Protein AF-A0A8D8WXC4-F1 (afdb_monomer)

Nearest PDB structures (foldseek):
  6ven-assembly1_M  TM=4.504E-01  e=3.928E-09  Saccharomyces cerevisiae
  8d7y-assembly1_A  TM=6.033E-01  e=1.385E-06  Homo sapiens
  9hcj-assembly1_O0  TM=4.391E-01  e=1.829E-07  Dictyostelium discoideum
  4ci3-assembly1_A  TM=5.194E-01  e=2.533E-05  Homo sapiens
  4tz4-assembly1_A  TM=3.553E-01  e=1.588E-05  Homo sapiens

Sequence (485 aa):
MSDKDKTWKLKLNKSENIVINSNEHSEYFREISSHHVDVNLGFKASHLESSSCMNLTDMVRYSWPQVKSTENLIAVHQSGKYIAYGIFISNTIWSVRIHDVESDSRHRVDDLYYPVADLAFVSSYEELMLAVIDVKGNVFIYNLYFLNGQFHYERYLEVTASETSAPGPYKLVWYAGDKESSIPRALAVTRGKKIEIWNLESIYSSHKKIAKTSALPISILREHIIEMNQHNDLVTRVCFSVDGAAVATASLDGSIMFFQILDLDEPNVPKPLHSWEPHGGAPVTHMLLLDNYEDDVFWRFLVSFSNDNSVLKIWSCESWLCLQTFSFHAPSPGDVIHMIPYVDRYSKYIYLSDCHNKVFYVLELFSDPERPIAYVFKFAAFLVISPILSIHVNSCDVVLRRNPGDTGLMLSGGDDNDIHTDFDDLRGRDLNILHDNRIRLYILSPKSLQNCELLFPSLPIVPDSSRMILVDDEEEEEEEVQKST

Solvent-accessible surface area (backbone atoms only — not comparable to full-atom values): 27041 Å² total; per-residue (Å²): 134,74,91,80,56,61,46,78,40,76,66,51,45,75,63,44,80,45,77,50,50,74,90,82,44,38,57,48,78,44,79,48,60,42,31,31,36,40,39,36,35,70,49,74,77,66,93,66,63,52,18,88,41,57,46,78,44,86,75,43,82,49,78,52,78,90,64,91,82,76,55,47,67,57,24,60,33,66,72,57,44,38,37,37,32,68,46,78,79,49,103,81,43,27,32,38,37,39,34,36,63,86,79,72,43,78,47,79,48,68,90,49,87,48,54,69,40,20,39,32,37,32,69,34,80,86,52,55,36,39,40,37,30,26,67,76,54,32,39,39,30,31,43,49,49,70,60,97,88,40,84,46,73,46,58,58,35,33,35,38,48,57,95,82,55,65,65,65,63,52,44,64,41,56,39,56,46,47,97,88,44,88,47,70,32,32,40,37,39,38,40,25,39,34,37,35,38,29,29,50,62,59,47,45,67,78,36,56,91,42,31,61,79,43,74,38,57,50,82,80,45,54,77,28,38,40,63,45,68,87,54,90,30,45,51,52,34,70,44,63,34,91,80,51,46,33,38,42,37,30,14,50,57,5,38,38,37,32,28,62,51,79,58,60,68,52,92,65,66,70,65,62,79,44,72,49,45,91,59,77,59,41,36,22,55,38,66,46,73,51,38,30,81,87,56,96,70,62,58,50,28,38,35,44,18,20,71,50,40,32,34,38,37,33,30,20,61,82,79,67,45,77,58,32,38,40,39,56,42,51,58,44,95,87,53,71,63,43,43,51,75,49,66,42,70,62,38,45,36,42,37,34,26,29,34,65,59,20,36,40,34,42,33,35,44,46,72,48,94,88,47,82,50,52,48,62,44,34,39,35,40,31,31,44,78,59,37,49,75,42,76,44,74,64,47,81,46,80,42,78,55,78,62,99,78,74,86,76,77,86,79,73,86,77,76,96,74,84,86,83,71,78,83,74,86,63,87,81,66,96,67,85,81,48,42,22,37,38,38,34,32,43,38,30,32,58,54,31,37,26,45,31,44,36,46,46,78,52,68,94,74,69,89,60,73,86,34,56,44,80,41,57,58,77,63,52,62,60,55,52,55,63,74,76,109

Secondary structure (DSSP, 8-state):
--TTSEEEEE--EEEEEEEE-TTT-SEEEEE--EEEEEEEE-S-SSSPPPPTTEEEEEEEE-------S-S--EEE-TTSSEEEEEEEEETTEEEEEEEETTTTEEEEEEEESS-EEEEEE-S-SS--EEEEEETT--EEEEEEEEETTEEEEEEEEEEEPPTTSPP--EEEEEE---SSSSSPPEEEEEETTEEEEEEHHHHHHHHHHHHTTSPEEGGG-GGGEEEE---SS-EEEEEE-TTSSEEEEEETTS-EEEEE-S-SS--SPPPEEEEE-TTTTS-EEEEEE---TTSS--S-EEEEEETTTTEEEEEETTT--EEEEEEEE-SSTT----EEEEE-TTS-EEEEEETTTTEEEEEEEEE-SSSS-EEEEEEEEEE-SS---EEEEEEEEEEEPPPTT-----------------TTTTTT------EEEEEEEEEEETTEEEEEEEEEE--SPPP-GGGEEEEETHHHHHHHHHH--

Organism: NCBI:txid428564

Structure (mmCIF, N/CA/C/O backbone):
data_AF-A0A8D8WXC4-F1
#
_entry.id   AF-A0A8D8WXC4-F1
#
loop_
_atom_site.group_PDB
_atom_site.id
_atom_site.type_symbol
_atom_site.label_atom_id
_atom_site.label_alt_id
_atom_site.label_comp_id
_atom_site.label_asym_id
_atom_site.label_entity_id
_atom_site.label_seq_id
_atom_site.pdbx_PDB_ins_code
_atom_site.Cartn_x
_atom_site.Cartn_y
_atom_site.Cartn_z
_atom_site.occupancy
_atom_site.B_iso_or_equiv
_atom_site.auth_seq_id
_atom_site.auth_comp_id
_atom_site.auth_asym_id
_atom_site.auth_atom_id
_atom_site.pdbx_PDB_model_num
ATOM 1 N N . MET A 1 1 ? -20.962 6.019 -38.925 1.00 41.34 1 MET A N 1
ATOM 2 C CA . MET A 1 1 ? -20.009 5.108 -38.268 1.00 41.34 1 MET A CA 1
ATOM 3 C C . MET A 1 1 ? -19.562 5.827 -37.020 1.00 41.34 1 MET A C 1
ATOM 5 O O . MET A 1 1 ? -19.075 6.942 -37.140 1.00 41.34 1 MET A O 1
ATOM 9 N N . SER A 1 2 ? -19.958 5.323 -35.854 1.00 39.50 2 SER A N 1
ATOM 10 C CA . SER A 1 2 ? -19.637 5.943 -34.567 1.00 39.50 2 SER A CA 1
ATOM 11 C C . SER A 1 2 ? -18.169 5.700 -34.233 1.00 39.50 2 SER A C 1
ATOM 13 O O . SER A 1 2 ? -17.700 4.601 -34.491 1.00 39.50 2 SER A O 1
ATOM 15 N N . ASP A 1 3 ? -17.489 6.665 -33.611 1.00 46.94 3 ASP A N 1
ATOM 16 C CA . ASP A 1 3 ? -16.142 6.536 -33.014 1.00 46.94 3 ASP A CA 1
ATOM 17 C C . ASP A 1 3 ? -16.083 5.528 -31.835 1.00 46.94 3 ASP A C 1
ATOM 19 O O . ASP A 1 3 ? -15.384 5.752 -30.855 1.00 46.94 3 ASP A O 1
ATOM 23 N N . LYS A 1 4 ? -16.865 4.441 -31.870 1.00 53.69 4 LYS A N 1
ATOM 24 C CA . LYS A 1 4 ? -16.959 3.449 -30.788 1.00 53.69 4 LYS A CA 1
ATOM 25 C C . LYS A 1 4 ? -15.999 2.264 -30.932 1.00 53.69 4 LYS A C 1
ATOM 27 O O . LYS A 1 4 ? -15.864 1.537 -29.961 1.00 53.69 4 LYS A O 1
ATOM 32 N N . ASP A 1 5 ? -15.325 2.132 -32.075 1.00 60.38 5 ASP A N 1
ATOM 33 C CA . ASP A 1 5 ? -14.489 0.965 -32.413 1.00 60.38 5 ASP A CA 1
ATOM 34 C C . ASP A 1 5 ? -12.998 1.348 -32.538 1.00 60.38 5 ASP A C 1
ATOM 36 O O . ASP A 1 5 ? -12.261 0.817 -33.369 1.00 60.38 5 ASP A O 1
ATOM 40 N N . LYS A 1 6 ? -12.576 2.377 -31.790 1.00 71.00 6 LYS A N 1
ATOM 41 C CA . LYS A 1 6 ? -11.195 2.869 -31.784 1.00 71.00 6 LYS A CA 1
ATOM 42 C C . LYS A 1 6 ? -10.610 2.785 -30.392 1.00 71.00 6 LYS A C 1
ATOM 44 O O . LYS A 1 6 ? -11.144 3.383 -29.456 1.00 71.00 6 LYS A O 1
ATOM 49 N N . THR A 1 7 ? -9.455 2.147 -30.284 1.00 79.31 7 THR A N 1
ATOM 50 C CA . THR A 1 7 ? -8.729 1.993 -29.027 1.00 79.31 7 THR A CA 1
ATOM 51 C C . THR A 1 7 ? -7.391 2.723 -29.081 1.00 79.31 7 THR A C 1
ATOM 53 O O . THR A 1 7 ? -6.646 2.693 -30.065 1.00 79.31 7 THR A O 1
ATOM 56 N N . TRP A 1 8 ? -7.074 3.449 -28.008 1.00 81.94 8 TRP A N 1
ATOM 57 C CA . TRP A 1 8 ? -5.762 4.069 -27.855 1.00 81.94 8 TRP A CA 1
ATOM 58 C C . TRP A 1 8 ? -4.730 3.002 -27.498 1.00 81.94 8 TRP A C 1
ATOM 60 O O . TRP A 1 8 ? -4.882 2.284 -26.510 1.00 81.94 8 TRP A O 1
ATOM 70 N N . LYS A 1 9 ? -3.648 2.941 -28.273 1.00 80.06 9 LYS A N 1
ATOM 71 C CA . LYS A 1 9 ? -2.508 2.058 -28.038 1.00 80.06 9 LYS A CA 1
ATOM 72 C C . LYS A 1 9 ? -1.240 2.861 -27.813 1.00 80.06 9 LYS A C 1
ATOM 74 O O . LYS A 1 9 ? -1.014 3.927 -28.389 1.00 80.06 9 LYS A O 1
ATOM 79 N N . LEU A 1 10 ? -0.387 2.305 -26.967 1.00 80.81 10 LEU A N 1
ATOM 80 C CA . LEU A 1 10 ? 0.957 2.805 -26.768 1.00 80.81 10 LEU A CA 1
ATOM 81 C C . LEU A 1 10 ? 1.877 2.140 -27.801 1.00 80.81 10 LEU A C 1
ATOM 83 O O . LEU A 1 10 ? 1.876 0.928 -27.952 1.00 80.81 10 LEU A O 1
ATOM 87 N N . LYS A 1 11 ? 2.649 2.930 -28.535 1.00 84.44 11 LYS A N 1
ATOM 88 C CA . LYS A 1 11 ? 3.622 2.498 -29.533 1.00 84.44 11 LYS A CA 1
ATOM 89 C C . LYS A 1 11 ? 4.992 2.423 -28.872 1.00 84.44 11 LYS A C 1
ATOM 91 O O . LYS A 1 11 ? 5.767 3.380 -28.918 1.00 84.44 11 LYS A O 1
ATOM 96 N N . LEU A 1 12 ? 5.278 1.287 -28.247 1.00 81.44 12 LEU A N 1
ATOM 97 C CA . LEU A 1 12 ? 6.596 0.978 -27.698 1.00 81.44 12 LEU A CA 1
ATOM 98 C C . LEU A 1 12 ? 7.294 -0.112 -28.517 1.00 81.44 12 LEU A C 1
ATOM 100 O O . LEU A 1 12 ? 6.679 -0.861 -29.277 1.00 81.44 12 LEU A O 1
ATOM 104 N N . ASN A 1 13 ? 8.605 -0.231 -28.327 1.00 85.31 13 ASN A N 1
ATOM 105 C CA . ASN A 1 13 ? 9.350 -1.407 -28.754 1.00 85.31 13 ASN A CA 1
ATOM 106 C C . ASN A 1 13 ? 8.757 -2.670 -28.101 1.00 85.31 13 ASN A C 1
ATOM 108 O O . ASN A 1 13 ? 8.153 -2.619 -27.028 1.00 85.31 13 ASN A O 1
ATOM 112 N N . LYS A 1 14 ? 8.929 -3.835 -28.734 1.00 86.38 14 LYS A N 1
ATOM 113 C CA . LYS A 1 14 ? 8.333 -5.082 -28.218 1.00 86.38 14 LYS A CA 1
ATOM 114 C C . LYS A 1 14 ? 8.855 -5.442 -26.826 1.00 86.38 14 LYS A C 1
ATOM 116 O O . LYS A 1 14 ? 8.060 -5.723 -25.929 1.00 86.38 14 LYS A O 1
ATOM 121 N N . SER A 1 15 ? 10.175 -5.424 -26.661 1.00 94.25 15 SER A N 1
ATOM 122 C CA . SER A 1 15 ? 10.842 -5.842 -25.431 1.00 94.25 15 SER A CA 1
ATOM 123 C C . SER A 1 15 ? 12.201 -5.169 -25.252 1.00 94.25 15 SER A C 1
ATOM 125 O O . SER A 1 15 ? 12.918 -4.967 -26.234 1.00 94.25 15 SER A O 1
ATOM 127 N N . GLU A 1 16 ? 12.606 -4.944 -24.007 1.00 94.50 16 GLU A N 1
ATOM 128 C CA . GLU A 1 16 ? 13.963 -4.542 -23.634 1.00 94.50 16 GLU A CA 1
ATOM 129 C C . GLU A 1 16 ? 14.468 -5.318 -22.418 1.00 94.50 16 GLU A C 1
ATOM 131 O O . GLU A 1 16 ? 13.701 -5.732 -21.553 1.00 94.50 16 GLU A O 1
ATOM 136 N N . ASN A 1 17 ? 15.788 -5.486 -22.350 1.00 95.25 17 ASN A N 1
ATOM 137 C CA . ASN A 1 17 ? 16.460 -6.132 -21.233 1.00 95.25 17 ASN A CA 1
ATOM 138 C C . ASN A 1 17 ? 17.354 -5.123 -20.497 1.00 95.25 17 ASN A C 1
ATOM 140 O O . ASN A 1 17 ? 18.157 -4.405 -21.114 1.00 95.25 17 ASN A O 1
ATOM 144 N N . ILE A 1 18 ? 17.198 -5.063 -19.180 1.00 94.44 18 ILE A N 1
ATOM 145 C CA . ILE A 1 18 ? 17.985 -4.268 -18.245 1.00 94.44 18 ILE A CA 1
ATOM 146 C C . ILE A 1 18 ? 18.821 -5.229 -17.411 1.00 94.44 18 ILE A C 1
ATOM 148 O O . ILE A 1 18 ? 18.271 -6.110 -16.764 1.00 94.44 18 ILE A O 1
ATOM 152 N N . VAL A 1 19 ? 20.141 -5.045 -17.402 1.00 92.56 19 VAL A N 1
ATOM 153 C CA . VAL A 1 19 ? 21.053 -5.811 -16.545 1.00 92.56 19 VAL A CA 1
ATOM 154 C C . VAL A 1 19 ? 21.692 -4.855 -15.549 1.00 92.56 19 VAL A C 1
ATOM 156 O O . VAL A 1 19 ? 22.348 -3.896 -15.956 1.00 92.56 19 VAL A O 1
ATOM 159 N N . ILE A 1 20 ? 21.496 -5.108 -14.257 1.00 89.94 20 ILE A N 1
ATOM 160 C CA . ILE A 1 20 ? 22.073 -4.315 -13.167 1.00 89.94 20 ILE A CA 1
ATOM 161 C C . ILE A 1 20 ? 23.262 -5.091 -12.606 1.00 89.94 20 ILE A C 1
ATOM 163 O O . ILE A 1 20 ? 23.088 -6.183 -12.071 1.00 89.94 20 ILE A O 1
ATOM 167 N N . ASN A 1 21 ? 24.466 -4.533 -12.715 1.00 84.69 21 ASN A N 1
ATOM 168 C CA . ASN A 1 21 ? 25.703 -5.153 -12.239 1.00 84.69 21 ASN A CA 1
ATOM 169 C C . ASN A 1 21 ? 26.250 -4.392 -11.024 1.00 84.69 21 ASN A C 1
ATOM 171 O O . ASN A 1 21 ? 26.363 -3.173 -11.067 1.00 84.69 21 ASN A O 1
ATOM 175 N N . SER A 1 22 ? 26.660 -5.103 -9.968 1.00 73.62 22 SER A N 1
ATOM 176 C CA . SER A 1 22 ? 27.191 -4.488 -8.737 1.00 73.62 22 SER A CA 1
ATOM 177 C C . SER A 1 22 ? 28.608 -3.933 -8.857 1.00 73.62 22 SER A C 1
ATOM 179 O O . SER A 1 22 ? 29.068 -3.226 -7.968 1.00 73.62 22 SER A O 1
ATOM 181 N N . ASN A 1 23 ? 29.341 -4.320 -9.901 1.00 64.94 23 ASN A N 1
ATOM 182 C CA . ASN A 1 23 ? 30.787 -4.097 -9.976 1.00 64.94 23 ASN A CA 1
ATOM 183 C C . ASN A 1 23 ? 31.154 -2.733 -10.576 1.00 64.94 23 ASN A C 1
ATOM 185 O O . ASN A 1 23 ? 32.329 -2.378 -10.581 1.00 64.94 23 ASN A O 1
ATOM 189 N N . GLU A 1 24 ? 30.172 -2.004 -11.109 1.00 60.84 24 GLU A N 1
ATOM 190 C CA . GLU A 1 24 ? 30.393 -0.748 -11.830 1.00 60.84 24 GLU A CA 1
ATOM 191 C C . GLU A 1 24 ? 29.873 0.447 -11.027 1.00 60.84 24 GLU A C 1
ATOM 193 O O . GLU A 1 24 ? 30.628 1.387 -10.789 1.00 60.84 24 GLU A O 1
ATOM 198 N N . HIS A 1 25 ? 28.624 0.390 -10.549 1.00 74.94 25 HIS A N 1
ATOM 199 C CA . HIS A 1 25 ? 27.965 1.475 -9.819 1.00 74.94 25 HIS A CA 1
ATOM 200 C C . HIS A 1 25 ? 26.930 0.927 -8.821 1.00 74.94 25 HIS A C 1
ATOM 202 O O . HIS A 1 25 ? 26.369 -0.149 -9.030 1.00 74.94 25 HIS A O 1
ATOM 208 N N . SER A 1 26 ? 26.653 1.673 -7.746 1.00 83.69 26 SER A N 1
ATOM 209 C CA . SER A 1 26 ? 25.597 1.360 -6.767 1.00 83.69 26 SER A CA 1
ATOM 210 C C . SER A 1 26 ? 24.237 1.994 -7.103 1.00 83.69 26 SER A C 1
ATOM 212 O O . SER A 1 26 ? 23.253 1.770 -6.394 1.00 83.69 26 SER A O 1
ATOM 214 N N . GLU A 1 27 ? 24.161 2.714 -8.223 1.00 90.38 27 GLU A N 1
ATOM 215 C CA . GLU A 1 27 ? 22.945 3.280 -8.803 1.00 90.38 27 GLU A CA 1
ATOM 216 C C . GLU A 1 27 ? 22.895 3.063 -10.324 1.00 90.38 27 GLU A C 1
ATOM 218 O O . GLU A 1 27 ? 23.925 3.023 -10.999 1.00 90.38 27 GLU A O 1
ATOM 223 N N . TYR A 1 28 ? 21.686 2.933 -10.871 1.00 91.31 28 TYR A N 1
ATOM 224 C CA . TYR A 1 28 ? 21.431 2.713 -12.294 1.00 91.31 28 TYR A CA 1
ATOM 225 C C . TYR A 1 28 ? 20.242 3.550 -12.764 1.00 91.31 28 TYR A C 1
ATOM 227 O O . TYR A 1 28 ? 19.246 3.641 -12.052 1.00 91.31 28 TYR A O 1
ATOM 235 N N . PHE A 1 29 ? 20.319 4.109 -13.975 1.00 92.19 29 PHE A N 1
ATOM 236 C CA . PHE A 1 29 ? 19.266 4.933 -14.576 1.00 92.19 29 PHE A CA 1
ATOM 237 C C . PHE A 1 29 ? 19.048 4.547 -16.035 1.00 92.19 29 PHE A C 1
ATOM 239 O O . PHE A 1 29 ? 20.014 4.332 -16.771 1.00 92.19 29 PHE A O 1
ATOM 246 N N . ARG A 1 30 ? 17.789 4.488 -16.473 1.00 91.62 30 ARG A N 1
ATOM 247 C CA . ARG A 1 30 ? 17.440 4.108 -17.843 1.00 91.62 30 ARG A CA 1
ATOM 248 C C . ARG A 1 30 ? 16.134 4.735 -18.311 1.00 91.62 30 ARG A C 1
ATOM 250 O O . ARG A 1 30 ? 15.177 4.835 -17.550 1.00 91.62 30 ARG A O 1
ATOM 257 N N . GLU A 1 31 ? 16.103 5.122 -19.583 1.00 92.81 31 GLU A N 1
ATOM 258 C CA . GLU A 1 31 ? 14.856 5.390 -20.297 1.00 92.81 31 GLU A CA 1
ATOM 259 C C . GLU A 1 31 ? 14.180 4.074 -20.675 1.00 92.81 31 GLU A C 1
ATOM 261 O O . GLU A 1 31 ? 14.844 3.146 -21.145 1.00 92.81 31 GLU A O 1
ATOM 266 N N . ILE A 1 32 ? 12.863 4.029 -20.513 1.00 93.00 32 ILE A N 1
ATOM 267 C CA . ILE A 1 32 ? 12.033 2.895 -20.892 1.00 93.00 32 ILE A CA 1
ATOM 268 C C . ILE A 1 32 ? 11.290 3.221 -22.184 1.00 93.00 32 ILE A C 1
ATOM 270 O O . ILE A 1 32 ? 10.650 4.270 -22.333 1.00 93.00 32 ILE A O 1
ATOM 274 N N . SER A 1 33 ? 11.376 2.301 -23.141 1.00 89.69 33 SER A N 1
ATOM 275 C CA . SER A 1 33 ? 10.787 2.478 -24.472 1.00 89.69 33 SER A CA 1
ATOM 276 C C . SER A 1 33 ? 10.072 1.236 -24.990 1.00 89.69 33 SER A C 1
ATOM 278 O O . SER A 1 33 ? 9.727 1.197 -26.170 1.00 89.69 33 SER A O 1
ATOM 280 N N . SER A 1 34 ? 9.847 0.235 -24.132 1.00 91.62 34 SER A N 1
ATOM 281 C CA . SER A 1 34 ? 9.320 -1.078 -24.518 1.00 91.62 34 SER A CA 1
ATOM 282 C C . SER A 1 34 ? 8.082 -1.497 -23.725 1.00 91.62 34 SER A C 1
ATOM 284 O O . SER A 1 34 ? 7.937 -1.141 -22.554 1.00 91.62 34 SER A O 1
ATOM 286 N N . HIS A 1 35 ? 7.210 -2.291 -24.355 1.00 92.44 35 HIS A N 1
ATOM 287 C CA . HIS A 1 35 ? 6.040 -2.889 -23.702 1.00 92.44 35 HIS A CA 1
ATOM 288 C C . HIS A 1 35 ? 6.424 -3.917 -22.645 1.00 92.44 35 HIS A C 1
ATOM 290 O O . HIS A 1 35 ? 5.784 -3.971 -21.601 1.00 92.44 35 HIS A O 1
ATOM 296 N N . HIS A 1 36 ? 7.446 -4.729 -22.916 1.00 96.81 36 HIS A N 1
ATOM 297 C CA . HIS A 1 36 ? 7.945 -5.743 -21.991 1.00 96.81 36 HIS A CA 1
ATOM 298 C C . HIS A 1 36 ? 9.360 -5.378 -21.551 1.00 96.81 36 HIS A C 1
ATOM 300 O O . HIS A 1 36 ? 10.241 -5.185 -22.388 1.00 96.81 36 HIS A O 1
ATOM 306 N N . VAL A 1 37 ? 9.582 -5.278 -20.247 1.00 97.88 37 VAL A N 1
ATOM 307 C CA . VAL A 1 37 ? 10.880 -4.917 -19.675 1.00 97.88 37 VAL A CA 1
ATOM 308 C C . VAL A 1 37 ? 11.348 -6.036 -18.756 1.00 97.88 37 VAL A C 1
ATOM 310 O O . VAL A 1 37 ? 10.733 -6.292 -17.724 1.00 97.88 37 VAL A O 1
ATOM 313 N N . ASP A 1 38 ? 12.449 -6.690 -19.112 1.00 97.56 38 ASP A N 1
ATOM 314 C CA . ASP A 1 38 ? 13.090 -7.704 -18.274 1.00 97.56 38 ASP A CA 1
ATOM 315 C C . ASP A 1 38 ? 14.240 -7.085 -17.479 1.00 97.56 38 ASP A C 1
ATOM 317 O O . ASP A 1 38 ? 15.260 -6.697 -18.051 1.00 97.56 38 ASP A O 1
ATOM 321 N N . VAL A 1 39 ? 14.109 -7.026 -16.156 1.00 96.56 39 VAL A N 1
ATOM 322 C CA . VAL A 1 39 ? 15.129 -6.503 -15.239 1.00 96.56 39 VAL A CA 1
ATOM 323 C C . VAL A 1 39 ? 15.879 -7.668 -14.605 1.00 96.56 39 VAL A C 1
ATOM 325 O O . VAL A 1 39 ? 15.306 -8.452 -13.861 1.00 96.56 39 VAL A O 1
ATOM 328 N N . ASN A 1 40 ? 17.169 -7.787 -14.894 1.00 94.19 40 ASN A N 1
ATOM 329 C CA . ASN A 1 40 ? 18.022 -8.894 -14.479 1.00 94.19 40 ASN A CA 1
ATOM 330 C C . ASN A 1 40 ? 19.113 -8.389 -13.540 1.00 94.19 40 ASN A C 1
ATOM 332 O O . ASN A 1 40 ? 19.868 -7.471 -13.875 1.00 94.19 40 ASN A O 1
ATOM 336 N N . LEU A 1 41 ? 19.232 -9.019 -12.376 1.00 91.19 41 LEU A N 1
ATOM 337 C CA . LEU A 1 41 ? 20.332 -8.755 -11.457 1.00 91.19 41 LEU A CA 1
ATOM 338 C C . LEU A 1 41 ? 21.549 -9.601 -11.841 1.00 91.19 41 LEU A C 1
ATOM 340 O O . LEU A 1 41 ? 21.504 -10.824 -11.822 1.00 91.19 41 LEU A O 1
ATOM 344 N N . GLY A 1 42 ? 22.664 -8.958 -12.171 1.00 87.50 42 GLY A N 1
ATOM 345 C CA . GLY A 1 42 ? 23.921 -9.623 -12.528 1.00 87.50 42 GLY A CA 1
ATOM 346 C C . GLY A 1 42 ? 24.787 -10.028 -11.329 1.00 87.50 42 GLY A C 1
ATOM 347 O O . GLY A 1 42 ? 25.941 -10.414 -11.510 1.00 87.50 42 GLY A O 1
ATOM 348 N N . PHE A 1 43 ? 24.282 -9.905 -10.099 1.00 84.56 43 PHE A N 1
ATOM 349 C CA . PHE A 1 43 ? 25.057 -10.083 -8.868 1.00 84.56 43 PHE A CA 1
ATOM 350 C C . PHE A 1 43 ? 24.214 -10.667 -7.737 1.00 84.56 43 PHE A C 1
ATOM 352 O O . PHE A 1 43 ? 23.013 -10.438 -7.674 1.00 84.56 43 PHE A O 1
ATOM 359 N N . LYS A 1 44 ? 24.853 -11.357 -6.785 1.00 81.12 44 LYS A N 1
ATOM 360 C CA . LYS A 1 44 ? 24.208 -11.763 -5.527 1.00 81.12 44 LYS A CA 1
ATOM 361 C C . LYS A 1 44 ? 24.458 -10.722 -4.441 1.00 81.12 44 LYS A C 1
ATOM 363 O O . LYS A 1 44 ? 25.550 -10.163 -4.355 1.00 81.12 44 LYS A O 1
ATOM 368 N N . ALA A 1 45 ? 23.461 -10.491 -3.591 1.00 67.12 45 ALA A N 1
ATOM 369 C CA . ALA A 1 45 ? 23.494 -9.486 -2.533 1.00 67.12 45 ALA A CA 1
ATOM 370 C C . ALA A 1 45 ? 24.446 -9.857 -1.377 1.00 67.12 45 ALA A C 1
ATOM 372 O O . ALA A 1 45 ? 24.023 -10.197 -0.272 1.00 67.12 45 ALA A O 1
ATOM 373 N N . SER A 1 46 ? 25.756 -9.778 -1.608 1.00 64.75 46 SER A N 1
ATOM 374 C CA . SER A 1 46 ? 26.785 -9.944 -0.578 1.00 64.75 46 SER A CA 1
ATOM 375 C C . SER A 1 46 ? 27.799 -8.808 -0.654 1.00 64.75 46 SER A C 1
ATOM 377 O O . SER A 1 46 ? 28.449 -8.645 -1.679 1.00 64.75 46 SER A O 1
ATOM 379 N N . HIS A 1 47 ? 27.953 -8.060 0.445 1.00 60.16 47 HIS A N 1
ATOM 380 C CA . HIS A 1 47 ? 28.933 -6.971 0.590 1.00 60.16 47 HIS A CA 1
ATOM 381 C C . HIS A 1 47 ? 28.830 -5.854 -0.467 1.00 60.16 47 HIS A C 1
ATOM 383 O O . HIS A 1 47 ? 29.839 -5.426 -1.015 1.00 60.16 47 HIS A O 1
ATOM 389 N N . LEU A 1 48 ? 27.612 -5.375 -0.731 1.00 67.25 48 LEU A N 1
ATOM 390 C CA . LEU A 1 48 ? 27.372 -4.236 -1.619 1.00 67.25 48 LEU A CA 1
ATOM 391 C C . LEU A 1 48 ? 27.540 -2.911 -0.868 1.00 67.25 48 LEU A C 1
ATOM 393 O O . LEU A 1 48 ? 27.110 -2.788 0.283 1.00 67.25 48 LEU A O 1
ATOM 397 N N . GLU A 1 49 ? 28.138 -1.926 -1.533 1.00 78.31 49 GLU A N 1
ATOM 398 C CA . GLU A 1 49 ? 28.089 -0.535 -1.089 1.00 78.31 49 GLU A CA 1
ATOM 399 C C . GLU A 1 49 ? 26.685 0.032 -1.344 1.00 78.31 49 GLU A C 1
ATOM 401 O O . GLU A 1 49 ? 26.048 -0.278 -2.352 1.00 78.31 49 GLU A O 1
ATOM 406 N N . SER A 1 50 ? 26.185 0.841 -0.405 1.00 84.75 50 SER A N 1
ATOM 407 C CA . SER A 1 50 ? 24.914 1.547 -0.595 1.00 84.75 50 SER A CA 1
ATOM 408 C C . SER A 1 50 ? 25.041 2.545 -1.740 1.00 84.75 50 SER A C 1
ATOM 410 O O . SER A 1 50 ? 26.109 3.129 -1.934 1.00 84.75 50 SER A O 1
ATOM 412 N N . SER A 1 51 ? 23.939 2.808 -2.438 1.00 87.31 51 SER A N 1
ATOM 413 C CA . SER A 1 51 ? 23.866 3.944 -3.354 1.00 87.31 51 SER A CA 1
ATOM 414 C C . SER A 1 51 ? 24.228 5.247 -2.644 1.00 87.31 51 SER A C 1
ATOM 416 O O . SER A 1 51 ? 23.775 5.502 -1.523 1.00 87.31 51 SER A O 1
ATOM 418 N N . SER A 1 52 ? 25.009 6.084 -3.327 1.00 89.00 52 SER A N 1
ATOM 419 C CA . SER A 1 52 ? 25.360 7.423 -2.845 1.00 89.00 52 SER A CA 1
ATOM 420 C C . SER A 1 52 ? 24.168 8.389 -2.880 1.00 89.00 52 SER A C 1
ATOM 422 O O . SER A 1 52 ? 24.145 9.380 -2.151 1.00 89.00 52 SER A O 1
ATOM 424 N N . CYS A 1 53 ? 23.143 8.057 -3.673 1.00 91.31 53 CYS A N 1
ATOM 425 C CA . CYS A 1 53 ? 21.891 8.796 -3.775 1.00 91.31 53 CYS A CA 1
ATOM 426 C C . CYS A 1 53 ? 21.004 8.656 -2.530 1.00 91.31 53 CYS A C 1
ATOM 428 O O . CYS A 1 53 ? 20.075 9.444 -2.377 1.00 91.31 53 CYS A O 1
ATOM 430 N N . MET A 1 54 ? 21.246 7.667 -1.658 1.00 92.50 54 MET A N 1
ATOM 431 C CA . MET A 1 54 ? 20.398 7.373 -0.498 1.00 92.50 54 MET A CA 1
ATOM 432 C C . MET A 1 54 ? 21.030 7.858 0.808 1.00 92.50 54 MET A C 1
ATOM 434 O O . MET A 1 54 ? 21.957 7.242 1.335 1.00 92.50 54 MET A O 1
ATOM 438 N N . ASN A 1 55 ? 20.479 8.928 1.378 1.00 93.88 55 ASN A N 1
ATOM 439 C CA . ASN A 1 55 ? 20.884 9.443 2.682 1.00 93.88 55 ASN A CA 1
ATOM 440 C C . ASN A 1 55 ? 19.922 8.962 3.778 1.00 93.88 55 ASN A C 1
ATOM 442 O O . ASN A 1 55 ? 18.752 9.338 3.785 1.00 93.88 55 ASN A O 1
ATOM 446 N N . LEU A 1 56 ? 20.417 8.140 4.708 1.00 92.88 56 LEU A N 1
ATOM 447 C CA . LEU A 1 56 ? 19.628 7.512 5.772 1.00 92.88 56 LEU A CA 1
ATOM 448 C C . LEU A 1 56 ? 19.936 8.122 7.144 1.00 92.88 56 LEU A C 1
ATOM 450 O O . LEU A 1 56 ? 21.089 8.174 7.570 1.00 92.88 56 LEU A O 1
ATOM 454 N N . THR A 1 57 ? 18.890 8.495 7.882 1.00 94.06 57 THR A N 1
ATOM 455 C CA . THR A 1 57 ? 18.972 8.986 9.265 1.00 94.06 57 THR A CA 1
ATOM 456 C C . THR A 1 57 ? 18.123 8.118 10.194 1.00 94.06 57 THR A C 1
ATOM 458 O O . THR A 1 57 ? 16.908 8.021 10.028 1.00 94.06 57 THR A O 1
ATOM 461 N N . ASP A 1 58 ? 18.753 7.491 11.193 1.00 92.94 58 ASP A N 1
ATOM 462 C CA . ASP A 1 58 ? 18.062 6.678 12.204 1.00 92.94 58 ASP A CA 1
ATOM 463 C C . ASP A 1 58 ? 17.073 7.519 13.025 1.00 92.94 58 ASP A C 1
ATOM 465 O O . ASP A 1 58 ? 17.469 8.480 13.681 1.00 92.94 58 ASP A O 1
ATOM 469 N N . MET A 1 59 ? 15.806 7.100 13.072 1.00 93.38 59 MET A N 1
ATOM 470 C CA . MET A 1 59 ? 14.772 7.715 13.919 1.00 93.38 59 MET A CA 1
ATOM 471 C C . MET A 1 59 ? 14.437 6.850 15.134 1.00 93.38 59 MET A C 1
ATOM 473 O O . MET A 1 59 ? 14.168 7.344 16.234 1.00 93.38 59 MET A O 1
ATOM 477 N N . VAL A 1 60 ? 14.410 5.530 14.928 1.00 90.94 60 VAL A N 1
ATOM 478 C CA . VAL A 1 60 ? 14.090 4.537 15.956 1.00 90.94 60 VAL A CA 1
ATOM 479 C C . VAL A 1 60 ? 14.967 3.316 15.747 1.00 90.94 60 VAL A C 1
ATOM 481 O O . VAL A 1 60 ? 15.060 2.792 14.641 1.00 90.94 60 VAL A O 1
ATOM 484 N N . ARG A 1 61 ? 15.561 2.817 16.831 1.00 90.56 61 ARG A N 1
ATOM 485 C CA . ARG A 1 61 ? 16.269 1.534 16.853 1.00 90.56 61 ARG A CA 1
ATOM 486 C C . ARG A 1 61 ? 15.423 0.518 17.598 1.00 90.56 61 ARG A C 1
ATOM 488 O O . ARG A 1 61 ? 15.287 0.589 18.817 1.00 90.56 61 ARG A O 1
ATOM 495 N N . TYR A 1 62 ? 14.833 -0.402 16.854 1.00 85.75 62 TYR A N 1
ATOM 496 C CA . TYR A 1 62 ? 14.009 -1.483 17.376 1.00 85.75 62 TYR A CA 1
ATOM 497 C C . TYR A 1 62 ? 14.160 -2.686 16.443 1.00 85.75 62 TYR A C 1
ATOM 499 O O . TYR A 1 62 ? 14.421 -2.526 15.256 1.00 85.75 62 TYR A O 1
ATOM 507 N N . SER A 1 63 ? 14.096 -3.900 16.985 1.00 85.44 63 SER A N 1
ATOM 508 C CA . SER A 1 63 ? 14.219 -5.116 16.177 1.00 85.44 63 SER A CA 1
ATOM 509 C C . SER A 1 63 ? 12.828 -5.595 15.798 1.00 85.44 63 SER A C 1
ATOM 511 O O . SER A 1 63 ? 12.155 -6.231 16.610 1.00 85.44 63 SER A O 1
ATOM 513 N N . TRP A 1 64 ? 12.392 -5.260 14.586 1.00 81.56 64 TRP A N 1
ATOM 514 C CA . TRP A 1 64 ? 11.132 -5.772 14.064 1.00 81.56 64 TRP A CA 1
ATOM 515 C C . TRP A 1 64 ? 11.301 -7.245 13.684 1.00 81.56 64 TRP A C 1
ATOM 517 O O . TRP A 1 64 ? 12.346 -7.625 13.142 1.00 81.56 64 TRP A O 1
ATOM 527 N N . PRO A 1 65 ? 10.307 -8.101 13.978 1.00 70.00 65 PRO A N 1
ATOM 528 C CA . PRO A 1 65 ? 10.331 -9.471 13.498 1.00 70.00 65 PRO A CA 1
ATOM 529 C C . PRO A 1 65 ? 10.454 -9.469 11.970 1.00 70.00 65 PRO A C 1
ATOM 531 O O . PRO A 1 65 ? 9.831 -8.658 11.288 1.00 70.00 65 PRO A O 1
ATOM 534 N N . GLN A 1 66 ? 11.261 -10.382 11.428 1.00 62.75 66 GLN A N 1
ATOM 535 C CA . GLN A 1 66 ? 11.280 -10.651 9.990 1.00 62.75 66 GLN A CA 1
ATOM 536 C C . GLN A 1 66 ? 10.005 -11.425 9.643 1.00 62.75 66 GLN A C 1
ATOM 538 O O . GLN A 1 66 ? 10.008 -12.650 9.534 1.00 62.75 66 GLN A O 1
ATOM 543 N N . VAL A 1 67 ? 8.884 -10.710 9.595 1.00 55.44 67 VAL A N 1
ATOM 544 C CA . VAL A 1 67 ? 7.590 -11.270 9.213 1.00 55.44 67 VAL A CA 1
ATOM 545 C C . VAL A 1 67 ? 7.638 -11.599 7.724 1.00 55.44 67 VAL A C 1
ATOM 547 O O . VAL A 1 67 ? 8.248 -10.869 6.940 1.00 55.44 67 VAL A O 1
ATOM 550 N N . LYS A 1 68 ? 6.983 -12.693 7.324 1.00 51.44 68 LYS A N 1
ATOM 551 C CA . LYS A 1 68 ? 6.664 -12.978 5.920 1.00 51.44 68 LYS A CA 1
ATOM 552 C C . LYS A 1 68 ? 5.606 -11.976 5.431 1.00 51.44 68 LYS A C 1
ATOM 554 O O . LYS A 1 68 ? 4.423 -12.273 5.390 1.00 51.44 68 LYS A O 1
ATOM 559 N N . SER A 1 69 ? 6.064 -10.746 5.227 1.00 50.66 69 SER A N 1
ATOM 560 C CA . SER A 1 69 ? 5.740 -9.832 4.134 1.00 50.66 69 SER A CA 1
ATOM 561 C C . SER A 1 69 ? 4.316 -9.796 3.573 1.00 50.66 69 SER A C 1
ATOM 563 O O . SER A 1 69 ? 4.112 -9.941 2.368 1.00 50.66 69 SER A O 1
ATOM 565 N N . THR A 1 70 ? 3.345 -9.478 4.422 1.00 53.50 70 THR A N 1
ATOM 566 C CA . THR A 1 70 ? 2.158 -8.754 3.951 1.00 53.50 70 THR A CA 1
ATOM 567 C C . THR A 1 70 ? 1.731 -7.624 4.877 1.00 53.50 70 THR A C 1
ATOM 569 O O . THR A 1 70 ? 0.979 -6.795 4.414 1.00 53.50 70 THR A O 1
ATOM 572 N N . GLU A 1 71 ? 2.167 -7.537 6.137 1.00 64.62 71 GLU A N 1
ATOM 573 C CA . GLU A 1 71 ? 1.654 -6.603 7.165 1.00 64.62 71 GLU A CA 1
ATOM 574 C C . GLU A 1 71 ? 2.207 -5.167 7.031 1.00 64.62 71 GLU A C 1
ATOM 576 O O . GLU A 1 71 ? 3.384 -4.980 6.723 1.00 64.62 71 GLU A O 1
ATOM 581 N N . ASN A 1 72 ? 1.381 -4.139 7.281 1.00 75.12 72 ASN A N 1
ATOM 582 C CA . ASN A 1 72 ? 1.852 -2.755 7.378 1.00 75.12 72 ASN A CA 1
ATOM 583 C C . ASN A 1 72 ? 2.511 -2.598 8.748 1.00 75.12 72 ASN A C 1
ATOM 585 O O . ASN A 1 72 ? 1.843 -2.461 9.770 1.00 75.12 72 ASN A O 1
ATOM 589 N N . LEU A 1 73 ? 3.839 -2.653 8.778 1.00 79.88 73 LEU A N 1
ATOM 590 C CA . LEU A 1 73 ? 4.608 -2.586 10.025 1.00 79.88 73 LEU A CA 1
ATOM 591 C C . LEU A 1 73 ? 4.669 -1.166 10.611 1.00 79.88 73 LEU A C 1
ATOM 593 O O . LEU A 1 73 ? 4.917 -0.990 11.808 1.00 79.88 73 LEU A O 1
ATOM 597 N N . ILE A 1 74 ? 4.442 -0.162 9.764 1.00 91.44 74 ILE A N 1
ATOM 598 C CA . ILE A 1 74 ? 4.290 1.244 10.131 1.00 91.44 74 ILE A CA 1
ATOM 599 C C . ILE A 1 74 ? 3.059 1.817 9.426 1.00 91.44 74 ILE A C 1
ATOM 601 O O . ILE A 1 74 ? 2.729 1.402 8.316 1.00 91.44 74 ILE A O 1
ATOM 605 N N . ALA A 1 75 ? 2.437 2.814 10.041 1.00 94.50 75 ALA A N 1
ATOM 606 C CA . ALA A 1 75 ? 1.495 3.710 9.384 1.00 94.50 75 ALA A CA 1
ATOM 607 C C . ALA A 1 75 ? 2.010 5.139 9.522 1.00 94.50 75 ALA A C 1
ATOM 609 O O . ALA A 1 75 ? 2.508 5.520 10.581 1.00 94.50 75 ALA A O 1
ATOM 610 N N . VAL A 1 76 ? 1.883 5.936 8.472 1.00 94.88 76 VAL A N 1
ATOM 611 C CA . VAL A 1 76 ? 2.265 7.349 8.488 1.00 94.88 76 VAL A CA 1
ATOM 612 C C . VAL A 1 76 ? 1.018 8.155 8.174 1.00 94.88 76 VAL A C 1
ATOM 614 O O . VAL A 1 76 ? 0.250 7.795 7.287 1.00 94.88 76 VAL A O 1
ATOM 617 N N . HIS A 1 77 ? 0.773 9.191 8.965 1.00 95.31 77 HIS A N 1
ATOM 618 C CA . HIS A 1 77 ? -0.332 10.108 8.729 1.00 95.31 77 HIS A CA 1
ATOM 619 C C . HIS A 1 77 ? -0.085 10.898 7.442 1.00 95.31 77 HIS A C 1
ATOM 621 O O . HIS A 1 77 ? 1.064 11.191 7.116 1.00 95.31 77 HIS A O 1
ATOM 627 N N . GLN A 1 78 ? -1.148 11.306 6.751 1.00 90.62 78 GLN A N 1
ATOM 628 C CA . GLN A 1 78 ? -1.069 11.992 5.457 1.00 90.62 78 GLN A CA 1
ATOM 629 C C . GLN A 1 78 ? -0.188 13.258 5.482 1.00 90.62 78 GLN A C 1
ATOM 631 O O . GLN A 1 78 ? 0.439 13.607 4.486 1.00 90.62 78 GLN A O 1
ATOM 636 N N . SER A 1 79 ? -0.094 13.934 6.632 1.00 91.25 79 SER A N 1
ATOM 637 C CA . SER A 1 79 ? 0.797 15.090 6.816 1.00 91.25 79 SER A CA 1
ATOM 638 C C . SER A 1 79 ? 2.293 14.750 6.880 1.00 91.25 79 SER A C 1
ATOM 640 O O . SER A 1 79 ? 3.110 15.661 6.958 1.00 91.25 79 SER A O 1
ATOM 642 N N . GLY A 1 80 ? 2.668 13.472 6.967 1.00 91.62 80 GLY A N 1
ATOM 643 C CA . GLY A 1 80 ? 4.049 13.029 7.178 1.00 91.62 80 GLY A CA 1
ATOM 644 C C . GLY A 1 80 ? 4.568 13.163 8.608 1.00 91.62 80 GLY A C 1
ATOM 645 O O . GLY A 1 80 ? 5.541 12.517 8.983 1.00 91.62 80 GLY A O 1
ATOM 646 N N . LYS A 1 81 ? 3.909 13.976 9.436 1.00 91.56 81 LYS A N 1
ATOM 647 C CA . LYS A 1 81 ? 4.378 14.345 10.778 1.00 91.56 81 LYS A CA 1
ATOM 648 C C . LYS A 1 81 ? 4.293 13.218 11.804 1.00 91.56 81 LYS A C 1
ATOM 650 O O . LYS A 1 81 ? 5.091 13.180 12.737 1.00 91.56 81 LYS A O 1
ATOM 655 N N . TYR A 1 82 ? 3.313 12.329 11.671 1.00 95.56 82 TYR A N 1
ATOM 656 C CA . TYR A 1 82 ? 3.024 11.314 12.680 1.00 95.56 82 TYR A CA 1
ATOM 657 C C . TYR A 1 82 ? 3.248 9.915 12.127 1.00 95.56 82 TYR A C 1
ATOM 659 O O . TYR A 1 82 ? 2.641 9.534 11.128 1.00 95.56 82 TYR A O 1
ATOM 667 N N . ILE A 1 83 ? 4.083 9.134 12.812 1.00 95.75 83 ILE A N 1
ATOM 668 C CA . ILE A 1 83 ? 4.356 7.736 12.467 1.00 95.75 83 ILE A CA 1
ATOM 669 C C . ILE A 1 83 ? 3.874 6.840 13.601 1.00 95.75 83 ILE A C 1
ATOM 671 O O . ILE A 1 83 ? 4.320 6.973 14.741 1.00 95.75 83 ILE A O 1
ATOM 675 N N . ALA A 1 84 ? 2.996 5.898 13.286 1.00 95.75 84 ALA A N 1
ATOM 676 C CA . ALA A 1 84 ? 2.538 4.859 14.189 1.00 95.75 84 ALA A CA 1
ATOM 677 C C . ALA A 1 84 ? 3.239 3.534 13.872 1.00 95.75 84 ALA A C 1
ATOM 679 O O . ALA A 1 84 ? 3.459 3.201 12.708 1.00 95.75 84 ALA A O 1
ATOM 680 N N . TYR A 1 85 ? 3.592 2.768 14.902 1.00 92.94 85 TYR A N 1
ATOM 681 C CA . TYR A 1 85 ? 4.126 1.413 14.744 1.00 92.94 85 TYR A CA 1
ATOM 682 C C . TYR A 1 85 ? 3.892 0.564 15.992 1.00 92.94 85 TYR A C 1
ATOM 684 O O . TYR A 1 85 ? 3.943 1.053 17.125 1.00 92.94 85 TYR A O 1
ATOM 692 N N . GLY A 1 86 ? 3.649 -0.729 15.777 1.00 89.00 86 GLY A N 1
ATOM 693 C CA . GLY A 1 86 ? 3.507 -1.702 16.856 1.00 89.00 86 GLY A CA 1
ATOM 694 C C . GLY A 1 86 ? 4.843 -1.976 17.547 1.00 89.00 86 GLY A C 1
ATOM 695 O O . GLY A 1 86 ? 5.877 -2.138 16.895 1.00 89.00 86 GLY A O 1
ATOM 696 N N . ILE A 1 87 ? 4.825 -2.049 18.876 1.00 85.25 87 ILE A N 1
ATOM 697 C CA . ILE A 1 87 ? 5.972 -2.445 19.694 1.00 85.25 87 ILE A CA 1
ATOM 698 C C . ILE A 1 87 ? 5.574 -3.501 20.723 1.00 85.25 87 ILE A C 1
ATOM 700 O O . ILE A 1 87 ? 4.462 -3.516 21.257 1.00 85.25 87 ILE A O 1
ATOM 704 N N . PHE A 1 88 ? 6.536 -4.356 21.048 1.00 78.88 88 PHE A N 1
ATOM 705 C CA . PHE A 1 88 ? 6.456 -5.293 22.155 1.00 78.88 88 PHE A CA 1
ATOM 706 C C . PHE A 1 88 ? 7.218 -4.721 23.346 1.00 78.88 88 PHE A C 1
ATOM 708 O O . PHE A 1 88 ? 8.438 -4.551 23.288 1.00 78.88 88 PHE A O 1
ATOM 715 N N . ILE A 1 89 ? 6.502 -4.376 24.416 1.00 74.19 89 ILE A N 1
ATOM 716 C CA . ILE A 1 89 ? 7.116 -3.792 25.618 1.00 74.19 89 ILE A CA 1
ATOM 717 C C . ILE A 1 89 ? 7.606 -4.905 26.546 1.00 74.19 89 ILE A C 1
ATOM 719 O O . ILE A 1 89 ? 8.690 -4.821 27.121 1.00 74.19 89 ILE A O 1
ATOM 723 N N . SER A 1 90 ? 6.801 -5.952 26.697 1.00 70.81 90 SER A N 1
ATOM 724 C CA . SER A 1 90 ? 7.100 -7.137 27.497 1.00 70.81 90 SER A CA 1
ATOM 725 C C . SER A 1 90 ? 6.248 -8.306 27.009 1.00 70.81 90 SER A C 1
ATOM 727 O O . SER A 1 90 ? 5.324 -8.096 26.228 1.00 70.81 90 SER A O 1
ATOM 729 N N . ASN A 1 91 ? 6.505 -9.517 27.522 1.00 66.25 91 ASN A N 1
ATOM 730 C CA . ASN A 1 91 ? 5.866 -10.769 27.087 1.00 66.25 91 ASN A CA 1
ATOM 731 C C . ASN A 1 91 ? 4.334 -10.754 26.962 1.00 66.25 91 ASN A C 1
ATOM 733 O O . ASN A 1 91 ? 3.773 -11.601 26.269 1.00 66.25 91 ASN A O 1
ATOM 737 N N . THR A 1 92 ? 3.663 -9.816 27.623 1.00 69.44 92 THR A N 1
ATOM 738 C CA . THR A 1 92 ? 2.204 -9.721 27.679 1.00 69.44 92 THR A CA 1
ATOM 739 C C . THR A 1 92 ? 1.665 -8.334 27.336 1.00 69.44 92 THR A C 1
ATOM 741 O O . THR A 1 92 ? 0.454 -8.153 27.386 1.00 69.44 92 THR A O 1
ATOM 744 N N . ILE A 1 93 ? 2.523 -7.348 27.046 1.00 76.62 93 ILE A N 1
ATOM 745 C CA . ILE A 1 93 ? 2.107 -5.953 26.839 1.00 76.62 93 ILE A CA 1
ATOM 746 C C . ILE A 1 93 ? 2.454 -5.522 25.418 1.00 76.62 93 ILE A C 1
ATOM 748 O O . ILE A 1 93 ? 3.627 -5.349 25.062 1.00 76.62 93 ILE A O 1
ATOM 752 N N . TRP A 1 94 ? 1.394 -5.308 24.646 1.00 83.81 94 TRP A N 1
ATOM 753 C CA . TRP A 1 94 ? 1.425 -4.793 23.286 1.00 83.81 94 TRP A CA 1
ATOM 754 C C . TRP A 1 94 ? 1.005 -3.332 23.297 1.00 83.81 94 TRP A C 1
ATOM 756 O O . TRP A 1 94 ? 0.124 -2.933 24.053 1.00 83.81 94 TRP A O 1
ATOM 766 N N . SER A 1 95 ? 1.678 -2.525 22.490 1.00 90.19 95 SER A N 1
ATOM 767 C CA . SER A 1 95 ? 1.446 -1.087 22.439 1.00 90.19 95 SER A CA 1
ATOM 768 C C . SER A 1 95 ? 1.683 -0.589 21.028 1.00 90.19 95 SER A C 1
ATOM 770 O O . SER A 1 95 ? 2.526 -1.126 20.301 1.00 90.19 95 SER A O 1
ATOM 772 N N . VAL A 1 96 ? 0.960 0.455 20.650 1.00 93.81 96 VAL A N 1
ATOM 773 C CA . VAL A 1 96 ? 1.281 1.237 19.461 1.00 93.81 96 VAL A CA 1
ATOM 774 C C . VAL A 1 96 ? 1.977 2.507 19.907 1.00 93.81 96 VAL A C 1
ATOM 776 O O . VAL A 1 96 ? 1.483 3.261 20.748 1.00 93.81 96 VAL A O 1
ATOM 779 N N . ARG A 1 97 ? 3.154 2.746 19.338 1.00 94.12 97 ARG A N 1
ATOM 780 C CA . ARG A 1 97 ? 3.895 3.981 19.553 1.00 94.12 97 ARG A CA 1
ATOM 781 C C . ARG A 1 97 ? 3.553 4.971 18.452 1.00 94.12 97 ARG A C 1
ATOM 783 O O . ARG A 1 97 ? 3.585 4.603 17.285 1.00 94.12 97 ARG A O 1
ATOM 790 N N . ILE A 1 98 ? 3.290 6.214 18.842 1.00 96.00 98 ILE A N 1
ATOM 791 C CA . ILE A 1 98 ? 3.088 7.353 17.944 1.00 96.00 98 ILE A CA 1
ATOM 792 C C . ILE A 1 98 ? 4.308 8.260 18.067 1.00 96.00 98 ILE A C 1
ATOM 794 O O . ILE A 1 98 ? 4.617 8.738 19.157 1.00 96.00 98 ILE A O 1
ATOM 798 N N . HIS A 1 99 ? 5.031 8.459 16.977 1.00 95.38 99 HIS A N 1
ATOM 799 C CA . HIS A 1 99 ? 6.177 9.353 16.895 1.00 95.38 99 HIS A CA 1
ATOM 800 C C . HIS A 1 99 ? 5.747 10.633 16.179 1.00 95.38 99 HIS A C 1
ATOM 802 O O . HIS A 1 99 ? 5.357 10.570 15.016 1.00 95.38 99 HIS A O 1
ATOM 808 N N . ASP A 1 100 ? 5.810 11.766 16.876 1.00 94.31 100 ASP A N 1
ATOM 809 C CA . ASP A 1 100 ? 5.764 13.093 16.263 1.00 94.31 100 ASP A CA 1
ATOM 810 C C . ASP A 1 100 ? 7.172 13.456 15.780 1.00 94.31 100 ASP A C 1
ATOM 812 O O . ASP A 1 100 ? 8.083 13.673 16.580 1.00 94.31 100 ASP A O 1
ATOM 816 N N . VAL A 1 101 ? 7.353 13.465 14.464 1.00 92.38 101 VAL A N 1
ATOM 817 C CA . VAL A 1 101 ? 8.657 13.631 13.820 1.00 92.38 101 VAL A CA 1
ATOM 818 C C . VAL A 1 101 ? 9.200 15.050 13.980 1.00 92.38 101 VAL A C 1
ATOM 820 O O . VAL A 1 101 ? 10.413 15.224 14.062 1.00 92.38 101 VAL A O 1
ATOM 823 N N . GLU A 1 102 ? 8.335 16.062 14.046 1.00 89.81 102 GLU A N 1
ATOM 824 C CA . GLU A 1 102 ? 8.771 17.461 14.152 1.00 89.81 102 GLU A CA 1
ATOM 825 C C . GLU A 1 102 ? 9.321 17.779 15.540 1.00 89.81 102 GLU A C 1
ATOM 827 O O . GLU A 1 102 ? 10.332 18.468 15.671 1.00 89.81 102 GLU A O 1
ATOM 832 N N . SER A 1 103 ? 8.656 17.279 16.582 1.00 90.62 103 SER A N 1
ATOM 833 C CA . SER A 1 103 ? 9.058 17.513 17.972 1.00 90.62 103 SER A CA 1
ATOM 834 C C . SER A 1 103 ? 9.981 16.423 18.537 1.00 90.62 103 SER A C 1
ATOM 836 O O . SER A 1 103 ? 10.442 16.547 19.672 1.00 90.62 103 SER A O 1
ATOM 838 N N . ASP A 1 104 ? 10.241 15.356 17.769 1.00 91.50 104 ASP A N 1
ATOM 839 C CA . ASP A 1 104 ? 10.919 14.114 18.188 1.00 91.50 104 ASP A CA 1
ATOM 840 C C . ASP A 1 104 ? 10.291 13.474 19.451 1.00 91.50 104 ASP A C 1
ATOM 842 O O . ASP A 1 104 ? 10.926 12.711 20.195 1.00 91.50 104 ASP A O 1
ATOM 846 N N . SER A 1 105 ? 9.012 13.758 19.725 1.00 93.06 105 SER A N 1
ATOM 847 C CA . SER A 1 105 ? 8.300 13.201 20.872 1.00 93.06 105 SER A CA 1
ATOM 848 C C . SER A 1 105 ? 7.660 11.855 20.538 1.00 93.06 105 SER A C 1
ATOM 850 O O . SER A 1 105 ? 7.234 11.566 19.419 1.00 93.06 105 SER A O 1
ATOM 852 N N . ARG A 1 106 ? 7.611 10.971 21.539 1.00 93.25 106 ARG A N 1
ATOM 853 C CA . ARG A 1 106 ? 7.127 9.595 21.384 1.00 93.25 106 ARG A CA 1
ATOM 854 C C . ARG A 1 106 ? 6.036 9.328 22.408 1.00 93.25 106 ARG A C 1
ATOM 856 O O . ARG A 1 106 ? 6.256 9.460 23.611 1.00 93.25 106 ARG A O 1
ATOM 863 N N . HIS A 1 107 ? 4.880 8.913 21.921 1.00 94.62 107 HIS A N 1
ATOM 864 C CA . HIS A 1 107 ? 3.675 8.665 22.699 1.00 94.62 107 HIS A CA 1
ATOM 865 C C . HIS A 1 107 ? 3.215 7.219 22.542 1.00 94.62 107 HIS A C 1
ATOM 867 O O . HIS A 1 107 ? 3.699 6.497 21.670 1.00 94.62 107 HIS A O 1
ATOM 873 N N . ARG A 1 108 ? 2.317 6.769 23.416 1.00 92.69 108 ARG A N 1
ATOM 874 C CA . ARG A 1 108 ? 1.886 5.371 23.486 1.00 92.69 108 ARG A CA 1
ATOM 875 C C . ARG A 1 108 ? 0.374 5.248 23.585 1.00 92.69 108 ARG A C 1
ATOM 877 O O . ARG A 1 108 ? -0.261 6.014 24.307 1.00 92.69 108 ARG A O 1
ATOM 884 N N . VAL A 1 109 ? -0.139 4.231 22.906 1.00 93.56 109 VAL A N 1
ATOM 885 C CA . VAL A 1 109 ? -1.501 3.707 23.010 1.00 93.56 109 VAL A CA 1
ATOM 886 C C . VAL A 1 109 ? -1.374 2.269 23.519 1.00 93.56 109 VAL A C 1
ATOM 888 O O . VAL A 1 109 ? -0.752 1.435 22.864 1.00 93.56 109 VAL A O 1
ATOM 891 N N . ASP A 1 110 ? -1.872 2.007 24.730 1.00 89.19 110 ASP A N 1
ATOM 892 C CA . ASP A 1 110 ? -1.509 0.822 25.533 1.00 89.19 110 ASP A CA 1
ATOM 893 C C . ASP A 1 110 ? -2.689 -0.107 25.864 1.00 89.19 110 ASP A C 1
ATOM 895 O O . ASP A 1 110 ? -2.554 -1.017 26.678 1.00 89.19 110 ASP A O 1
ATOM 899 N N . ASP A 1 111 ? -3.858 0.120 25.276 1.00 87.50 111 ASP A N 1
ATOM 900 C CA . ASP A 1 111 ? -5.091 -0.622 25.556 1.00 87.50 111 ASP A CA 1
ATOM 901 C C . ASP A 1 111 ? -5.345 -1.785 24.578 1.00 87.50 111 ASP A C 1
ATOM 903 O O . ASP A 1 111 ? -6.480 -2.230 24.425 1.00 87.50 111 ASP A O 1
ATOM 907 N N . LEU A 1 112 ? -4.280 -2.309 23.960 1.00 88.88 112 LEU A N 1
ATOM 908 C CA . LEU A 1 112 ? -4.324 -3.472 23.071 1.00 88.88 112 LEU A CA 1
ATOM 909 C C . LEU A 1 112 ? -4.201 -4.789 23.842 1.00 88.88 112 LEU A C 1
ATOM 911 O O . LEU A 1 112 ? -3.400 -4.928 24.768 1.00 88.88 112 LEU A O 1
ATOM 915 N N . TYR A 1 113 ? -4.951 -5.800 23.405 1.00 88.88 113 TYR A N 1
ATOM 916 C CA . TYR A 1 113 ? -4.949 -7.128 24.030 1.00 88.88 113 TYR A CA 1
ATOM 917 C C . TYR A 1 113 ? -3.899 -8.079 23.445 1.00 88.88 113 TYR A C 1
ATOM 919 O O . TYR A 1 113 ? -3.385 -8.957 24.140 1.00 88.88 113 TYR A O 1
ATOM 927 N N . TYR A 1 114 ? -3.582 -7.915 22.162 1.00 89.19 114 TYR A N 1
ATOM 928 C CA . TYR A 1 114 ? -2.793 -8.853 21.365 1.00 89.19 114 TYR A CA 1
ATOM 929 C C . TYR A 1 114 ? -1.820 -8.096 20.443 1.00 89.19 114 TYR A C 1
ATOM 931 O O . TYR A 1 114 ? -1.960 -6.880 20.286 1.00 89.19 114 TYR A O 1
ATOM 939 N N . PRO A 1 115 ? -0.828 -8.781 19.834 1.00 88.19 115 PRO A N 1
ATOM 940 C CA . PRO A 1 115 ? 0.063 -8.136 18.876 1.00 88.19 115 PRO A CA 1
ATOM 941 C C . PRO A 1 115 ? -0.700 -7.474 17.730 1.00 88.19 115 PRO A C 1
ATOM 943 O O . PRO A 1 115 ? -1.701 -8.011 17.257 1.00 88.19 115 PRO A O 1
ATOM 946 N N . VAL A 1 116 ? -0.179 -6.340 17.269 1.00 89.56 116 VAL A N 1
ATOM 947 C CA . VAL A 1 116 ? -0.683 -5.636 16.087 1.00 89.56 116 VAL A CA 1
ATOM 948 C C . VAL A 1 116 ? -0.409 -6.483 14.848 1.00 89.56 116 VAL A C 1
ATOM 950 O O . VAL A 1 116 ? 0.724 -6.919 14.657 1.00 89.56 116 VAL A O 1
ATOM 953 N N . ALA A 1 117 ? -1.441 -6.707 14.038 1.00 89.94 117 ALA A N 1
ATOM 954 C CA . ALA A 1 117 ? -1.354 -7.370 12.740 1.00 89.94 117 ALA A CA 1
ATOM 955 C C . ALA A 1 117 ? -1.317 -6.359 11.584 1.00 89.94 117 ALA A C 1
ATOM 957 O O . ALA A 1 117 ? -0.626 -6.575 10.596 1.00 89.94 117 ALA A O 1
ATOM 958 N N . ASP A 1 118 ? -2.047 -5.248 11.700 1.00 92.75 118 ASP A N 1
ATOM 959 C CA . ASP A 1 118 ? -2.016 -4.155 10.725 1.00 92.75 118 ASP A CA 1
ATOM 960 C C . ASP A 1 118 ? -2.423 -2.848 11.417 1.00 92.75 118 ASP A C 1
ATOM 962 O O . ASP A 1 118 ? -3.138 -2.849 12.427 1.00 92.75 118 ASP A O 1
ATOM 966 N N . LEU A 1 119 ? -1.967 -1.721 10.882 1.00 94.69 119 LEU A N 1
ATOM 967 C CA . LEU A 1 119 ? -2.364 -0.395 11.335 1.00 94.69 119 LEU A CA 1
ATOM 968 C C . LEU A 1 119 ? -2.397 0.572 10.152 1.00 94.69 119 LEU A C 1
ATOM 970 O O . LEU A 1 119 ? -1.621 0.430 9.207 1.00 94.69 119 LEU A O 1
ATOM 974 N N . ALA A 1 120 ? -3.288 1.556 10.212 1.00 95.88 120 ALA A N 1
ATOM 975 C CA . ALA A 1 120 ? -3.424 2.568 9.172 1.00 95.88 120 ALA A CA 1
ATOM 976 C C . ALA A 1 120 ? -4.015 3.860 9.746 1.00 95.88 120 ALA A C 1
ATOM 978 O O . ALA A 1 120 ? -4.978 3.817 10.519 1.00 95.88 120 ALA A O 1
ATOM 979 N N . PHE A 1 121 ? -3.455 5.004 9.355 1.00 96.44 121 PHE A N 1
ATOM 980 C CA . PHE A 1 121 ? -4.091 6.302 9.574 1.00 96.44 121 PHE A CA 1
ATOM 981 C C . PHE A 1 121 ? -5.186 6.533 8.535 1.00 96.44 121 PHE A C 1
ATOM 983 O O . PHE A 1 121 ? -5.098 6.018 7.420 1.00 96.44 121 PHE A O 1
ATOM 990 N N . VAL A 1 122 ? -6.194 7.324 8.900 1.00 94.44 122 VAL A N 1
ATOM 991 C CA . VAL A 1 122 ? -7.161 7.850 7.934 1.00 94.44 122 VAL A CA 1
ATOM 992 C C . VAL A 1 122 ? -6.445 8.703 6.879 1.00 94.44 122 VAL A C 1
ATOM 994 O O . VAL A 1 122 ? -5.514 9.446 7.195 1.00 94.44 122 VAL A O 1
ATOM 997 N N . SER A 1 123 ? -6.886 8.603 5.626 1.00 87.00 123 SER A N 1
ATOM 998 C CA . SER A 1 123 ? -6.326 9.337 4.481 1.00 87.00 123 SER A CA 1
ATOM 999 C C . SER A 1 123 ? -6.775 10.811 4.457 1.00 87.00 123 SER A C 1
ATOM 1001 O O . SER A 1 123 ? -7.377 11.265 3.490 1.00 87.00 123 SER A O 1
ATOM 1003 N N . SER A 1 124 ? -6.534 11.559 5.540 1.00 87.25 124 SER A N 1
ATOM 1004 C CA . SER A 1 124 ? -6.916 12.971 5.717 1.00 87.25 124 SER A CA 1
ATOM 1005 C C . SER A 1 124 ? -5.746 13.784 6.275 1.00 87.25 124 SER A C 1
ATOM 1007 O O . SER A 1 124 ? -4.959 13.270 7.063 1.00 87.25 124 SER A O 1
ATOM 1009 N N . TYR A 1 125 ? -5.620 15.057 5.882 1.00 86.19 125 TYR A N 1
ATOM 1010 C CA . TYR A 1 125 ? -4.628 15.978 6.463 1.00 86.19 125 TYR A CA 1
ATOM 1011 C C . TYR A 1 125 ? -5.090 16.599 7.786 1.00 86.19 125 TYR A C 1
ATOM 1013 O O . TYR A 1 125 ? -4.252 16.992 8.597 1.00 86.19 125 TYR A O 1
ATOM 1021 N N . GLU A 1 126 ? -6.405 16.720 7.989 1.00 87.12 126 GLU A N 1
ATOM 1022 C CA . GLU A 1 126 ? -6.992 17.405 9.148 1.00 87.12 126 GLU A CA 1
ATOM 1023 C C . GLU A 1 126 ? -7.181 16.455 10.336 1.00 87.12 126 GLU A C 1
ATOM 1025 O O . GLU A 1 126 ? -7.053 16.855 11.495 1.00 87.12 126 GLU A O 1
ATOM 1030 N N . GLU A 1 127 ? -7.501 15.191 10.059 1.00 91.31 127 GLU A N 1
ATOM 1031 C CA . GLU A 1 127 ? -7.939 14.242 11.074 1.00 91.31 127 GLU A CA 1
ATOM 1032 C C . GLU A 1 127 ? -6.857 13.242 11.451 1.00 91.31 127 GLU A C 1
ATOM 1034 O O . GLU A 1 127 ? -6.454 12.395 10.661 1.00 91.31 127 GLU A O 1
ATOM 1039 N N . LEU A 1 128 ? -6.482 13.245 12.726 1.00 94.62 128 LEU A N 1
ATOM 1040 C CA . LEU A 1 128 ? -5.520 12.293 13.257 1.00 94.62 128 LEU A CA 1
ATOM 1041 C C . LEU A 1 128 ? -6.237 11.074 13.862 1.00 94.62 128 LEU A C 1
ATOM 1043 O O . LEU A 1 128 ? -6.285 10.896 15.082 1.00 94.62 128 LEU A O 1
ATOM 1047 N N . MET A 1 129 ? -6.815 10.238 12.994 1.00 96.44 129 MET A N 1
ATOM 1048 C CA . MET A 1 129 ? -7.449 8.968 13.378 1.00 96.44 129 MET A CA 1
ATOM 1049 C C . MET A 1 129 ? -6.605 7.762 12.976 1.00 96.44 129 MET A C 1
ATOM 1051 O O . MET A 1 129 ? -6.138 7.670 11.842 1.00 96.44 129 MET A O 1
ATOM 1055 N N . LEU A 1 130 ? -6.447 6.811 13.897 1.00 97.62 130 LEU A N 1
ATOM 1056 C CA . LEU A 1 130 ? -5.658 5.597 13.701 1.00 97.62 130 LEU A CA 1
ATOM 1057 C C . LEU A 1 130 ? -6.527 4.356 13.906 1.00 97.62 130 LEU A C 1
ATOM 1059 O O . LEU A 1 130 ? -7.089 4.181 14.988 1.00 97.62 130 LEU A O 1
ATOM 1063 N N . ALA A 1 131 ? -6.583 3.475 12.906 1.00 97.44 131 ALA A N 1
ATOM 1064 C CA . ALA A 1 131 ? -7.101 2.120 13.070 1.00 97.44 131 ALA A CA 1
ATOM 1065 C C . ALA A 1 131 ? -5.956 1.135 13.308 1.00 97.44 131 ALA A C 1
ATOM 1067 O O . ALA A 1 131 ? -4.886 1.229 12.701 1.00 97.44 131 ALA A O 1
ATOM 1068 N N . VAL A 1 132 ? -6.215 0.168 14.179 1.00 96.38 132 VAL A N 1
ATOM 1069 C CA . VAL A 1 132 ? -5.317 -0.928 14.529 1.00 96.38 132 VAL A CA 1
ATOM 1070 C C . VAL A 1 132 ? -6.133 -2.212 14.529 1.00 96.38 132 VAL A C 1
ATOM 1072 O O . VAL A 1 132 ? -7.212 -2.252 15.119 1.00 96.38 132 VAL A O 1
ATOM 1075 N N . ILE A 1 133 ? -5.626 -3.262 13.892 1.00 94.31 133 ILE A N 1
ATOM 1076 C CA . ILE A 1 133 ? -6.181 -4.613 13.989 1.00 94.31 133 ILE A CA 1
ATOM 1077 C C . ILE A 1 133 ? -5.139 -5.529 14.611 1.00 94.31 133 ILE A C 1
ATOM 1079 O O . ILE A 1 133 ? -3.962 -5.495 14.249 1.00 94.31 133 ILE A O 1
ATOM 1083 N N . ASP A 1 134 ? -5.562 -6.330 15.580 1.00 91.88 134 ASP A N 1
ATOM 1084 C CA . ASP A 1 134 ? -4.683 -7.282 16.247 1.00 91.88 134 ASP A CA 1
ATOM 1085 C C . ASP A 1 134 ? -4.688 -8.666 15.571 1.00 91.88 134 ASP A C 1
ATOM 1087 O O . A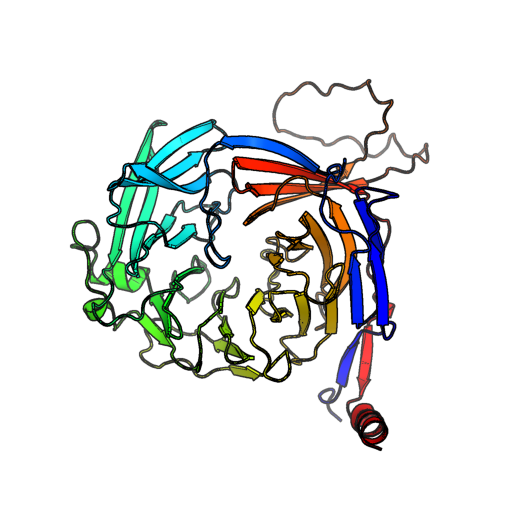SP A 1 134 ? -5.509 -8.969 14.704 1.00 91.88 134 ASP A O 1
ATOM 1091 N N . VAL A 1 135 ? -3.782 -9.555 15.984 1.00 88.88 135 VAL A N 1
ATOM 1092 C CA . VAL A 1 135 ? -3.690 -10.933 15.454 1.00 88.88 135 VAL A CA 1
ATOM 1093 C C . VAL A 1 135 ? -4.908 -11.815 15.777 1.00 88.88 135 VAL A C 1
ATOM 1095 O O . VAL A 1 135 ? -5.015 -12.932 15.264 1.00 88.88 135 VAL A O 1
ATOM 1098 N N . LYS A 1 136 ? -5.834 -11.355 16.625 1.00 91.00 136 LYS A N 1
ATOM 1099 C CA . LYS A 1 136 ? -7.138 -11.996 16.868 1.00 91.00 136 LYS A CA 1
ATOM 1100 C C . LYS A 1 136 ? -8.257 -11.380 16.029 1.00 91.00 136 LYS A C 1
ATOM 1102 O O . LYS A 1 136 ? -9.368 -11.899 16.047 1.00 91.00 136 LYS A O 1
ATOM 1107 N N . GLY A 1 137 ? -7.956 -10.346 15.251 1.00 92.19 137 GLY A N 1
ATOM 1108 C CA . GLY A 1 137 ? -8.885 -9.672 14.363 1.00 92.19 137 GLY A CA 1
ATOM 1109 C C . GLY A 1 137 ? -9.738 -8.606 15.052 1.00 92.19 137 GLY A C 1
ATOM 1110 O O . GLY A 1 137 ? -10.681 -8.124 14.417 1.00 92.19 137 GLY A O 1
ATOM 1111 N N . ASN A 1 138 ? -9.457 -8.246 16.308 1.00 94.56 138 ASN A N 1
ATOM 1112 C CA . ASN A 1 138 ? -10.158 -7.138 16.958 1.00 94.56 138 ASN A CA 1
ATOM 1113 C C . ASN A 1 138 ? -9.676 -5.822 16.355 1.00 94.56 138 ASN A C 1
ATOM 1115 O O . ASN A 1 138 ? -8.477 -5.653 16.130 1.00 94.56 138 ASN A O 1
ATOM 1119 N N . VAL A 1 139 ? -10.609 -4.910 16.098 1.00 96.19 139 VAL A N 1
ATOM 1120 C CA . VAL A 1 139 ? -10.329 -3.607 15.488 1.00 96.19 139 VAL A CA 1
ATOM 1121 C C . VAL A 1 139 ? -10.508 -2.518 16.532 1.00 96.19 139 VAL A C 1
ATOM 1123 O O . VAL A 1 139 ? -11.545 -2.441 17.189 1.00 96.19 139 VAL A O 1
ATOM 1126 N N . PHE A 1 140 ? -9.511 -1.653 16.641 1.00 96.38 140 PHE A N 1
ATOM 1127 C CA . PHE A 1 140 ? -9.493 -0.491 17.515 1.00 96.38 140 PHE A CA 1
ATOM 1128 C C . PHE A 1 140 ? -9.324 0.755 16.654 1.00 96.38 140 PHE A C 1
ATOM 1130 O O . PHE A 1 140 ? -8.433 0.803 15.808 1.00 96.38 140 PHE A O 1
ATOM 1137 N N . ILE A 1 141 ? -10.163 1.763 16.869 1.00 97.00 141 ILE A N 1
ATOM 1138 C CA . ILE A 1 141 ? -10.062 3.062 16.204 1.00 97.00 141 ILE A CA 1
ATOM 1139 C C . ILE A 1 141 ? -9.870 4.124 17.277 1.00 97.00 141 ILE A C 1
ATOM 1141 O O . ILE A 1 141 ? -10.652 4.205 18.228 1.00 97.00 141 ILE A O 1
ATOM 1145 N N . TYR A 1 142 ? -8.846 4.952 17.110 1.00 96.56 142 TYR A N 1
ATOM 1146 C CA . TYR A 1 142 ? -8.471 5.999 18.050 1.00 96.56 142 TYR A CA 1
ATOM 1147 C C . TYR A 1 142 ? -8.529 7.370 17.391 1.00 96.56 142 TYR A C 1
ATOM 1149 O O . TYR A 1 142 ? -8.020 7.542 16.285 1.00 96.56 142 TYR A O 1
ATOM 1157 N N . ASN A 1 143 ? -9.063 8.350 18.116 1.00 95.62 143 ASN A N 1
ATOM 1158 C CA . ASN A 1 143 ? -8.823 9.761 17.832 1.00 95.62 143 ASN A CA 1
ATOM 1159 C C . ASN A 1 143 ? -7.596 10.191 18.629 1.00 95.62 143 ASN A C 1
ATOM 1161 O O . ASN A 1 143 ? -7.579 10.046 19.856 1.00 95.62 143 ASN A O 1
ATOM 1165 N N . LEU A 1 144 ? -6.586 10.726 17.955 1.00 96.25 144 LEU A N 1
ATOM 1166 C CA . LEU A 1 144 ? -5.379 11.248 18.587 1.00 96.25 144 LEU A CA 1
ATOM 1167 C C . LEU A 1 144 ? -5.391 12.772 18.490 1.00 96.25 144 LEU A C 1
ATOM 1169 O O . LEU A 1 144 ? -5.806 13.333 17.479 1.00 96.25 144 LEU A O 1
ATOM 1173 N N . TYR A 1 145 ? -4.949 13.462 19.534 1.00 94.69 145 TYR A N 1
ATOM 1174 C CA . TYR A 1 145 ? -4.964 14.922 19.553 1.00 94.69 145 TYR A CA 1
ATOM 1175 C C . TYR A 1 145 ? -4.005 15.474 20.607 1.00 94.69 145 TYR A C 1
ATOM 1177 O O . TYR A 1 145 ? -3.595 14.780 21.538 1.00 94.69 145 TYR A O 1
ATOM 1185 N N . PHE A 1 146 ? -3.651 16.751 20.470 1.00 90.69 146 PHE A N 1
ATOM 1186 C CA . PHE A 1 146 ? -2.763 17.443 21.398 1.00 90.69 146 PHE A CA 1
ATOM 1187 C C . PHE A 1 146 ? -3.517 18.591 22.076 1.00 90.69 146 PHE A C 1
ATOM 1189 O O . PHE A 1 146 ? -3.974 19.509 21.399 1.00 90.69 146 PHE A O 1
ATOM 1196 N N . LEU A 1 147 ? -3.632 18.572 23.409 1.00 92.00 147 LEU A N 1
ATOM 1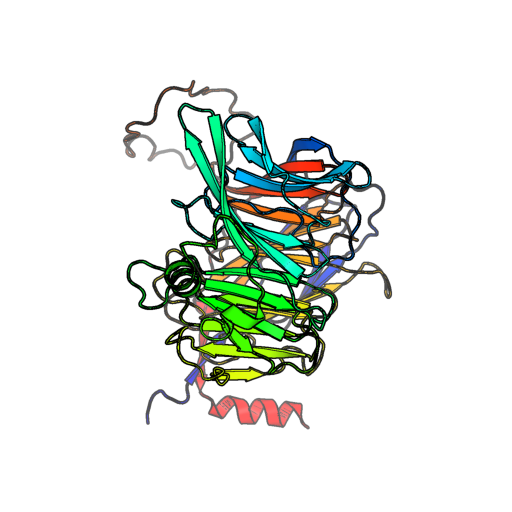197 C CA . LEU A 1 147 ? -4.101 19.731 24.184 1.00 92.00 147 LEU A CA 1
ATOM 1198 C C . LEU A 1 147 ? -2.941 20.311 24.970 1.00 92.00 147 LEU A C 1
ATOM 1200 O O . LEU A 1 147 ? -2.274 19.599 25.714 1.00 92.00 147 LEU A O 1
ATOM 1204 N N . ASN A 1 148 ? -2.723 21.620 24.840 1.00 90.88 148 ASN A N 1
ATOM 1205 C CA . ASN A 1 148 ? -1.674 22.339 25.569 1.00 90.88 148 ASN A CA 1
ATOM 1206 C C . ASN A 1 148 ? -0.284 21.677 25.428 1.00 90.88 148 ASN A C 1
ATOM 1208 O O . ASN A 1 148 ? 0.483 21.617 26.387 1.00 90.88 148 ASN A O 1
ATOM 1212 N N . GLY A 1 149 ? 0.014 21.126 24.245 1.00 85.06 149 GLY A N 1
ATOM 1213 C CA . GLY A 1 149 ? 1.269 20.423 23.951 1.00 85.06 149 GLY A CA 1
ATOM 1214 C C . GLY A 1 149 ? 1.383 19.005 24.528 1.00 85.06 149 GLY A C 1
ATOM 1215 O O . GLY A 1 149 ? 2.411 18.361 24.335 1.00 85.06 149 GLY A O 1
ATOM 1216 N N . GLN A 1 150 ? 0.361 18.490 25.217 1.00 90.19 150 GLN A N 1
ATOM 1217 C CA . GLN A 1 150 ? 0.325 17.108 25.697 1.00 90.19 150 GLN A CA 1
ATOM 1218 C C . GLN A 1 150 ? -0.468 16.223 24.742 1.00 90.19 150 GLN A C 1
ATOM 1220 O O . GLN A 1 150 ? -1.548 16.594 24.287 1.00 90.19 150 GLN A O 1
ATOM 1225 N N . PHE A 1 151 ? 0.074 15.040 24.459 1.00 93.62 151 PHE A N 1
ATOM 1226 C CA . PHE A 1 151 ? -0.598 14.031 23.653 1.00 93.62 151 PHE A CA 1
ATOM 1227 C C . PHE A 1 151 ? -1.706 13.349 24.444 1.00 93.62 151 PHE A C 1
ATOM 1229 O O . PHE A 1 151 ? -1.493 12.862 25.559 1.00 93.62 151 PHE A O 1
ATOM 1236 N N . HIS A 1 152 ? -2.864 13.248 23.813 1.00 94.50 152 HIS A N 1
ATOM 1237 C CA . HIS A 1 152 ? -4.020 12.529 24.301 1.00 94.50 152 HIS A CA 1
ATOM 1238 C C . HIS A 1 152 ? -4.559 11.625 23.193 1.00 94.50 152 HIS A C 1
ATOM 1240 O O . HIS A 1 152 ? -4.398 11.893 22.001 1.00 94.50 152 HIS A O 1
ATOM 1246 N N . TYR A 1 153 ? -5.224 10.553 23.603 1.00 94.94 153 TYR A N 1
ATOM 1247 C CA . TYR A 1 153 ? -5.989 9.710 22.703 1.00 94.94 153 TYR A CA 1
ATOM 1248 C C . TYR A 1 153 ? -7.308 9.324 23.361 1.00 94.94 153 TYR A C 1
ATOM 1250 O O . TYR A 1 153 ? -7.382 9.167 24.583 1.00 94.94 153 TYR A O 1
ATOM 1258 N N . GLU A 1 154 ? -8.342 9.158 22.547 1.00 93.38 154 GLU A N 1
ATOM 1259 C CA . GLU A 1 154 ? -9.602 8.552 22.960 1.00 93.38 154 GLU A CA 1
ATOM 1260 C C . GLU A 1 154 ? -9.961 7.401 22.023 1.00 93.38 154 GLU A C 1
ATOM 1262 O O . GLU A 1 154 ? -9.679 7.440 20.822 1.00 93.38 154 GLU A O 1
ATOM 1267 N N . ARG A 1 155 ? -10.607 6.371 22.571 1.00 92.12 155 ARG A N 1
ATOM 1268 C CA . ARG A 1 155 ? -11.144 5.278 21.766 1.00 92.12 155 ARG A CA 1
ATOM 1269 C C . ARG A 1 155 ? -12.416 5.756 21.075 1.00 92.12 155 ARG A C 1
ATOM 1271 O O . ARG A 1 155 ? -13.374 6.156 21.738 1.00 92.12 155 ARG A O 1
ATOM 1278 N N . TYR A 1 156 ? -12.400 5.741 19.750 1.00 93.94 156 TYR A N 1
ATOM 1279 C CA . TYR A 1 156 ? -13.553 6.054 18.914 1.00 93.94 156 TYR A CA 1
ATOM 1280 C C . TYR A 1 156 ? -14.474 4.839 18.786 1.00 93.94 156 TYR A C 1
ATOM 1282 O O . TYR A 1 156 ? -15.687 4.955 18.963 1.00 93.94 156 TYR A O 1
ATOM 1290 N N . LEU A 1 157 ? -13.881 3.674 18.515 1.00 95.44 157 LEU A N 1
ATOM 1291 C CA . LEU A 1 157 ? -14.589 2.415 18.330 1.00 95.44 157 LEU A CA 1
ATOM 1292 C C . LEU A 1 157 ? -13.683 1.239 18.705 1.00 95.44 157 LEU A C 1
ATOM 1294 O O . LEU A 1 157 ? -12.489 1.245 18.413 1.00 95.44 157 LEU A O 1
ATOM 1298 N N . GLU A 1 158 ? -14.269 0.215 19.313 1.00 95.88 158 GLU A N 1
ATOM 1299 C CA . GLU A 1 158 ? -13.639 -1.083 19.530 1.00 95.88 158 GLU A CA 1
ATOM 1300 C C . GLU A 1 158 ? -14.595 -2.174 19.068 1.00 95.88 158 GLU A C 1
ATOM 1302 O O . GLU A 1 158 ? -15.735 -2.236 19.536 1.00 95.88 158 GLU A O 1
ATOM 1307 N N . VAL A 1 159 ? -14.139 -3.028 18.155 1.00 95.62 159 VAL A N 1
ATOM 1308 C CA . VAL A 1 159 ? -14.935 -4.124 17.603 1.00 95.62 159 VAL A CA 1
ATOM 1309 C C . VAL A 1 159 ? -14.227 -5.446 17.833 1.00 95.62 159 VAL A C 1
ATOM 1311 O O . VAL A 1 159 ? -13.106 -5.651 17.364 1.00 95.62 159 VAL A O 1
ATOM 1314 N N . THR A 1 160 ? -14.898 -6.370 18.518 1.00 94.94 160 THR A N 1
ATOM 1315 C CA . THR A 1 160 ? -14.384 -7.727 18.715 1.00 94.94 160 THR A CA 1
ATOM 1316 C C . THR A 1 160 ? -14.730 -8.614 17.531 1.00 94.94 160 THR A C 1
ATOM 1318 O O . THR A 1 160 ? -15.864 -8.624 17.032 1.00 94.94 160 THR A O 1
ATOM 1321 N N . ALA A 1 161 ? -13.735 -9.374 17.070 1.00 91.19 161 ALA A N 1
ATOM 1322 C CA . ALA A 1 161 ? -13.944 -10.367 16.026 1.00 91.19 161 ALA A CA 1
ATOM 1323 C C . ALA A 1 161 ? -14.898 -11.471 16.505 1.00 91.19 161 ALA A C 1
ATOM 1325 O O . ALA A 1 161 ? -14.994 -11.771 17.696 1.00 91.19 161 ALA A O 1
ATOM 1326 N N . SER A 1 162 ? -15.590 -12.113 15.563 1.00 85.88 162 SER A N 1
ATOM 1327 C CA . SER A 1 162 ? -16.324 -13.339 15.872 1.00 85.88 162 SER A CA 1
ATOM 1328 C C . SER A 1 162 ? -15.344 -14.452 16.245 1.00 85.88 162 SER A C 1
ATOM 1330 O O . SER A 1 162 ? -14.305 -14.600 15.609 1.00 85.88 162 SER A O 1
ATOM 1332 N N . GLU A 1 163 ? -15.713 -15.313 17.197 1.00 77.31 163 GLU A N 1
ATOM 1333 C CA . GLU A 1 163 ? -14.957 -16.541 17.496 1.00 77.31 163 GLU A CA 1
ATOM 1334 C C . GLU A 1 163 ? -14.821 -17.469 16.276 1.00 77.31 163 GLU A C 1
ATOM 1336 O O . GLU A 1 163 ? -13.914 -18.294 16.214 1.00 77.31 163 GLU A O 1
ATOM 1341 N N . THR A 1 164 ? -15.721 -17.324 15.298 1.00 78.62 164 THR A N 1
ATOM 1342 C CA . THR A 1 164 ? -15.722 -18.087 14.041 1.00 78.62 164 THR A CA 1
ATOM 1343 C C . THR A 1 164 ? -14.978 -17.395 12.898 1.00 78.62 164 THR A C 1
ATOM 1345 O O . THR A 1 164 ? -14.904 -17.953 11.803 1.00 78.62 164 THR A O 1
ATOM 1348 N N . SER A 1 165 ? -14.437 -16.191 13.118 1.00 76.25 165 SER A N 1
ATOM 1349 C CA . SER A 1 165 ? -13.678 -15.474 12.095 1.00 76.25 165 SER A CA 1
ATOM 1350 C C . SER A 1 165 ? -12.457 -16.286 11.674 1.00 76.25 165 SER A C 1
ATOM 1352 O O . SER A 1 165 ? -11.721 -16.809 12.513 1.00 76.25 165 SER A O 1
ATOM 1354 N N . ALA A 1 166 ? -12.227 -16.366 10.362 1.00 75.44 166 ALA A N 1
ATOM 1355 C CA . ALA A 1 166 ? -11.000 -16.948 9.846 1.00 75.44 166 ALA A CA 1
ATOM 1356 C C . ALA A 1 166 ? -9.793 -16.189 10.431 1.00 75.44 166 ALA A C 1
ATOM 1358 O O . ALA A 1 166 ? -9.845 -14.955 10.522 1.00 75.44 166 ALA A O 1
ATOM 1359 N N . PRO A 1 167 ? -8.722 -16.897 10.832 1.00 77.94 167 PRO A N 1
ATOM 1360 C CA . PRO A 1 167 ? -7.474 -16.240 11.185 1.00 77.94 167 PRO A CA 1
ATOM 1361 C C . PRO A 1 167 ? -6.950 -15.451 9.976 1.00 77.94 167 PRO A C 1
ATOM 1363 O O . PRO A 1 167 ? -7.367 -15.698 8.844 1.00 77.94 167 PRO A O 1
ATOM 1366 N N . GLY A 1 168 ? -6.051 -14.499 10.236 1.00 73.69 168 GLY A N 1
ATOM 1367 C CA . GLY A 1 168 ? -5.497 -13.606 9.220 1.00 73.69 168 GLY A CA 1
ATOM 1368 C C . GLY A 1 168 ? -4.877 -14.308 7.992 1.00 73.69 168 GLY A C 1
ATOM 1369 O O . GLY A 1 168 ? -4.783 -15.536 7.936 1.00 73.69 168 GLY A O 1
ATOM 1370 N N . PRO A 1 169 ? -4.413 -13.534 7.000 1.00 86.50 169 PRO A N 1
ATOM 1371 C CA . PRO A 1 169 ? -3.993 -12.140 7.132 1.00 86.50 169 PRO A CA 1
ATOM 1372 C C . PRO A 1 169 ? -5.158 -11.156 7.275 1.00 86.50 169 PRO A C 1
ATOM 1374 O O . PRO A 1 169 ? -6.260 -11.393 6.775 1.00 86.50 169 PRO A O 1
ATOM 1377 N N . TYR A 1 170 ? -4.886 -10.059 7.984 1.00 90.44 170 TYR A N 1
ATOM 1378 C CA . TYR A 1 170 ? -5.800 -8.933 8.140 1.00 90.44 170 TYR A CA 1
ATOM 1379 C C . TYR A 1 170 ? -5.204 -7.688 7.500 1.00 90.44 170 TYR A C 1
ATOM 1381 O O . TYR A 1 170 ? -4.003 -7.452 7.636 1.00 90.44 170 TYR A O 1
ATOM 1389 N N . LYS A 1 171 ? -6.045 -6.888 6.847 1.00 92.12 171 LYS A N 1
ATOM 1390 C CA . LYS A 1 171 ? -5.674 -5.584 6.297 1.00 92.12 171 LYS A CA 1
ATOM 1391 C C . LYS A 1 171 ? -6.693 -4.518 6.611 1.00 92.12 171 LYS A C 1
ATOM 1393 O O . LYS A 1 171 ? -7.889 -4.791 6.570 1.00 92.12 171 LYS A O 1
ATOM 1398 N N . LEU A 1 172 ? -6.190 -3.321 6.892 1.00 95.06 172 LEU A N 1
ATOM 1399 C CA . LEU A 1 172 ? -6.958 -2.108 7.119 1.00 95.06 172 LEU A CA 1
ATOM 1400 C C . LEU A 1 172 ? -6.710 -1.123 5.983 1.00 95.06 172 LEU A C 1
ATOM 1402 O O . LEU A 1 172 ? -5.564 -0.774 5.693 1.00 95.06 172 LEU A O 1
ATOM 1406 N N . VAL A 1 173 ? -7.786 -0.650 5.363 1.00 95.44 173 VAL A N 1
ATOM 1407 C CA . VAL A 1 173 ? -7.716 0.363 4.305 1.00 95.44 173 VAL A CA 1
ATOM 1408 C C . VAL A 1 173 ? -8.788 1.405 4.563 1.00 95.44 173 VAL A C 1
ATOM 1410 O O . VAL A 1 173 ? -9.964 1.074 4.695 1.00 95.44 173 VAL A O 1
ATOM 1413 N N . TRP A 1 174 ? -8.375 2.663 4.664 1.00 95.06 174 TRP A N 1
ATOM 1414 C CA . TRP A 1 174 ? -9.277 3.776 4.915 1.00 95.06 174 TRP A CA 1
ATOM 1415 C C . TRP A 1 174 ? -9.788 4.388 3.621 1.00 95.06 174 TRP A C 1
ATOM 1417 O O . TRP A 1 174 ? -9.034 4.573 2.668 1.00 95.06 174 TRP A O 1
ATOM 1427 N N . TYR A 1 175 ? -11.044 4.806 3.668 1.00 93.31 175 TYR A N 1
ATOM 1428 C CA . TYR A 1 175 ? -11.564 5.901 2.872 1.00 93.31 175 TYR A CA 1
ATOM 1429 C C . TYR A 1 175 ? -11.973 7.012 3.840 1.00 93.31 175 TYR A C 1
ATOM 1431 O O . TYR A 1 175 ? -12.776 6.783 4.745 1.00 93.31 175 TYR A O 1
ATOM 1439 N N . ALA A 1 176 ? -11.383 8.200 3.699 1.00 88.88 176 ALA A N 1
ATOM 1440 C CA . ALA A 1 176 ? -11.570 9.286 4.662 1.00 88.88 176 ALA A CA 1
ATOM 1441 C C . ALA A 1 176 ? -12.996 9.870 4.663 1.00 88.88 176 ALA A C 1
ATOM 1443 O O . ALA A 1 176 ? -13.403 10.459 5.671 1.00 88.88 176 ALA A O 1
ATOM 1444 N N . GLY A 1 177 ? -13.751 9.648 3.582 1.00 83.81 177 GLY A N 1
ATOM 1445 C CA . GLY A 1 177 ? -14.928 10.442 3.254 1.00 83.81 177 GLY A CA 1
ATOM 1446 C C . GLY A 1 177 ? -14.503 11.760 2.613 1.00 83.81 177 GLY A C 1
ATOM 1447 O O . GLY A 1 177 ? -13.531 12.381 3.046 1.00 83.81 177 GLY A O 1
ATOM 1448 N N . ASP A 1 178 ? -15.232 12.190 1.593 1.00 74.25 178 ASP A N 1
ATOM 1449 C CA . ASP A 1 178 ? -15.125 13.545 1.060 1.00 74.25 178 ASP A CA 1
ATOM 1450 C C . ASP A 1 178 ? -16.375 14.337 1.467 1.00 74.25 178 ASP A C 1
ATOM 1452 O O . ASP A 1 178 ? -17.487 13.817 1.418 1.00 74.25 178 ASP A O 1
ATOM 1456 N N . LYS A 1 179 ? -16.197 15.596 1.886 1.00 63.84 179 LYS A N 1
ATOM 1457 C CA . LYS A 1 179 ? -17.302 16.485 2.284 1.00 63.84 179 LYS A CA 1
ATOM 1458 C C . LYS A 1 179 ? -18.254 16.758 1.116 1.00 63.84 179 LYS A C 1
ATOM 1460 O O . LYS A 1 179 ? -19.411 17.099 1.363 1.00 63.84 179 LYS A O 1
ATOM 1465 N N . GLU A 1 180 ? -17.771 16.637 -0.120 1.00 67.44 180 GLU A N 1
ATOM 1466 C CA . GLU A 1 180 ? -18.579 16.788 -1.335 1.00 67.44 180 GLU A CA 1
ATOM 1467 C C . GLU A 1 180 ? -19.154 15.458 -1.849 1.00 67.44 180 GLU A C 1
ATOM 1469 O O . GLU A 1 180 ? -20.127 15.465 -2.608 1.00 67.44 180 GLU A O 1
ATOM 1474 N N . SER A 1 181 ? -18.614 14.320 -1.400 1.00 70.31 181 SER A N 1
ATOM 1475 C CA . SER A 1 181 ? -19.120 12.992 -1.752 1.00 70.31 181 SER A CA 1
ATOM 1476 C C . SER A 1 181 ? -20.330 12.614 -0.901 1.00 70.31 181 SER A C 1
ATOM 1478 O O . SER A 1 181 ? -20.451 12.968 0.271 1.00 70.31 181 SER A O 1
ATOM 1480 N N . SER A 1 182 ? -21.241 11.840 -1.488 1.00 74.50 182 SER A N 1
ATOM 1481 C CA . SER A 1 182 ? -22.338 11.213 -0.748 1.00 74.50 182 SER A CA 1
ATOM 1482 C C . SER A 1 182 ? -21.892 9.992 0.058 1.00 74.50 182 SER A C 1
ATOM 1484 O O . SER A 1 182 ? -22.684 9.465 0.838 1.00 74.50 182 SER A O 1
ATOM 1486 N N . ILE A 1 183 ? -20.663 9.511 -0.150 1.00 83.69 183 ILE A N 1
ATOM 1487 C CA . ILE A 1 183 ? -20.148 8.295 0.476 1.00 83.69 183 ILE A CA 1
ATOM 1488 C C . ILE A 1 183 ? -19.486 8.679 1.807 1.00 83.69 183 ILE A C 1
ATOM 1490 O O . ILE A 1 183 ? -18.511 9.435 1.808 1.00 83.69 183 ILE A O 1
ATOM 1494 N N . PRO A 1 184 ? -19.986 8.176 2.951 1.00 89.31 184 PRO A N 1
ATOM 1495 C CA . PRO A 1 184 ? -19.424 8.514 4.251 1.00 89.31 184 PRO A CA 1
ATOM 1496 C C . PRO A 1 184 ? -18.074 7.831 4.474 1.00 89.31 184 PRO A C 1
ATOM 1498 O O . PRO A 1 184 ? -17.671 6.919 3.743 1.00 89.31 184 PRO A O 1
ATOM 1501 N N . ARG A 1 185 ? -17.379 8.241 5.540 1.00 92.75 185 ARG A N 1
ATOM 1502 C CA . ARG A 1 185 ? -16.110 7.621 5.938 1.00 92.75 185 ARG A CA 1
ATOM 1503 C C . ARG A 1 185 ? -16.245 6.111 6.105 1.00 92.75 185 ARG A C 1
ATOM 1505 O O . ARG A 1 185 ? -17.093 5.628 6.865 1.00 92.75 185 ARG A O 1
ATOM 1512 N N . ALA A 1 186 ? -15.315 5.381 5.494 1.00 94.88 186 ALA A N 1
ATOM 1513 C CA . ALA A 1 186 ? -15.315 3.930 5.519 1.00 94.88 186 ALA A CA 1
ATOM 1514 C C . ALA A 1 186 ? -13.971 3.326 5.929 1.00 94.88 186 ALA A C 1
ATOM 1516 O O . ALA A 1 186 ? -12.897 3.887 5.702 1.00 94.88 186 ALA A O 1
ATOM 1517 N N . LEU A 1 187 ? -14.044 2.133 6.513 1.00 96.88 187 LEU A N 1
ATOM 1518 C CA . LEU A 1 187 ? -12.886 1.287 6.779 1.00 96.88 187 LEU A CA 1
ATOM 1519 C C . LEU A 1 187 ? -13.124 -0.083 6.153 1.00 96.88 187 LEU A C 1
ATOM 1521 O O . LEU A 1 187 ? -14.048 -0.791 6.551 1.00 96.88 187 LEU A O 1
ATOM 1525 N N . ALA A 1 188 ? -12.286 -0.464 5.195 1.00 96.31 188 ALA A N 1
ATOM 1526 C CA . ALA A 1 188 ? -12.242 -1.832 4.708 1.00 96.31 188 ALA A CA 1
ATOM 1527 C C . ALA A 1 188 ? -11.343 -2.679 5.614 1.00 96.31 188 ALA A C 1
ATOM 1529 O O . ALA A 1 188 ? -10.199 -2.313 5.900 1.00 96.31 188 ALA A O 1
ATOM 1530 N N . VAL A 1 189 ? -11.866 -3.828 6.033 1.00 95.88 189 VAL A N 1
ATOM 1531 C CA . VAL A 1 189 ? -11.175 -4.835 6.835 1.00 95.88 189 VAL A CA 1
ATOM 1532 C C . VAL A 1 189 ? -11.165 -6.151 6.066 1.00 95.88 189 VAL A C 1
ATOM 1534 O O . VAL A 1 189 ? -12.223 -6.713 5.778 1.00 95.88 189 VAL A O 1
ATOM 1537 N N . THR A 1 190 ? -9.983 -6.675 5.739 1.00 93.88 190 THR A N 1
ATOM 1538 C CA . THR A 1 190 ? -9.869 -8.017 5.146 1.00 93.88 190 THR A CA 1
ATOM 1539 C C . THR A 1 190 ? -9.699 -9.077 6.228 1.00 93.88 190 THR A C 1
ATOM 1541 O O . THR A 1 190 ? -9.033 -8.857 7.242 1.00 93.88 190 THR A O 1
ATOM 1544 N N . ARG A 1 191 ? -10.323 -10.241 6.029 1.00 90.69 191 ARG A N 1
ATOM 1545 C CA . ARG A 1 191 ? -10.236 -11.414 6.911 1.00 90.69 191 ARG A CA 1
ATOM 1546 C C . ARG A 1 191 ? -10.126 -12.667 6.053 1.00 90.69 191 ARG A C 1
ATOM 1548 O O . ARG A 1 191 ? -11.127 -13.302 5.710 1.00 90.69 191 ARG A O 1
ATOM 1555 N N . GLY A 1 192 ? -8.903 -12.997 5.651 1.00 89.50 192 GLY A N 1
ATOM 1556 C CA . GLY A 1 192 ? -8.664 -14.054 4.673 1.00 89.50 192 GLY A CA 1
ATOM 1557 C C . GLY A 1 192 ? -9.271 -13.699 3.312 1.00 89.50 192 GLY A C 1
ATOM 1558 O O . GLY A 1 192 ? -8.820 -12.761 2.668 1.00 89.50 192 GLY A O 1
ATOM 1559 N N . LYS A 1 193 ? -10.300 -14.434 2.871 1.00 91.62 193 LYS A N 1
ATOM 1560 C CA . LYS A 1 193 ? -11.007 -14.175 1.597 1.00 91.62 193 LYS A CA 1
ATOM 1561 C C . LYS A 1 193 ? -12.165 -13.172 1.693 1.00 91.62 193 LYS A C 1
ATOM 1563 O O . LYS A 1 193 ? -12.743 -12.790 0.681 1.00 91.62 193 LYS A O 1
ATOM 1568 N N . LYS A 1 194 ? -12.545 -12.809 2.918 1.00 92.44 194 LYS A N 1
ATOM 1569 C CA . LYS A 1 194 ? -13.665 -11.917 3.206 1.00 92.44 194 LYS A CA 1
ATOM 1570 C C . LYS A 1 194 ? -13.187 -10.472 3.265 1.00 92.44 194 LYS A C 1
ATOM 1572 O O . LYS A 1 194 ? -12.133 -10.203 3.845 1.00 92.44 194 LYS A O 1
ATOM 1577 N N . ILE A 1 195 ? -13.996 -9.556 2.749 1.00 94.62 195 ILE A N 1
ATOM 1578 C CA . ILE A 1 195 ? -13.803 -8.112 2.890 1.00 94.62 195 ILE A CA 1
ATOM 1579 C C . ILE A 1 195 ? -15.040 -7.536 3.578 1.00 94.62 195 ILE A C 1
ATOM 1581 O O . ILE A 1 195 ? -16.173 -7.876 3.241 1.00 94.62 195 ILE A O 1
ATOM 1585 N N . GLU A 1 196 ? -14.818 -6.690 4.573 1.00 94.56 196 GLU A N 1
ATOM 1586 C CA . GLU A 1 196 ? -15.859 -5.990 5.317 1.00 94.56 196 GLU A CA 1
ATOM 1587 C C . GLU A 1 196 ? -15.646 -4.489 5.120 1.00 94.56 196 GLU A C 1
ATOM 1589 O O . GLU A 1 196 ? -14.609 -3.978 5.531 1.00 94.56 196 GLU A O 1
ATOM 1594 N N . ILE A 1 197 ? -16.593 -3.779 4.507 1.00 95.44 197 ILE A N 1
ATOM 1595 C CA . ILE A 1 197 ? -16.540 -2.316 4.362 1.00 95.44 197 ILE A CA 1
ATOM 1596 C C . ILE A 1 197 ? -17.470 -1.702 5.403 1.00 95.44 197 ILE A C 1
ATOM 1598 O O . ILE A 1 197 ? -18.678 -1.921 5.363 1.00 95.44 197 ILE A O 1
ATOM 1602 N N . TRP A 1 198 ? -16.898 -0.987 6.368 1.00 95.44 198 TRP A N 1
ATOM 1603 C CA . TRP A 1 198 ? -17.607 -0.476 7.540 1.00 95.44 198 TRP A CA 1
ATOM 1604 C C . TRP A 1 198 ? -17.984 0.987 7.333 1.00 95.44 198 TRP A C 1
ATOM 1606 O O . TRP A 1 198 ? -17.086 1.814 7.181 1.00 95.44 198 TRP A O 1
ATOM 1616 N N . ASN A 1 199 ? -19.273 1.321 7.410 1.00 94.38 199 ASN A N 1
ATOM 1617 C CA . ASN A 1 199 ? -19.735 2.707 7.482 1.00 94.38 199 ASN A CA 1
ATOM 1618 C C . ASN A 1 199 ? -19.517 3.245 8.903 1.00 94.38 199 ASN A C 1
ATOM 1620 O O . ASN A 1 199 ? -20.314 2.996 9.813 1.00 94.38 199 ASN A O 1
ATOM 1624 N N . LEU A 1 200 ? -18.414 3.959 9.126 1.00 93.19 200 LEU A N 1
ATOM 1625 C CA . LEU A 1 200 ? -18.015 4.339 10.482 1.00 93.19 200 LEU A CA 1
ATOM 1626 C C . LEU A 1 200 ? -18.936 5.391 11.101 1.00 93.19 200 LEU A C 1
ATOM 1628 O O . LEU A 1 200 ? -19.186 5.349 12.307 1.00 93.19 200 LEU A O 1
ATOM 1632 N N . GLU A 1 201 ? -19.473 6.298 10.289 1.00 91.00 201 GLU A N 1
ATOM 1633 C CA . GLU A 1 201 ? -20.404 7.329 10.749 1.00 91.00 201 GLU A CA 1
ATOM 1634 C C . GLU A 1 201 ? -21.733 6.724 11.199 1.00 91.00 201 GLU A C 1
ATOM 1636 O O . GLU A 1 201 ? -22.241 7.078 12.270 1.00 91.00 201 GLU A O 1
ATOM 1641 N N . SER A 1 202 ? -22.260 5.770 10.427 1.00 92.00 202 SER A N 1
ATOM 1642 C CA . SER A 1 202 ? -23.499 5.056 10.747 1.00 92.00 202 SER A CA 1
ATOM 1643 C C . SER A 1 202 ? -23.318 4.179 11.995 1.00 92.00 202 SER A C 1
ATOM 1645 O O . SER A 1 202 ? -24.064 4.326 12.969 1.00 92.00 202 SER A O 1
ATOM 1647 N N . ILE A 1 203 ? -22.226 3.398 12.071 1.00 93.56 203 ILE A N 1
ATOM 1648 C CA . ILE A 1 203 ? -21.869 2.600 13.263 1.00 93.56 203 ILE A CA 1
ATOM 1649 C C . ILE A 1 203 ? -21.804 3.472 14.516 1.00 93.56 203 ILE A C 1
ATOM 1651 O O . ILE A 1 203 ? -22.425 3.152 15.540 1.00 93.56 203 ILE A O 1
ATOM 1655 N N . TYR A 1 204 ? -21.041 4.565 14.453 1.00 90.56 204 TYR A N 1
ATOM 1656 C CA . TYR A 1 204 ? -20.837 5.435 15.601 1.00 90.56 204 TYR A CA 1
ATOM 1657 C C . TYR A 1 204 ? -22.128 6.147 16.000 1.00 90.56 204 TYR A C 1
ATOM 1659 O O . TYR A 1 204 ? -22.416 6.249 17.191 1.00 90.56 204 TYR A O 1
ATOM 1667 N N . SER A 1 205 ? -22.942 6.591 15.042 1.00 91.00 205 SER A N 1
ATOM 1668 C CA . SER A 1 205 ? -24.228 7.240 15.321 1.00 91.00 205 SER A CA 1
ATOM 1669 C C . SER A 1 205 ? -25.203 6.298 16.028 1.00 91.00 205 SER A C 1
ATOM 1671 O O . SER A 1 205 ? -25.802 6.688 17.036 1.00 91.00 205 SER A O 1
ATOM 1673 N N . SER A 1 206 ? -25.286 5.043 15.583 1.00 91.12 206 SER A N 1
ATOM 1674 C CA . SER A 1 206 ? -26.141 4.011 16.183 1.00 91.12 206 SER A CA 1
ATOM 1675 C C . SER A 1 206 ? -25.669 3.571 17.575 1.00 91.12 206 SER A C 1
ATOM 1677 O O . SER A 1 206 ? -26.487 3.270 18.447 1.00 91.12 206 SER A O 1
ATOM 1679 N N . HIS A 1 207 ? -24.356 3.595 17.840 1.00 89.38 207 HIS A N 1
ATOM 1680 C CA . HIS A 1 207 ? -23.763 3.023 19.060 1.00 89.38 207 HIS A CA 1
ATOM 1681 C C . HIS A 1 207 ? -23.023 4.031 19.955 1.00 89.38 207 HIS A C 1
ATOM 1683 O O . HIS A 1 207 ? -22.351 3.638 20.913 1.00 89.38 207 HIS A O 1
ATOM 1689 N N . LYS A 1 208 ? -23.189 5.340 19.720 1.00 85.31 208 LYS A N 1
ATOM 1690 C CA . LYS A 1 208 ? -22.431 6.437 20.358 1.00 85.31 208 LYS A CA 1
ATOM 1691 C C . LYS A 1 208 ? -22.293 6.333 21.878 1.00 85.31 208 LYS A C 1
ATOM 1693 O O . LYS A 1 208 ? -21.259 6.690 22.435 1.00 85.31 208 LYS A O 1
ATOM 1698 N N . LYS A 1 209 ? -23.346 5.872 22.565 1.00 83.25 209 LYS A N 1
ATOM 1699 C CA . LYS A 1 209 ? -23.384 5.773 24.036 1.00 83.25 209 LYS A CA 1
ATOM 1700 C C . LYS A 1 209 ? -22.414 4.733 24.598 1.00 83.25 209 LYS A C 1
ATOM 1702 O O . LYS A 1 209 ? -21.983 4.897 25.733 1.00 83.25 209 LYS A O 1
ATOM 1707 N N . ILE A 1 210 ? -22.119 3.682 23.835 1.00 86.94 210 ILE A N 1
ATOM 1708 C CA . ILE A 1 210 ? -21.333 2.528 24.291 1.00 86.94 210 ILE A CA 1
ATOM 1709 C C . ILE A 1 210 ? -20.013 2.363 23.533 1.00 86.94 210 ILE A C 1
ATOM 1711 O O . ILE A 1 210 ? -19.071 1.835 24.115 1.00 86.94 210 ILE A O 1
ATOM 1715 N N . ALA A 1 211 ? -19.903 2.877 22.301 1.00 82.19 211 ALA A N 1
ATOM 1716 C CA . ALA A 1 211 ? -18.719 2.729 21.447 1.00 82.19 211 ALA A CA 1
ATOM 1717 C C . ALA A 1 211 ? -17.416 3.236 22.098 1.00 82.19 211 ALA A C 1
ATOM 1719 O O . ALA A 1 211 ? -16.353 2.666 21.874 1.00 82.19 211 ALA A O 1
ATOM 1720 N N . LYS A 1 212 ? -17.501 4.268 22.955 1.00 80.00 212 LYS A N 1
ATOM 1721 C CA . LYS A 1 212 ? -16.345 4.821 23.686 1.00 80.00 212 LYS A CA 1
ATOM 1722 C C . LYS A 1 212 ? -15.972 4.059 24.961 1.00 80.00 212 LYS A C 1
ATOM 1724 O O . LYS A 1 212 ? -14.875 4.240 25.479 1.00 80.00 212 LYS A O 1
ATOM 1729 N N . THR A 1 213 ? -16.888 3.273 25.524 1.00 83.38 213 THR A N 1
ATOM 1730 C CA . THR A 1 213 ? -16.721 2.666 26.857 1.00 83.38 213 THR A CA 1
ATOM 1731 C C . THR A 1 213 ? -16.631 1.149 26.825 1.00 83.38 213 THR A C 1
ATOM 1733 O O . THR A 1 213 ? -16.273 0.540 27.833 1.00 83.38 213 THR A O 1
ATOM 1736 N N . SER A 1 214 ? -17.033 0.508 25.730 1.00 89.31 214 SER A N 1
ATOM 1737 C CA . SER A 1 214 ? -17.171 -0.944 25.662 1.00 89.31 214 SER A CA 1
ATOM 1738 C C . SER A 1 214 ? -16.961 -1.457 24.247 1.00 89.31 214 SER A C 1
ATOM 1740 O O . SER A 1 214 ? -17.397 -0.837 23.280 1.00 89.31 214 SER A O 1
ATOM 1742 N N . ALA A 1 215 ? -16.341 -2.629 24.159 1.00 93.56 215 ALA A N 1
ATOM 1743 C CA . ALA A 1 215 ? -16.162 -3.349 22.913 1.00 93.56 215 ALA A CA 1
ATOM 1744 C C . ALA A 1 215 ? -17.508 -3.807 22.336 1.00 93.56 215 ALA A C 1
ATOM 1746 O O . ALA A 1 215 ? -18.356 -4.340 23.062 1.00 93.56 215 ALA A O 1
ATOM 1747 N N . LEU A 1 216 ? -17.692 -3.628 21.030 1.00 94.81 216 LEU A N 1
ATOM 1748 C CA . LEU A 1 216 ? -18.886 -4.042 20.301 1.00 94.81 216 LEU A CA 1
ATOM 1749 C C . LEU A 1 216 ? -18.612 -5.350 19.548 1.00 94.81 216 LEU A C 1
ATOM 1751 O O . LEU A 1 216 ? -17.675 -5.411 18.755 1.00 94.81 216 LEU A O 1
ATOM 1755 N N . PRO A 1 217 ? -19.419 -6.405 19.733 1.00 94.06 217 PRO A N 1
ATOM 1756 C CA . PRO A 1 217 ? -19.315 -7.593 18.895 1.00 94.06 217 PRO A CA 1
ATOM 1757 C C . PRO A 1 217 ? -19.631 -7.264 17.434 1.00 94.06 217 PRO A C 1
ATOM 1759 O O . PRO A 1 217 ? -20.663 -6.658 17.152 1.00 94.06 217 PRO A O 1
ATOM 1762 N N . ILE A 1 218 ? -18.829 -7.738 16.477 1.00 92.44 218 ILE A N 1
ATOM 1763 C CA . ILE A 1 218 ? -19.090 -7.478 15.047 1.00 92.44 218 ILE A CA 1
ATOM 1764 C C . ILE A 1 218 ? -20.501 -7.906 14.589 1.00 92.44 218 ILE A C 1
ATOM 1766 O O . ILE A 1 218 ? -21.076 -7.330 13.670 1.00 92.44 218 ILE A O 1
ATOM 1770 N N . SER A 1 219 ? -21.109 -8.890 15.261 1.00 90.94 219 SER A N 1
ATOM 1771 C CA . SER A 1 219 ? -22.453 -9.389 14.948 1.00 90.94 219 SER A CA 1
ATOM 1772 C C . SER A 1 219 ? -23.564 -8.347 15.081 1.00 90.94 219 SER A C 1
ATOM 1774 O O . SER A 1 219 ? -24.579 -8.492 14.404 1.00 90.94 219 SER A O 1
ATOM 1776 N N . ILE A 1 220 ? -23.399 -7.335 15.942 1.00 91.88 220 ILE A N 1
ATOM 1777 C CA . ILE A 1 220 ? -24.400 -6.269 16.118 1.00 91.88 220 ILE A CA 1
ATOM 1778 C C . ILE A 1 220 ? -24.219 -5.116 15.124 1.00 91.88 220 ILE A C 1
ATOM 1780 O O . ILE A 1 220 ? -25.083 -4.258 15.039 1.00 91.88 220 ILE A O 1
ATOM 1784 N N . LEU A 1 221 ? -23.118 -5.103 14.364 1.00 92.00 221 LEU A N 1
ATOM 1785 C CA . LEU A 1 221 ? -22.782 -4.039 13.413 1.00 92.00 221 LEU A CA 1
ATOM 1786 C C . LEU A 1 221 ? -23.151 -4.389 11.965 1.00 92.00 221 LEU A C 1
ATOM 1788 O O . LEU A 1 221 ? -22.875 -3.612 11.059 1.00 92.00 221 LEU A O 1
ATOM 1792 N N . ARG A 1 222 ? -23.759 -5.560 11.733 1.00 89.31 222 ARG A N 1
ATOM 1793 C CA . ARG A 1 222 ? -24.012 -6.116 10.391 1.00 89.31 222 ARG A CA 1
ATOM 1794 C C . ARG A 1 222 ? -24.816 -5.203 9.469 1.00 89.31 222 ARG A C 1
ATOM 1796 O O . ARG A 1 222 ? -24.632 -5.279 8.267 1.00 89.31 222 ARG A O 1
ATOM 1803 N N . GLU A 1 223 ? -25.702 -4.378 10.018 1.00 89.81 223 GLU A N 1
ATOM 1804 C CA . GLU A 1 223 ? -26.515 -3.440 9.232 1.00 89.81 223 GLU A CA 1
ATOM 1805 C C . GLU A 1 223 ? -25.720 -2.248 8.676 1.00 89.81 223 GLU A C 1
ATOM 1807 O O . GLU A 1 223 ? -26.216 -1.554 7.803 1.00 89.81 223 GLU A O 1
ATOM 1812 N N . HIS A 1 224 ? -24.486 -2.042 9.146 1.00 92.56 224 HIS A N 1
ATOM 1813 C CA . HIS A 1 224 ? -23.594 -0.954 8.731 1.00 92.56 224 HIS A CA 1
ATOM 1814 C C . HIS A 1 224 ? -22.295 -1.470 8.091 1.00 92.56 224 HIS A C 1
ATOM 1816 O O . HIS A 1 224 ? -21.285 -0.758 8.033 1.00 92.56 224 HIS A O 1
ATOM 1822 N N . ILE A 1 225 ? -22.278 -2.750 7.710 1.00 92.88 225 ILE A N 1
ATOM 1823 C CA . ILE A 1 225 ? -21.117 -3.419 7.131 1.00 92.88 225 ILE A CA 1
ATOM 1824 C C . ILE A 1 225 ? -21.544 -4.098 5.835 1.00 92.88 225 ILE A C 1
ATOM 1826 O O . ILE A 1 225 ? -22.320 -5.054 5.856 1.00 92.88 225 ILE A O 1
ATOM 1830 N N . ILE A 1 226 ? -20.951 -3.672 4.722 1.00 92.62 226 ILE A N 1
ATOM 1831 C CA . ILE A 1 226 ? -21.034 -4.417 3.468 1.00 92.62 226 ILE A CA 1
ATOM 1832 C C . ILE A 1 226 ? -20.044 -5.576 3.541 1.00 92.62 226 ILE A C 1
ATOM 1834 O O . ILE A 1 226 ? -18.836 -5.391 3.699 1.00 92.62 226 ILE A O 1
ATOM 1838 N N . GLU A 1 227 ? -20.568 -6.790 3.424 1.00 92.00 227 GLU A N 1
ATOM 1839 C CA . GLU A 1 227 ? -19.790 -8.021 3.439 1.00 92.00 227 GLU A CA 1
ATOM 1840 C C . GLU A 1 227 ? -19.599 -8.558 2.015 1.00 92.00 227 GLU A C 1
ATOM 1842 O O . GLU A 1 227 ? -20.554 -8.929 1.336 1.00 92.00 227 GLU A O 1
ATOM 1847 N N . MET A 1 228 ? -18.346 -8.635 1.576 1.00 92.56 228 MET A N 1
ATOM 1848 C CA . MET A 1 228 ? -17.946 -9.102 0.251 1.00 92.56 228 MET A CA 1
ATOM 1849 C C . MET A 1 228 ? -17.178 -10.423 0.378 1.00 92.56 228 MET A C 1
ATOM 1851 O O . MET A 1 228 ? -16.198 -10.526 1.115 1.00 92.56 228 MET A O 1
ATOM 1855 N N . ASN A 1 229 ? -17.644 -11.445 -0.341 1.00 92.44 229 ASN A N 1
ATOM 1856 C CA . ASN A 1 229 ? -17.129 -12.821 -0.321 1.00 92.44 229 ASN A CA 1
ATOM 1857 C C . ASN A 1 229 ? -17.050 -13.425 -1.741 1.00 92.44 229 ASN A C 1
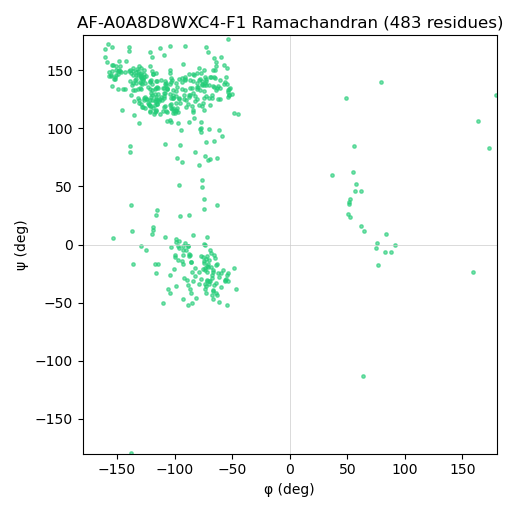ATOM 1859 O O . ASN A 1 229 ? -17.323 -14.609 -1.933 1.00 92.44 229 ASN A O 1
ATOM 1863 N N . GLN A 1 230 ? -16.759 -12.604 -2.750 1.00 93.38 230 GLN A N 1
ATOM 1864 C CA . GLN A 1 230 ? -16.743 -13.007 -4.160 1.00 93.38 230 GLN A CA 1
ATOM 1865 C C . GLN A 1 230 ? -15.466 -13.765 -4.551 1.00 93.38 230 GLN A C 1
ATOM 1867 O O . GLN A 1 230 ? -15.494 -14.540 -5.503 1.00 93.38 230 GLN A O 1
ATOM 1872 N N . HIS A 1 231 ? -14.370 -13.565 -3.816 1.00 95.50 231 HIS A N 1
ATOM 1873 C CA . HIS A 1 231 ? -13.104 -14.252 -4.059 1.00 95.50 231 HIS A CA 1
ATOM 1874 C C . HIS A 1 231 ? -13.104 -15.693 -3.540 1.00 95.50 231 HIS A C 1
ATOM 1876 O O . HIS A 1 231 ? -13.705 -16.024 -2.509 1.00 95.50 231 HIS A O 1
ATOM 1882 N N . ASN A 1 232 ? -12.376 -16.553 -4.249 1.00 95.50 232 ASN A N 1
ATOM 1883 C CA . ASN A 1 232 ? -12.255 -17.974 -3.923 1.00 95.50 232 ASN A CA 1
ATOM 1884 C C . ASN A 1 232 ? -11.032 -18.295 -3.051 1.00 95.50 232 ASN A C 1
ATOM 1886 O O . ASN A 1 232 ? -10.997 -19.364 -2.439 1.00 95.50 232 ASN A O 1
ATOM 1890 N N . ASP A 1 233 ? -10.085 -17.364 -2.935 1.00 95.50 233 ASP A N 1
ATOM 1891 C CA . ASP A 1 233 ? -8.880 -17.479 -2.108 1.00 95.50 233 ASP A CA 1
ATOM 1892 C C . ASP A 1 233 ? -8.592 -16.161 -1.356 1.00 95.50 233 ASP A C 1
ATOM 1894 O O . ASP A 1 233 ? -9.358 -15.195 -1.441 1.00 95.50 233 ASP A O 1
ATOM 1898 N N . LEU A 1 234 ? -7.508 -16.127 -0.579 1.00 94.31 234 LEU A N 1
ATOM 1899 C CA . LEU A 1 234 ? -7.080 -14.999 0.242 1.00 94.31 234 LEU A CA 1
ATOM 1900 C C . LEU A 1 234 ? -7.039 -13.698 -0.557 1.00 94.31 234 LEU A C 1
ATOM 1902 O O . LEU A 1 234 ? -6.404 -13.609 -1.608 1.00 94.31 234 LEU A O 1
ATOM 1906 N N . VAL A 1 235 ? -7.672 -12.669 -0.005 1.00 95.12 235 VAL A N 1
ATOM 1907 C CA . VAL A 1 235 ? -7.599 -11.310 -0.530 1.00 95.12 235 VAL A CA 1
ATOM 1908 C C . VAL A 1 235 ? -6.239 -10.734 -0.163 1.00 95.12 235 VAL A C 1
ATOM 1910 O O . VAL A 1 235 ? -5.882 -10.644 1.013 1.00 95.12 235 VAL A O 1
ATOM 1913 N N . THR A 1 236 ? -5.479 -10.338 -1.177 1.00 94.69 236 THR A N 1
ATOM 1914 C CA . THR A 1 236 ? -4.134 -9.772 -1.024 1.00 94.69 236 THR A CA 1
ATOM 1915 C C . THR A 1 236 ? -4.159 -8.255 -0.931 1.00 94.69 236 THR A C 1
ATOM 1917 O O . THR A 1 236 ? -3.305 -7.663 -0.267 1.00 94.69 236 THR A O 1
ATOM 1920 N N . ARG A 1 237 ? -5.149 -7.607 -1.557 1.00 95.19 237 ARG A N 1
ATOM 1921 C CA . ARG A 1 237 ? -5.284 -6.150 -1.550 1.00 95.19 237 ARG A CA 1
ATOM 1922 C C . ARG A 1 237 ? -6.738 -5.710 -1.682 1.00 95.19 237 ARG A C 1
ATOM 1924 O O . ARG A 1 237 ? -7.518 -6.319 -2.407 1.00 95.19 237 ARG A O 1
ATOM 1931 N N . VAL A 1 238 ? -7.049 -4.601 -1.019 1.00 95.69 238 VAL A N 1
ATOM 1932 C CA . VAL A 1 238 ? -8.238 -3.777 -1.251 1.00 95.69 238 VAL A CA 1
ATOM 1933 C C . VAL A 1 238 ? -7.760 -2.339 -1.417 1.00 95.69 238 VAL A C 1
ATOM 1935 O O . VAL A 1 238 ? -6.852 -1.916 -0.700 1.00 95.69 238 VAL A O 1
ATOM 1938 N N . CYS A 1 239 ? -8.333 -1.603 -2.359 1.00 94.88 239 CYS A N 1
ATOM 1939 C CA . CYS A 1 239 ? -8.064 -0.183 -2.559 1.00 94.88 239 CYS A CA 1
ATOM 1940 C C . CYS A 1 239 ? -9.390 0.540 -2.799 1.00 94.88 239 CYS A C 1
ATOM 1942 O O . CYS A 1 239 ? -10.183 0.085 -3.621 1.00 94.88 239 CYS A O 1
ATOM 1944 N N . PHE A 1 240 ? -9.606 1.657 -2.110 1.00 94.12 240 PHE A N 1
ATOM 1945 C CA . PHE A 1 240 ? -10.616 2.633 -2.514 1.00 94.12 240 PHE A CA 1
ATOM 1946 C C . PHE A 1 240 ? -10.021 3.541 -3.586 1.00 94.12 240 PHE A C 1
ATOM 1948 O O . PHE A 1 240 ? -8.826 3.852 -3.519 1.00 94.12 240 PHE A O 1
ATOM 1955 N N . SER A 1 241 ? -10.841 3.974 -4.538 1.00 92.38 241 SER A N 1
ATOM 1956 C CA . SER A 1 241 ? -10.544 5.186 -5.294 1.00 92.38 241 SER A CA 1
ATOM 1957 C C . SER A 1 241 ? -10.556 6.400 -4.363 1.00 92.38 241 SER A C 1
ATOM 1959 O O . SER A 1 241 ? -11.173 6.371 -3.293 1.00 92.38 241 SER A O 1
ATOM 1961 N N . VAL A 1 242 ? -9.873 7.473 -4.752 1.00 89.94 242 VAL A N 1
ATOM 1962 C CA . VAL A 1 242 ? -9.782 8.695 -3.928 1.00 89.94 242 VAL A CA 1
ATOM 1963 C C . VAL A 1 242 ? -11.159 9.305 -3.643 1.00 89.94 242 VAL A C 1
ATOM 1965 O O . VAL A 1 242 ? -11.397 9.749 -2.522 1.00 89.94 242 VAL A O 1
ATOM 1968 N N . ASP A 1 243 ? -12.086 9.252 -4.603 1.00 88.38 243 ASP A N 1
ATOM 1969 C CA . ASP A 1 243 ? -13.480 9.698 -4.444 1.00 88.38 243 ASP A CA 1
ATOM 1970 C C . ASP A 1 243 ? -14.365 8.734 -3.627 1.00 88.38 243 ASP A C 1
ATOM 1972 O O . ASP A 1 243 ? -15.479 9.091 -3.241 1.00 88.38 243 ASP A O 1
ATOM 1976 N N . GLY A 1 244 ? -13.882 7.520 -3.339 1.00 88.81 244 GLY A N 1
ATOM 1977 C CA . GLY A 1 244 ? -14.604 6.457 -2.635 1.00 88.81 244 GLY A CA 1
ATOM 1978 C C . GLY A 1 244 ? -15.669 5.733 -3.460 1.00 88.81 244 GLY A C 1
ATOM 1979 O O . GLY A 1 244 ? -16.262 4.775 -2.962 1.00 88.81 244 GLY A O 1
ATOM 1980 N N . ALA A 1 245 ? -15.909 6.149 -4.706 1.00 88.50 245 ALA A N 1
ATOM 1981 C CA . ALA A 1 245 ? -16.969 5.605 -5.556 1.00 88.50 245 ALA A CA 1
ATOM 1982 C C . ALA A 1 245 ? -16.658 4.199 -6.085 1.00 88.50 245 ALA A C 1
ATOM 1984 O O . ALA A 1 245 ? -17.574 3.452 -6.444 1.00 88.50 245 ALA A O 1
ATOM 1985 N N . ALA A 1 246 ? -15.380 3.823 -6.126 1.00 91.38 246 ALA A N 1
ATOM 1986 C CA . ALA A 1 246 ? -14.922 2.525 -6.581 1.00 91.38 246 ALA A CA 1
ATOM 1987 C C . ALA A 1 246 ? -14.067 1.818 -5.523 1.00 91.38 246 ALA A C 1
ATOM 1989 O O . ALA A 1 246 ? -13.272 2.418 -4.799 1.00 91.38 246 ALA A O 1
ATOM 1990 N N . VAL A 1 247 ? -14.205 0.496 -5.475 1.00 94.62 247 VAL A N 1
ATOM 1991 C CA . VAL A 1 247 ? -13.345 -0.394 -4.696 1.00 94.62 247 VAL A CA 1
ATOM 1992 C C . VAL A 1 247 ? -12.768 -1.441 -5.627 1.00 94.62 247 VAL A C 1
ATOM 1994 O O . VAL A 1 247 ? -13.508 -2.159 -6.296 1.00 94.62 247 VAL A O 1
ATOM 1997 N N . ALA A 1 248 ? -11.446 -1.553 -5.641 1.00 96.50 248 ALA A N 1
ATOM 1998 C CA . ALA A 1 248 ? -10.737 -2.612 -6.340 1.00 96.50 248 ALA A CA 1
ATOM 1999 C C . ALA A 1 248 ? -10.230 -3.649 -5.333 1.00 96.50 248 ALA A C 1
ATOM 2001 O O . ALA A 1 248 ? -9.707 -3.300 -4.268 1.00 96.50 248 ALA A O 1
ATOM 2002 N N . THR A 1 249 ? -10.347 -4.928 -5.676 1.00 97.50 249 THR A N 1
ATOM 2003 C CA . THR A 1 249 ? -9.901 -6.049 -4.841 1.00 97.50 249 THR A CA 1
ATOM 2004 C C . THR A 1 249 ? -9.032 -7.000 -5.651 1.00 97.50 249 THR A C 1
ATOM 2006 O O . THR A 1 249 ? -9.283 -7.224 -6.832 1.00 97.50 249 THR A O 1
ATOM 2009 N N . ALA A 1 250 ? -8.007 -7.563 -5.015 1.00 97.50 250 ALA A N 1
ATOM 201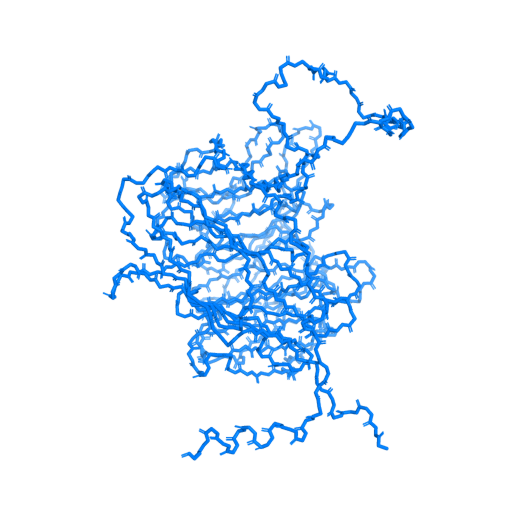0 C CA . ALA A 1 250 ? -7.107 -8.545 -5.611 1.00 97.50 250 ALA A CA 1
ATOM 2011 C C . ALA A 1 250 ? -6.981 -9.775 -4.709 1.00 97.50 250 ALA A C 1
ATOM 2013 O O . ALA A 1 250 ? -7.024 -9.655 -3.479 1.00 97.50 250 ALA A O 1
ATOM 2014 N N . SER A 1 251 ? -6.801 -10.949 -5.312 1.00 97.44 251 SER A N 1
ATOM 2015 C CA . SER A 1 251 ? -6.740 -12.216 -4.583 1.00 97.44 251 SER A CA 1
ATOM 2016 C C . SER A 1 251 ? -5.709 -13.189 -5.152 1.00 97.44 251 SER A C 1
ATOM 2018 O O . SER A 1 251 ? -5.326 -13.149 -6.326 1.00 97.44 251 SER A O 1
ATOM 2020 N N . LEU A 1 252 ? -5.287 -14.120 -4.295 1.00 97.06 252 LEU A N 1
ATOM 2021 C CA . LEU A 1 252 ? -4.493 -15.277 -4.696 1.00 97.06 252 LEU A CA 1
ATOM 2022 C C . LEU A 1 252 ? -5.249 -16.240 -5.622 1.00 97.06 252 LEU A C 1
ATOM 2024 O O . LEU A 1 252 ? -4.606 -17.084 -6.239 1.00 97.06 252 LEU A O 1
ATOM 2028 N N . ASP A 1 253 ? -6.568 -16.080 -5.785 1.00 97.75 253 ASP A N 1
ATOM 2029 C CA . ASP A 1 253 ? -7.345 -16.817 -6.790 1.00 97.75 253 ASP A CA 1
ATOM 2030 C C . ASP A 1 253 ? -7.023 -16.406 -8.239 1.00 97.75 253 ASP A C 1
ATOM 2032 O O . ASP A 1 253 ? -7.529 -17.020 -9.174 1.00 97.75 253 ASP A O 1
ATOM 2036 N N . GLY A 1 254 ? -6.170 -15.393 -8.421 1.00 98.12 254 GLY A N 1
ATOM 2037 C CA . GLY A 1 254 ? -5.701 -14.927 -9.722 1.00 98.12 254 GLY A CA 1
ATOM 2038 C C . GLY A 1 254 ? -6.555 -13.818 -10.332 1.00 98.12 254 GLY A C 1
ATOM 2039 O O . GLY A 1 254 ? -6.213 -13.323 -11.409 1.00 98.12 254 GLY A O 1
ATOM 2040 N N . SER A 1 255 ? -7.617 -13.388 -9.646 1.00 98.06 255 SER A N 1
ATOM 2041 C CA . SER A 1 255 ? -8.534 -12.364 -10.138 1.00 98.06 255 SER A CA 1
ATOM 2042 C C . SER A 1 255 ? -8.339 -10.994 -9.482 1.00 98.06 255 SER A C 1
ATOM 2044 O O . SER A 1 255 ? -7.953 -10.866 -8.313 1.00 98.06 255 SER A O 1
ATOM 2046 N N . ILE A 1 256 ? -8.655 -9.955 -10.256 1.00 98.19 256 ILE A N 1
ATOM 2047 C CA . ILE A 1 256 ? -8.966 -8.612 -9.760 1.00 98.19 256 ILE A CA 1
ATOM 2048 C C . ILE A 1 256 ? -10.449 -8.345 -10.019 1.00 98.19 256 ILE A C 1
ATOM 2050 O O . ILE A 1 256 ? -10.987 -8.754 -11.052 1.00 98.19 256 ILE A O 1
ATOM 2054 N N . MET A 1 257 ? -11.120 -7.675 -9.083 1.00 96.88 257 MET A N 1
ATOM 2055 C CA . MET A 1 257 ? -12.520 -7.264 -9.213 1.00 96.88 257 MET A CA 1
ATOM 2056 C C . MET A 1 257 ? -12.684 -5.777 -8.881 1.00 96.88 257 MET A C 1
ATOM 2058 O O . MET A 1 257 ? -12.081 -5.285 -7.929 1.00 96.88 257 MET A O 1
ATOM 2062 N N . PHE A 1 258 ? -13.520 -5.074 -9.646 1.00 94.56 258 PHE A N 1
ATOM 2063 C CA . PHE A 1 258 ? -13.946 -3.698 -9.365 1.00 94.56 258 PHE A CA 1
ATOM 2064 C C . PHE A 1 258 ? -15.393 -3.671 -8.921 1.00 94.56 258 PHE A C 1
ATOM 2066 O O . PHE A 1 258 ? -16.238 -4.315 -9.535 1.00 94.56 258 PHE A O 1
ATOM 2073 N N . PHE A 1 259 ? -15.694 -2.865 -7.916 1.00 93.19 259 PHE A N 1
ATOM 2074 C CA . PHE A 1 259 ? -17.031 -2.662 -7.381 1.00 93.19 259 PHE A CA 1
ATOM 2075 C C . PHE A 1 259 ? -17.331 -1.175 -7.345 1.00 93.19 259 PHE A C 1
ATOM 2077 O O . PHE A 1 259 ? -16.457 -0.380 -7.012 1.00 93.19 259 PHE A O 1
ATOM 2084 N N . GLN A 1 260 ? -18.573 -0.816 -7.650 1.00 89.94 260 GLN A N 1
ATOM 2085 C CA . GLN A 1 260 ? -19.074 0.524 -7.389 1.00 89.94 260 GLN A CA 1
ATOM 2086 C C . GLN A 1 260 ? -19.717 0.556 -6.009 1.00 89.94 260 GLN A C 1
ATOM 2088 O O . GLN A 1 260 ? -20.529 -0.317 -5.689 1.00 89.94 260 GLN A O 1
ATOM 2093 N N . ILE A 1 261 ? -19.382 1.570 -5.221 1.00 86.50 261 ILE A N 1
ATOM 2094 C CA . ILE A 1 261 ? -20.034 1.862 -3.950 1.00 86.50 261 ILE A CA 1
ATOM 2095 C C . ILE A 1 261 ? -20.888 3.108 -4.161 1.00 86.50 261 ILE A C 1
ATOM 2097 O O . ILE A 1 261 ? -20.371 4.175 -4.467 1.00 86.50 261 ILE A O 1
ATOM 2101 N N . LEU A 1 262 ? -22.206 2.950 -4.053 1.00 82.12 262 LEU A N 1
ATOM 2102 C CA . LEU A 1 262 ? -23.163 4.055 -4.188 1.00 82.12 262 LEU A CA 1
ATOM 2103 C C . LEU A 1 262 ? -23.698 4.495 -2.826 1.00 82.12 262 LEU A C 1
ATOM 2105 O O . LEU A 1 262 ? -23.812 5.687 -2.557 1.00 82.12 262 LEU A O 1
ATOM 2109 N N . ASP A 1 263 ? -23.996 3.520 -1.974 1.00 81.75 263 ASP A N 1
ATOM 2110 C CA . ASP A 1 263 ? -24.469 3.708 -0.611 1.00 81.75 263 ASP A CA 1
ATOM 2111 C C . ASP A 1 263 ? -23.879 2.588 0.256 1.00 81.75 263 ASP A C 1
ATOM 2113 O O . ASP A 1 263 ? -23.869 1.421 -0.144 1.00 81.75 263 ASP A O 1
ATOM 2117 N N . LEU A 1 264 ? -23.347 2.954 1.421 1.00 83.31 264 LEU A N 1
ATOM 2118 C CA . LEU A 1 264 ? -22.744 2.019 2.368 1.00 83.31 264 LEU A CA 1
ATOM 2119 C C . LEU A 1 264 ? -23.759 1.381 3.325 1.00 83.31 264 LEU A C 1
ATOM 2121 O O . LEU A 1 264 ? -23.427 0.384 3.965 1.00 83.31 264 LEU A O 1
ATOM 2125 N N . ASP A 1 265 ? -24.971 1.928 3.415 1.00 81.06 265 ASP A N 1
ATOM 2126 C CA . ASP A 1 265 ? -26.063 1.381 4.225 1.00 81.06 265 ASP A CA 1
ATOM 2127 C C . ASP A 1 265 ? -27.037 0.526 3.386 1.00 81.06 265 ASP A C 1
ATOM 2129 O O . ASP A 1 265 ? -27.980 -0.068 3.922 1.00 81.06 265 ASP A O 1
ATOM 2133 N N . GLU A 1 266 ? -26.813 0.399 2.070 1.00 76.62 266 GLU A N 1
ATOM 2134 C CA . GLU A 1 266 ? -27.584 -0.530 1.247 1.00 76.62 266 GLU A CA 1
ATOM 2135 C C . GLU A 1 266 ? -27.219 -1.992 1.576 1.00 76.62 266 GLU A C 1
ATOM 2137 O O . GLU A 1 266 ? -26.061 -2.400 1.481 1.00 76.62 266 GLU A O 1
ATOM 2142 N N . PRO A 1 267 ? -28.206 -2.850 1.901 1.00 61.06 267 PRO A N 1
ATOM 2143 C CA . PRO A 1 267 ? -27.955 -4.202 2.409 1.00 61.06 267 PRO A CA 1
ATOM 2144 C C . PRO A 1 267 ? -27.468 -5.192 1.338 1.00 61.06 267 PRO A C 1
ATOM 2146 O O . PRO A 1 267 ? -27.265 -6.373 1.630 1.00 61.06 267 PRO A O 1
ATOM 2149 N N . ASN A 1 268 ? -27.337 -4.758 0.084 1.00 74.38 268 ASN A N 1
ATOM 2150 C CA . ASN A 1 268 ? -26.986 -5.630 -1.025 1.00 74.38 268 ASN A CA 1
ATOM 2151 C C . ASN A 1 268 ? -25.475 -5.651 -1.237 1.00 74.38 268 ASN A C 1
ATOM 2153 O O . ASN A 1 268 ? -24.840 -4.619 -1.424 1.00 74.38 268 ASN A O 1
ATOM 2157 N N . VAL A 1 269 ? -24.912 -6.856 -1.302 1.00 74.94 269 VAL A N 1
ATOM 2158 C CA . VAL A 1 269 ? -23.516 -7.044 -1.697 1.00 74.94 269 VAL A CA 1
ATOM 2159 C C . VAL A 1 269 ? -23.323 -6.495 -3.120 1.00 74.94 269 VAL A C 1
ATOM 2161 O O . VAL A 1 269 ? -24.041 -6.937 -4.029 1.00 74.94 269 VAL A O 1
ATOM 2164 N N . PRO A 1 270 ? -22.371 -5.571 -3.350 1.00 82.25 270 PRO A N 1
ATOM 2165 C CA . PRO A 1 270 ? -22.173 -4.982 -4.664 1.00 82.25 270 PRO A CA 1
ATOM 2166 C C . PRO A 1 270 ? -21.771 -6.061 -5.672 1.00 82.25 270 PRO A C 1
ATOM 2168 O O . PRO A 1 270 ? -20.945 -6.942 -5.401 1.00 82.25 270 PRO A O 1
ATOM 2171 N N . LYS A 1 271 ? -22.375 -6.004 -6.861 1.00 85.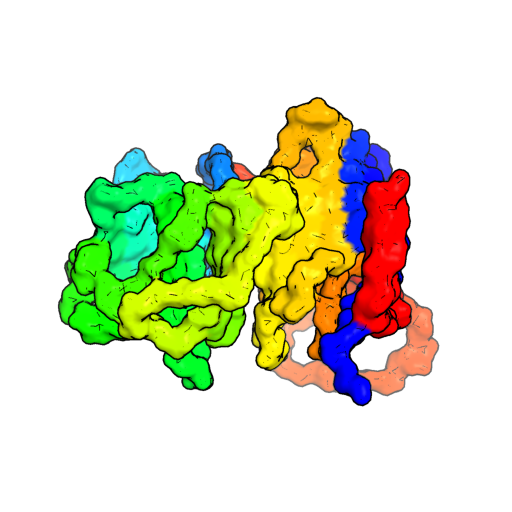25 271 LYS A N 1
ATOM 2172 C CA . LYS A 1 271 ? -21.926 -6.813 -7.995 1.00 85.25 271 LYS A CA 1
ATOM 2173 C C . LYS A 1 271 ? -20.658 -6.186 -8.571 1.00 85.25 271 LYS A C 1
ATOM 2175 O O . LYS A 1 271 ? -20.598 -4.958 -8.653 1.00 85.25 271 LYS A O 1
ATOM 2180 N N . PRO A 1 272 ? -19.670 -6.995 -8.983 1.00 90.25 272 PRO A N 1
ATOM 2181 C CA . PRO A 1 272 ? -18.492 -6.443 -9.621 1.00 90.25 272 PRO A CA 1
ATOM 2182 C C . PRO A 1 272 ? -18.885 -5.782 -10.950 1.00 90.25 272 PRO A C 1
ATOM 2184 O O . PRO A 1 272 ? -19.616 -6.374 -11.746 1.00 90.25 272 PRO A O 1
ATOM 2187 N N . LEU A 1 273 ? -18.399 -4.562 -11.177 1.00 91.81 273 LEU A N 1
ATOM 2188 C CA . LEU A 1 273 ? -18.450 -3.866 -12.464 1.00 91.81 273 LEU A CA 1
ATOM 2189 C C . LEU A 1 273 ? -17.629 -4.616 -13.512 1.00 91.81 273 LEU A C 1
ATOM 2191 O O . LEU A 1 273 ? -18.048 -4.764 -14.657 1.00 91.81 273 LEU A O 1
ATOM 2195 N N . HIS A 1 274 ? -16.458 -5.092 -13.097 1.00 94.00 274 HIS A N 1
ATOM 2196 C CA . HIS A 1 274 ? -15.543 -5.841 -13.935 1.00 94.00 274 HIS A CA 1
ATOM 2197 C C . HIS A 1 274 ? -14.757 -6.846 -13.091 1.00 94.00 274 HIS A C 1
ATOM 2199 O O . HIS A 1 274 ? -14.502 -6.617 -11.906 1.00 94.00 274 HIS A O 1
ATOM 2205 N N . SER A 1 275 ? -14.395 -7.971 -13.701 1.00 95.88 275 SER A N 1
ATOM 2206 C CA . SER A 1 275 ? -13.544 -8.995 -13.105 1.00 95.88 275 SER A CA 1
ATOM 2207 C C . SER A 1 275 ? -12.743 -9.680 -14.200 1.00 95.88 275 SER A C 1
ATOM 2209 O O . SER A 1 275 ? -13.305 -10.042 -15.235 1.00 95.88 275 SER A O 1
ATOM 2211 N N . TRP A 1 276 ? -11.444 -9.850 -13.970 1.00 97.06 276 TRP A N 1
ATOM 2212 C CA . TRP A 1 276 ? -10.549 -10.496 -14.924 1.00 97.06 276 TRP A CA 1
ATOM 2213 C C . TRP A 1 276 ? -9.331 -11.111 -14.232 1.00 97.06 276 TRP A C 1
ATOM 2215 O O . TRP A 1 276 ? -9.078 -10.869 -13.050 1.00 97.06 276 TRP A O 1
ATOM 2225 N N . GLU A 1 277 ? -8.567 -11.894 -14.994 1.00 97.81 277 GLU A N 1
ATOM 2226 C CA . GLU A 1 277 ? -7.344 -12.566 -14.554 1.00 97.81 277 GLU A CA 1
ATOM 2227 C C . GLU A 1 277 ? -6.102 -11.908 -15.196 1.00 97.81 277 GLU A C 1
ATOM 2229 O O . GLU A 1 277 ? -5.630 -12.356 -16.247 1.00 97.81 277 GLU A O 1
ATOM 2234 N N . PRO A 1 278 ? -5.528 -10.843 -14.601 1.00 97.44 278 PRO A N 1
ATOM 2235 C CA . PRO A 1 278 ? -4.452 -10.050 -15.223 1.00 97.44 278 PRO A CA 1
ATOM 2236 C C . PRO A 1 278 ? -3.180 -10.852 -15.558 1.00 97.44 278 PRO A C 1
ATOM 2238 O O . PRO A 1 278 ? -2.391 -10.487 -16.441 1.00 97.44 278 PRO A O 1
ATOM 2241 N N . HIS A 1 279 ? -2.960 -11.960 -14.853 1.00 97.75 279 HIS A N 1
ATOM 2242 C CA . HIS A 1 279 ? -1.788 -12.817 -15.011 1.00 97.75 279 HIS A CA 1
ATOM 2243 C C . HIS A 1 279 ? -2.149 -14.226 -15.510 1.00 97.75 279 HIS A C 1
ATOM 2245 O O . HIS A 1 279 ? -1.398 -15.166 -15.267 1.00 97.75 279 HIS A O 1
ATOM 2251 N N . GLY A 1 280 ? -3.278 -14.377 -16.217 1.00 96.19 280 GLY A N 1
ATOM 2252 C CA . GLY A 1 280 ? -3.685 -15.650 -16.829 1.00 96.19 280 GLY A CA 1
ATOM 2253 C C . GLY A 1 280 ? -3.910 -16.760 -15.799 1.00 96.19 280 GLY A C 1
ATOM 2254 O O . GLY A 1 280 ? -3.366 -17.854 -15.939 1.00 96.19 280 GLY A O 1
ATOM 2255 N N . GLY A 1 281 ? -4.623 -16.434 -14.721 1.00 96.19 281 GLY A N 1
ATOM 2256 C CA . GLY A 1 281 ? -4.924 -17.333 -13.605 1.00 96.19 281 GLY A CA 1
ATOM 2257 C C . GLY A 1 281 ? -3.816 -17.461 -12.554 1.00 96.19 281 GLY A C 1
ATOM 2258 O O . GLY A 1 281 ? -4.030 -18.093 -11.522 1.00 96.19 281 GLY A O 1
ATOM 2259 N N . ALA A 1 282 ? -2.632 -16.873 -12.767 1.00 97.94 282 ALA A N 1
ATOM 2260 C CA . ALA A 1 282 ? -1.600 -16.839 -11.731 1.00 97.94 282 ALA A CA 1
ATOM 2261 C C . ALA A 1 282 ? -2.020 -15.928 -10.554 1.00 97.94 282 ALA A C 1
ATOM 2263 O O . ALA A 1 282 ? -2.620 -14.879 -10.801 1.00 97.94 282 ALA A O 1
ATOM 2264 N N . PRO A 1 283 ? -1.667 -16.269 -9.295 1.00 97.94 283 PRO A N 1
ATOM 2265 C CA . PRO A 1 283 ? -2.059 -15.496 -8.116 1.00 97.94 283 PRO A CA 1
ATOM 2266 C C . PRO A 1 283 ? -1.686 -14.012 -8.201 1.00 97.94 283 PRO A C 1
ATOM 2268 O O . PRO A 1 283 ? -0.535 -13.671 -8.504 1.00 97.94 283 PRO A O 1
ATOM 2271 N N . VAL A 1 284 ? -2.632 -13.130 -7.863 1.00 98.12 284 VAL A N 1
ATOM 2272 C CA . VAL A 1 284 ? -2.378 -11.688 -7.766 1.00 98.12 284 VAL A CA 1
ATOM 2273 C C . VAL A 1 284 ? -1.873 -11.377 -6.362 1.00 98.12 284 VAL A C 1
ATOM 2275 O O . VAL A 1 284 ? -2.625 -11.388 -5.386 1.00 98.12 284 VAL A O 1
ATOM 2278 N N . THR A 1 285 ? -0.574 -11.116 -6.241 1.00 95.75 285 THR A N 1
ATOM 2279 C CA . THR A 1 285 ? 0.116 -10.953 -4.954 1.00 95.75 285 THR A CA 1
ATOM 2280 C C . THR A 1 285 ? 0.023 -9.535 -4.393 1.00 95.75 285 THR A C 1
ATOM 2282 O O . THR A 1 285 ? 0.131 -9.356 -3.180 1.00 95.75 285 THR A O 1
ATOM 2285 N N . HIS A 1 286 ? -0.206 -8.530 -5.242 1.00 96.38 286 HIS A N 1
ATOM 2286 C CA . HIS A 1 286 ? -0.460 -7.149 -4.830 1.00 96.38 286 HIS A CA 1
A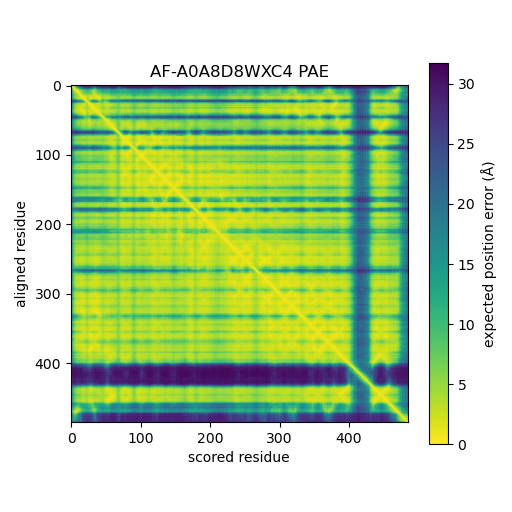TOM 2287 C C . HIS A 1 286 ? -1.142 -6.353 -5.952 1.00 96.38 286 HIS A C 1
ATOM 2289 O O . HIS A 1 286 ? -1.198 -6.782 -7.105 1.00 96.38 286 HIS A O 1
ATOM 2295 N N . MET A 1 287 ? -1.634 -5.162 -5.617 1.00 96.94 287 MET A N 1
ATOM 2296 C CA . MET A 1 287 ? -2.244 -4.229 -6.561 1.00 96.94 287 MET A CA 1
ATOM 2297 C C . MET A 1 287 ? -2.062 -2.779 -6.091 1.00 96.94 287 MET A C 1
ATOM 2299 O O . MET A 1 287 ? -1.992 -2.524 -4.887 1.00 96.94 287 MET A O 1
ATOM 2303 N N . LEU A 1 288 ? -1.988 -1.833 -7.025 1.00 96.94 288 LEU A N 1
ATOM 2304 C CA . LEU A 1 288 ? -1.989 -0.389 -6.764 1.00 96.94 288 LEU A CA 1
ATOM 2305 C C . LEU A 1 288 ? -3.005 0.283 -7.697 1.00 96.94 288 LEU A C 1
ATOM 2307 O O . LEU A 1 288 ? -3.015 -0.016 -8.888 1.00 96.94 288 LEU A O 1
ATOM 2311 N N . LEU A 1 289 ? -3.836 1.183 -7.170 1.00 95.56 289 LEU A N 1
ATOM 2312 C CA . LEU A 1 289 ? -4.580 2.136 -8.000 1.00 95.56 289 LEU A CA 1
ATOM 2313 C C . LEU A 1 289 ? -3.685 3.350 -8.235 1.00 95.56 289 LEU A C 1
ATOM 2315 O O . LEU A 1 289 ? -3.038 3.809 -7.293 1.00 95.56 289 LEU A O 1
ATOM 2319 N N . LEU A 1 290 ? -3.628 3.830 -9.476 1.00 95.88 290 LEU A N 1
ATOM 2320 C CA . LEU A 1 290 ? -2.809 4.981 -9.857 1.00 95.88 290 LEU A CA 1
ATOM 2321 C C . LEU A 1 290 ? -3.640 6.268 -9.856 1.00 95.88 290 LEU A C 1
ATOM 2323 O O . LEU A 1 290 ? -3.671 7.006 -10.841 1.00 95.88 290 LEU A O 1
ATOM 2327 N N . ASP A 1 291 ? -4.338 6.509 -8.751 1.00 93.06 291 ASP A N 1
ATOM 2328 C CA . ASP A 1 291 ? -5.084 7.746 -8.562 1.00 93.06 291 ASP A CA 1
ATOM 2329 C C . ASP A 1 291 ? -4.121 8.878 -8.214 1.00 93.06 291 ASP A C 1
ATOM 2331 O O . ASP A 1 291 ? -3.199 8.717 -7.407 1.00 93.06 291 ASP A O 1
ATOM 2335 N N . ASN A 1 292 ? -4.351 10.036 -8.815 1.00 90.75 292 ASN A N 1
ATOM 2336 C CA . ASN A 1 292 ? -3.685 11.271 -8.453 1.00 90.75 292 ASN A CA 1
ATOM 2337 C C . ASN A 1 292 ? -4.661 12.113 -7.628 1.00 90.75 292 ASN A C 1
ATOM 2339 O O . ASN A 1 292 ? -5.735 12.462 -8.102 1.00 90.75 292 ASN A O 1
ATOM 2343 N N . TYR A 1 293 ? -4.285 12.446 -6.394 1.00 84.88 293 TYR A N 1
ATOM 2344 C CA . TYR A 1 293 ? -5.142 13.212 -5.479 1.00 84.88 293 TYR A CA 1
ATOM 2345 C C . TYR A 1 293 ? -5.378 14.673 -5.906 1.00 84.88 293 TYR A C 1
ATOM 2347 O O . TYR A 1 293 ? -6.133 15.369 -5.230 1.00 84.88 293 TYR A O 1
ATOM 2355 N N . GLU A 1 294 ? -4.697 15.160 -6.945 1.00 86.50 294 GLU A N 1
ATOM 2356 C CA . GLU A 1 294 ? -4.911 16.498 -7.519 1.00 86.50 294 GLU A CA 1
ATOM 2357 C C . GLU A 1 294 ? -5.772 16.486 -8.790 1.00 86.50 294 GLU A C 1
ATOM 2359 O O . GLU A 1 294 ? -6.151 17.556 -9.260 1.00 86.50 294 GLU A O 1
ATOM 2364 N N . ASP A 1 295 ? -6.081 15.307 -9.337 1.00 86.56 295 ASP A N 1
ATOM 2365 C CA . ASP A 1 295 ? -6.916 15.176 -10.530 1.00 86.56 295 ASP A CA 1
ATOM 2366 C C . ASP A 1 295 ? -8.392 14.989 -10.148 1.00 86.56 295 ASP A C 1
ATOM 2368 O O . ASP A 1 295 ? -8.711 14.460 -9.087 1.00 86.56 295 ASP A O 1
ATOM 2372 N N . ASP A 1 296 ? -9.297 15.356 -11.058 1.00 84.31 296 ASP A N 1
ATOM 2373 C CA . ASP A 1 296 ? -10.748 15.171 -10.887 1.00 84.31 296 ASP A CA 1
ATOM 2374 C C . ASP A 1 296 ? -11.254 13.814 -11.420 1.00 84.31 296 ASP A C 1
ATOM 2376 O O . ASP A 1 296 ? -12.442 13.499 -11.331 1.00 84.31 296 ASP A O 1
ATOM 2380 N N . VAL A 1 297 ? -10.375 13.018 -12.043 1.00 86.69 297 VAL A N 1
ATOM 2381 C CA . VAL A 1 297 ? -10.730 11.738 -12.671 1.00 86.69 297 VAL A CA 1
ATOM 2382 C C . VAL A 1 297 ? -9.919 10.610 -12.052 1.00 86.69 297 VAL A C 1
ATOM 2384 O O . VAL A 1 297 ? -8.706 10.515 -12.236 1.00 86.69 297 VAL A O 1
ATOM 2387 N N . PHE A 1 298 ? -10.617 9.713 -11.366 1.00 90.50 298 PHE A N 1
ATOM 2388 C CA . PHE A 1 298 ? -10.022 8.631 -10.589 1.00 90.50 298 PHE A CA 1
ATOM 2389 C C . PHE A 1 298 ? -10.131 7.273 -11.287 1.00 90.50 298 PHE A C 1
ATOM 2391 O O . PHE A 1 298 ? -10.796 7.131 -12.314 1.00 90.50 298 PHE A O 1
ATOM 2398 N N . TRP A 1 299 ? -9.441 6.280 -10.721 1.00 91.12 299 TRP A N 1
ATOM 2399 C CA . TRP A 1 299 ? -9.454 4.854 -11.061 1.00 91.12 299 TRP A CA 1
ATOM 2400 C C . TRP A 1 299 ? -9.240 4.538 -12.546 1.00 91.12 299 TRP A C 1
ATOM 2402 O O . TRP A 1 299 ? -9.637 3.476 -13.015 1.00 91.12 299 TRP A O 1
ATOM 2412 N N . ARG A 1 300 ? -8.548 5.422 -13.280 1.00 93.88 300 ARG A N 1
ATOM 2413 C CA . ARG A 1 300 ? -8.250 5.281 -14.719 1.00 93.88 300 ARG A CA 1
ATOM 2414 C C . ARG A 1 300 ? -7.218 4.201 -15.016 1.00 93.88 300 ARG A C 1
ATOM 2416 O O . ARG A 1 300 ? -7.249 3.599 -16.089 1.00 93.88 300 ARG A O 1
ATOM 2423 N N . PHE A 1 301 ? -6.299 3.974 -14.079 1.00 96.38 301 PHE A N 1
ATOM 2424 C CA . PHE A 1 301 ? -5.199 3.036 -14.243 1.00 96.38 301 PHE A CA 1
ATOM 2425 C C . PHE A 1 301 ? -4.945 2.232 -12.978 1.00 96.38 301 PHE A C 1
ATOM 2427 O O . PHE A 1 301 ? -5.136 2.694 -11.850 1.00 96.38 301 PHE A O 1
ATOM 2434 N N . LEU A 1 302 ? -4.453 1.019 -13.186 1.00 97.31 302 LEU A N 1
ATOM 2435 C CA . LEU A 1 302 ? -4.145 0.076 -12.126 1.00 97.31 302 LEU A CA 1
ATOM 2436 C C . LEU A 1 302 ? -2.846 -0.651 -12.433 1.00 97.31 302 LEU A C 1
ATOM 2438 O O . LEU A 1 302 ? -2.516 -0.930 -13.585 1.00 97.31 302 LEU A O 1
ATOM 2442 N N . VAL A 1 303 ? -2.135 -1.014 -11.373 1.00 98.50 303 VAL A N 1
ATOM 2443 C CA . VAL A 1 303 ? -0.969 -1.883 -11.440 1.00 98.50 303 VAL A CA 1
ATOM 2444 C C . VAL A 1 303 ? -1.277 -3.190 -10.734 1.00 98.50 303 VAL A C 1
ATOM 2446 O O . VAL A 1 303 ? -1.630 -3.187 -9.554 1.00 98.50 303 VAL A O 1
ATOM 2449 N N . SER A 1 304 ? -1.124 -4.306 -11.439 1.00 98.56 304 SER A N 1
ATOM 2450 C CA . SER A 1 304 ? -1.244 -5.647 -10.871 1.00 98.56 304 SER A CA 1
ATOM 2451 C C . SER A 1 304 ? 0.132 -6.271 -10.679 1.00 98.56 304 SER A C 1
ATOM 2453 O O . SER A 1 304 ? 1.058 -6.023 -11.457 1.00 98.56 304 SER A O 1
ATOM 2455 N N . PHE A 1 305 ? 0.255 -7.100 -9.647 1.00 98.44 305 PHE A N 1
ATOM 2456 C CA . PHE A 1 305 ? 1.484 -7.803 -9.316 1.00 98.44 305 PHE A CA 1
ATOM 2457 C C . PHE A 1 305 ? 1.233 -9.301 -9.167 1.00 98.44 305 PHE A C 1
ATOM 2459 O O . PHE A 1 305 ? 0.233 -9.711 -8.579 1.00 98.44 305 PHE A O 1
ATOM 2466 N N . SER A 1 306 ? 2.171 -10.117 -9.642 1.00 97.50 306 SER A N 1
ATOM 2467 C CA . SER A 1 306 ? 2.166 -11.573 -9.453 1.00 97.50 306 SER A CA 1
ATOM 2468 C C . SER A 1 306 ? 3.571 -12.102 -9.165 1.00 97.50 306 SER A C 1
ATOM 2470 O O . SER A 1 306 ? 4.555 -11.369 -9.312 1.00 97.50 306 SER A O 1
ATOM 2472 N N . ASN A 1 307 ? 3.660 -13.380 -8.779 1.00 94.75 307 ASN A N 1
ATOM 2473 C CA . ASN A 1 307 ? 4.917 -14.090 -8.522 1.00 94.75 307 ASN A CA 1
ATOM 2474 C C . ASN A 1 307 ? 5.803 -13.357 -7.493 1.00 94.75 307 ASN A C 1
ATOM 2476 O O . ASN A 1 307 ? 6.873 -12.854 -7.829 1.00 94.75 307 ASN A O 1
ATOM 2480 N N . ASP A 1 308 ? 5.313 -13.216 -6.258 1.00 91.81 308 ASP A N 1
ATOM 2481 C CA . ASP A 1 308 ? 5.964 -12.444 -5.181 1.00 91.81 308 ASP A CA 1
ATOM 2482 C C . ASP A 1 308 ? 6.319 -11.005 -5.593 1.00 91.81 308 ASP A C 1
ATOM 2484 O O . ASP A 1 308 ? 7.363 -10.441 -5.250 1.00 91.81 308 ASP A O 1
ATOM 2488 N N . ASN A 1 309 ? 5.393 -10.409 -6.346 1.00 95.06 309 ASN A N 1
ATOM 2489 C CA . ASN A 1 309 ? 5.467 -9.076 -6.930 1.00 95.06 309 ASN A CA 1
ATOM 2490 C C . ASN A 1 309 ? 6.566 -8.879 -7.986 1.00 95.06 309 ASN A C 1
ATOM 2492 O O . ASN A 1 309 ? 6.787 -7.746 -8.406 1.00 95.06 309 ASN A O 1
ATOM 2496 N N . SER A 1 310 ? 7.208 -9.955 -8.460 1.00 95.62 310 SER A N 1
ATOM 2497 C CA . SER A 1 310 ? 8.240 -9.917 -9.511 1.00 95.62 310 SER A CA 1
ATOM 2498 C C . SER A 1 310 ? 7.738 -9.623 -10.913 1.00 95.62 310 SER A C 1
ATOM 2500 O O . SER A 1 310 ? 8.527 -9.207 -11.757 1.00 95.62 310 SER A O 1
ATOM 2502 N N . VAL A 1 311 ? 6.444 -9.794 -11.170 1.00 97.81 311 VAL A N 1
ATOM 2503 C CA . VAL A 1 311 ? 5.835 -9.411 -12.443 1.00 97.81 311 VAL A CA 1
ATOM 2504 C C . VAL A 1 311 ? 4.815 -8.321 -12.183 1.00 97.81 311 VAL A C 1
ATOM 2506 O O . VAL A 1 311 ? 3.799 -8.570 -11.535 1.00 97.81 311 VAL A O 1
ATOM 2509 N N . LEU A 1 312 ? 5.085 -7.137 -12.719 1.00 98.12 312 LEU A N 1
ATOM 2510 C CA . LEU A 1 312 ? 4.250 -5.945 -12.645 1.00 98.12 312 LEU A CA 1
ATOM 2511 C C . LEU A 1 312 ? 3.593 -5.717 -14.007 1.00 98.12 312 LEU A C 1
ATOM 2513 O O . LEU A 1 312 ? 4.275 -5.754 -15.031 1.00 98.12 312 LEU A O 1
ATOM 2517 N N . LYS A 1 313 ? 2.289 -5.432 -14.031 1.00 98.56 313 LYS A N 1
ATOM 2518 C CA . LYS A 1 313 ? 1.579 -4.994 -15.242 1.00 98.56 313 LYS A CA 1
ATOM 2519 C C . LYS A 1 313 ? 0.782 -3.722 -14.991 1.00 98.56 313 LYS A C 1
ATOM 2521 O O . LYS A 1 313 ? 0.131 -3.617 -13.957 1.00 98.56 313 LYS A O 1
ATOM 2526 N N . ILE A 1 314 ? 0.823 -2.791 -15.938 1.00 98.25 314 ILE A N 1
ATOM 2527 C CA . ILE A 1 314 ? 0.053 -1.539 -15.929 1.00 98.25 314 ILE A CA 1
ATOM 2528 C C . ILE A 1 314 ? -1.146 -1.705 -16.853 1.00 98.25 314 ILE A C 1
ATOM 2530 O O . ILE A 1 314 ? -0.990 -2.160 -17.987 1.00 98.25 314 ILE A O 1
ATOM 2534 N N . TRP A 1 315 ? -2.321 -1.313 -16.379 1.00 97.25 315 TRP A N 1
ATOM 2535 C CA . TRP A 1 315 ? -3.597 -1.503 -17.057 1.00 97.25 315 TRP A CA 1
ATOM 2536 C C . TRP A 1 315 ? -4.347 -0.187 -17.182 1.00 97.25 315 TRP A C 1
ATOM 2538 O O . TRP A 1 315 ? -4.332 0.622 -16.253 1.00 97.25 315 TRP A O 1
ATOM 2548 N N . SER A 1 316 ? -5.046 -0.012 -18.300 1.00 94.94 316 SER A N 1
ATOM 2549 C CA . SER A 1 316 ? -6.172 0.919 -18.372 1.00 94.94 316 SER A CA 1
ATOM 2550 C C . SER A 1 316 ? -7.392 0.277 -17.719 1.00 94.94 316 SER A C 1
ATOM 2552 O O . SER A 1 316 ? -7.714 -0.863 -18.032 1.00 94.94 316 SER A O 1
ATOM 2554 N N . CYS A 1 317 ? -8.095 0.998 -16.853 1.00 93.94 317 CYS A N 1
ATOM 2555 C CA . CYS A 1 317 ? -9.377 0.562 -16.289 1.00 93.94 317 CYS A CA 1
ATOM 2556 C C . CYS A 1 317 ? -10.579 0.978 -17.154 1.00 93.94 317 CYS A C 1
ATOM 2558 O O . CYS A 1 317 ? -11.719 0.680 -16.814 1.00 93.94 317 CYS A O 1
ATOM 2560 N N . GLU A 1 318 ? -10.340 1.689 -18.258 1.00 91.12 318 GLU A N 1
ATOM 2561 C CA . GLU A 1 318 ? -11.376 2.022 -19.238 1.00 91.12 318 GLU A CA 1
ATOM 2562 C C . GLU A 1 318 ? -11.493 0.907 -20.281 1.00 91.12 318 GLU A C 1
ATOM 2564 O O . GLU A 1 318 ? -12.576 0.368 -20.504 1.00 91.12 318 GLU A O 1
ATOM 2569 N N . SER A 1 319 ? -10.361 0.519 -20.881 1.00 90.56 319 SER A N 1
ATOM 2570 C CA . SER A 1 319 ? -10.304 -0.527 -21.910 1.00 90.56 319 SER A CA 1
ATOM 2571 C C . SER A 1 319 ? -9.914 -1.906 -21.377 1.00 90.56 319 SER A C 1
ATOM 2573 O O . SER A 1 319 ? -10.050 -2.889 -22.099 1.00 90.56 319 SER A O 1
ATOM 2575 N N . TRP A 1 320 ? -9.411 -1.996 -20.140 1.00 91.88 320 TRP A N 1
ATOM 2576 C CA . TRP A 1 320 ? -8.880 -3.231 -19.534 1.00 91.88 320 TRP A CA 1
ATOM 2577 C C . TRP A 1 320 ? -7.674 -3.822 -20.276 1.00 91.88 320 TRP A C 1
ATOM 2579 O O . TRP A 1 320 ? -7.285 -4.968 -20.046 1.00 91.88 320 TRP A O 1
ATOM 2589 N N . LEU A 1 321 ? -7.039 -3.028 -21.143 1.00 93.00 321 LEU A N 1
ATOM 2590 C CA . LEU A 1 321 ? -5.844 -3.426 -21.874 1.00 93.00 321 LEU A CA 1
ATOM 2591 C C . LEU A 1 321 ? -4.591 -3.285 -21.007 1.00 93.00 321 LEU A C 1
ATOM 2593 O O . LEU A 1 321 ? -4.399 -2.297 -20.292 1.00 93.00 321 LEU A O 1
ATOM 2597 N N . CYS A 1 322 ? -3.702 -4.272 -21.122 1.00 95.50 322 CYS A N 1
ATOM 2598 C CA . CYS A 1 322 ? -2.367 -4.214 -20.541 1.00 95.50 322 CYS A CA 1
ATOM 2599 C C . CYS A 1 322 ? -1.498 -3.261 -21.368 1.00 95.50 322 CYS A C 1
ATOM 2601 O O . CYS A 1 322 ? -1.191 -3.534 -22.528 1.00 95.50 322 CYS A O 1
ATOM 2603 N N . LEU A 1 323 ? -1.057 -2.167 -20.758 1.00 95.50 323 LEU A N 1
ATOM 2604 C CA . LEU A 1 323 ? -0.270 -1.120 -21.406 1.00 95.50 323 LEU A CA 1
ATOM 2605 C C . LEU A 1 323 ? 1.232 -1.436 -21.382 1.00 95.50 323 LEU A C 1
ATOM 2607 O O . LEU A 1 323 ? 1.948 -1.191 -22.358 1.00 95.50 323 LEU A O 1
ATOM 2611 N N . GLN A 1 324 ? 1.714 -2.008 -20.276 1.00 96.06 324 GLN A N 1
ATOM 2612 C CA . GLN A 1 324 ? 3.132 -2.309 -20.077 1.00 96.06 324 GLN A CA 1
ATOM 2613 C C . GLN A 1 324 ? 3.338 -3.419 -19.041 1.00 96.06 324 GLN A C 1
ATOM 2615 O O . GLN A 1 324 ? 2.561 -3.544 -18.097 1.00 96.06 324 GLN A O 1
ATOM 2620 N N . THR A 1 325 ? 4.398 -4.211 -19.203 1.00 98.19 325 THR A N 1
ATOM 2621 C CA . THR A 1 325 ? 4.795 -5.307 -18.310 1.00 98.19 325 THR A CA 1
ATOM 2622 C C . THR A 1 325 ? 6.267 -5.178 -17.920 1.00 98.19 325 THR A C 1
ATOM 2624 O O . THR A 1 325 ? 7.127 -5.010 -18.783 1.00 98.19 325 THR A O 1
ATOM 2627 N N . PHE A 1 326 ? 6.566 -5.337 -16.633 1.00 98.50 326 PHE A N 1
ATOM 2628 C CA . PHE A 1 326 ? 7.918 -5.503 -16.104 1.00 98.50 326 PHE A CA 1
ATOM 2629 C C . PHE A 1 326 ? 8.051 -6.879 -15.455 1.00 98.50 326 PHE A C 1
ATOM 2631 O O . PHE A 1 326 ? 7.192 -7.272 -14.666 1.00 98.50 326 PHE A O 1
ATOM 2638 N N . SER A 1 327 ? 9.146 -7.575 -15.744 1.00 97.62 327 SER A N 1
ATOM 2639 C CA . SER A 1 327 ? 9.516 -8.834 -15.099 1.00 97.62 327 SER A CA 1
ATOM 2640 C C . SER A 1 327 ? 10.889 -8.685 -14.459 1.00 97.62 327 SER A C 1
ATOM 2642 O O . SER A 1 327 ? 11.870 -8.380 -15.135 1.00 97.62 327 SER A O 1
ATOM 2644 N N . PHE A 1 328 ? 10.958 -8.883 -13.149 1.00 96.94 328 PHE A N 1
ATOM 2645 C CA . PHE A 1 328 ? 12.179 -8.785 -12.364 1.00 96.94 328 PHE A CA 1
ATOM 2646 C C . PHE A 1 328 ? 12.711 -10.183 -12.068 1.00 96.94 328 PHE A C 1
ATOM 2648 O O . PHE A 1 328 ? 11.997 -11.041 -11.550 1.00 96.94 328 PHE A O 1
ATOM 2655 N N . HIS A 1 329 ? 13.984 -10.398 -12.368 1.00 94.38 329 HIS A N 1
ATOM 2656 C CA . HIS A 1 329 ? 14.622 -11.702 -12.303 1.00 94.38 329 HIS A CA 1
ATOM 2657 C C . HIS A 1 329 ? 15.730 -11.697 -11.261 1.00 94.38 329 HIS A C 1
ATOM 2659 O O . HIS A 1 329 ? 16.615 -10.834 -11.254 1.00 94.38 329 HIS A O 1
ATOM 2665 N N . ALA A 1 330 ? 15.680 -12.700 -10.389 1.00 89.69 330 ALA A N 1
ATOM 2666 C CA . ALA A 1 330 ? 16.732 -12.942 -9.422 1.00 89.69 330 ALA A CA 1
ATOM 2667 C C . ALA A 1 330 ? 18.048 -13.341 -10.131 1.00 89.69 330 ALA A C 1
ATOM 2669 O O . ALA A 1 330 ? 18.025 -13.807 -11.275 1.00 89.69 330 ALA A O 1
ATOM 2670 N N . PRO A 1 331 ? 19.206 -13.212 -9.462 1.00 87.31 331 PRO A N 1
ATOM 2671 C CA . PRO A 1 331 ? 20.511 -13.390 -10.105 1.00 87.31 331 PRO A CA 1
ATOM 2672 C C . PRO A 1 331 ? 20.799 -14.810 -10.583 1.00 87.31 331 PRO A C 1
ATOM 2674 O O . PRO A 1 331 ? 21.690 -15.052 -11.398 1.00 87.31 331 PRO A O 1
ATOM 2677 N N . SER A 1 332 ? 20.114 -15.796 -10.017 1.00 87.50 332 SER A N 1
ATOM 2678 C CA . SER A 1 332 ? 20.236 -17.191 -10.410 1.00 87.50 332 SER A CA 1
ATOM 2679 C C . SER A 1 332 ? 18.873 -17.876 -10.343 1.00 87.50 332 SER A C 1
ATOM 2681 O O . SER A 1 332 ? 18.065 -17.537 -9.477 1.00 87.50 332 SER A O 1
ATOM 2683 N N . PRO A 1 333 ? 18.608 -18.871 -11.209 1.00 84.25 333 PRO A N 1
ATOM 2684 C CA . PRO A 1 333 ? 17.383 -19.656 -11.130 1.00 84.25 333 PRO A CA 1
ATOM 2685 C C . PRO A 1 333 ? 17.186 -20.254 -9.731 1.00 84.25 333 PRO A C 1
ATOM 2687 O O . PRO A 1 333 ? 18.078 -20.925 -9.210 1.00 84.25 333 PRO A O 1
ATOM 2690 N N . GLY A 1 334 ? 16.016 -20.017 -9.138 1.00 81.88 334 GLY A N 1
ATOM 2691 C CA . GLY A 1 334 ? 15.662 -20.487 -7.795 1.00 81.88 334 GLY A CA 1
ATOM 2692 C C . GLY A 1 334 ? 16.053 -19.552 -6.647 1.00 81.88 334 GLY A C 1
ATOM 2693 O O . GLY A 1 334 ? 15.649 -19.819 -5.515 1.00 81.88 334 GLY A O 1
ATOM 2694 N N . ASP A 1 335 ? 16.790 -18.465 -6.907 1.00 85.56 335 ASP A N 1
ATOM 2695 C CA . ASP A 1 335 ? 16.958 -17.399 -5.917 1.00 85.56 335 ASP A CA 1
ATOM 2696 C C . ASP A 1 335 ? 15.595 -16.725 -5.654 1.00 85.56 335 ASP A C 1
ATOM 2698 O O . ASP A 1 335 ? 14.762 -16.586 -6.553 1.00 85.56 335 ASP A O 1
ATOM 2702 N N . VAL A 1 336 ? 15.354 -16.331 -4.401 1.00 85.56 336 VAL A N 1
ATOM 2703 C CA . VAL A 1 336 ? 14.078 -15.736 -3.986 1.00 85.56 336 VAL A CA 1
ATOM 2704 C C . VAL A 1 336 ? 14.053 -14.265 -4.379 1.00 85.56 336 VAL A C 1
ATOM 2706 O O . VAL A 1 336 ? 14.992 -13.518 -4.105 1.00 85.56 336 VAL A O 1
ATOM 2709 N N . ILE A 1 337 ? 12.943 -13.839 -4.969 1.00 89.06 337 ILE A N 1
ATOM 2710 C CA . ILE A 1 337 ? 12.597 -12.432 -5.125 1.00 89.06 337 ILE A CA 1
ATOM 2711 C C . ILE A 1 337 ? 11.352 -12.164 -4.296 1.00 89.06 337 ILE A C 1
ATOM 2713 O O . ILE A 1 337 ? 10.416 -12.958 -4.286 1.00 89.06 337 ILE A O 1
ATOM 2717 N N . HIS A 1 338 ? 11.365 -11.065 -3.559 1.00 88.75 338 HIS A N 1
ATOM 2718 C CA . HIS A 1 338 ? 10.179 -10.597 -2.872 1.00 88.75 338 HIS A CA 1
ATOM 2719 C C . HIS A 1 338 ? 10.196 -9.079 -2.877 1.00 88.75 338 HIS A C 1
ATOM 2721 O O . HIS A 1 338 ? 11.098 -8.465 -2.297 1.00 88.75 338 HIS A O 1
ATOM 2727 N N . MET A 1 339 ? 9.212 -8.488 -3.550 1.00 91.44 339 MET A N 1
ATOM 2728 C CA . MET A 1 339 ? 9.121 -7.042 -3.671 1.00 91.44 339 MET A CA 1
ATOM 2729 C C . MET A 1 339 ? 8.004 -6.447 -2.831 1.00 91.44 339 MET A C 1
ATOM 2731 O O . MET A 1 339 ? 6.892 -6.967 -2.789 1.00 91.44 339 MET A O 1
ATOM 2735 N N . ILE A 1 340 ? 8.300 -5.310 -2.210 1.00 92.88 340 ILE A N 1
ATOM 2736 C CA . ILE A 1 340 ? 7.330 -4.475 -1.505 1.00 92.88 340 ILE A CA 1
ATOM 2737 C C . ILE A 1 340 ? 7.009 -3.276 -2.400 1.00 92.88 340 ILE A C 1
ATOM 2739 O O . ILE A 1 340 ? 7.859 -2.389 -2.539 1.00 92.88 340 ILE A O 1
ATOM 2743 N N . PRO A 1 341 ? 5.826 -3.263 -3.036 1.00 95.44 341 PRO A N 1
ATOM 2744 C CA . PRO A 1 341 ? 5.403 -2.171 -3.894 1.00 95.44 341 PRO A CA 1
ATOM 2745 C C . PRO A 1 341 ? 4.764 -1.022 -3.106 1.00 95.44 341 PRO A C 1
ATOM 2747 O O . PRO A 1 341 ? 4.060 -1.233 -2.118 1.00 95.44 341 PRO A O 1
ATOM 2750 N N . TYR A 1 342 ? 4.972 0.200 -3.584 1.00 95.38 342 TYR A N 1
ATOM 2751 C CA . TYR A 1 342 ? 4.350 1.422 -3.078 1.00 95.38 342 TYR A CA 1
ATOM 2752 C C . TYR A 1 342 ? 4.169 2.418 -4.233 1.00 95.38 342 TYR A C 1
ATOM 2754 O O . TYR A 1 342 ? 4.958 2.416 -5.175 1.00 95.38 342 TYR A O 1
ATOM 2762 N N . VAL A 1 343 ? 3.152 3.274 -4.167 1.00 95.69 343 VAL A N 1
ATOM 2763 C CA . VAL A 1 343 ? 2.935 4.383 -5.111 1.00 95.69 343 VAL A CA 1
ATOM 2764 C C . VAL A 1 343 ? 2.809 5.676 -4.319 1.00 95.69 343 VAL A C 1
ATOM 2766 O O . VAL A 1 343 ? 2.217 5.667 -3.238 1.00 95.69 343 VAL A O 1
ATOM 2769 N N . ASP A 1 344 ? 3.408 6.765 -4.799 1.00 93.62 344 ASP A N 1
ATOM 2770 C CA . ASP A 1 344 ? 3.217 8.065 -4.158 1.00 93.62 344 ASP A CA 1
ATOM 2771 C C . ASP A 1 344 ? 1.805 8.613 -4.395 1.00 93.62 344 ASP A C 1
ATOM 2773 O O . ASP A 1 344 ? 1.068 8.173 -5.272 1.00 93.62 344 ASP A O 1
ATOM 2777 N N . ARG A 1 345 ? 1.447 9.626 -3.608 1.00 90.06 345 ARG A N 1
ATOM 2778 C CA . ARG A 1 345 ? 0.130 10.267 -3.628 1.00 90.06 345 ARG A CA 1
ATOM 2779 C C . ARG A 1 345 ? -0.305 10.759 -5.014 1.00 90.06 345 ARG A C 1
ATOM 2781 O O . ARG A 1 345 ? -1.497 10.796 -5.286 1.00 90.06 345 ARG A O 1
ATOM 2788 N N . TYR A 1 346 ? 0.627 11.170 -5.864 1.00 91.00 346 TYR A N 1
ATOM 2789 C CA . TYR A 1 346 ? 0.299 11.742 -7.170 1.00 91.00 346 TYR A CA 1
ATOM 2790 C C . TYR A 1 346 ? 0.418 10.715 -8.296 1.00 91.00 346 TYR A C 1
ATOM 2792 O O . TYR A 1 346 ? 0.304 11.069 -9.466 1.00 91.00 346 TYR A O 1
ATOM 2800 N N . SER A 1 347 ? 0.688 9.448 -7.958 1.00 94.31 347 SER A N 1
ATOM 2801 C CA . SER A 1 347 ? 0.940 8.380 -8.925 1.00 94.31 347 SER A CA 1
ATOM 2802 C C . SER A 1 347 ? 2.013 8.742 -9.956 1.00 94.31 347 SER A C 1
ATOM 2804 O O . SER A 1 347 ? 1.961 8.330 -11.114 1.00 94.31 347 SER A O 1
ATOM 2806 N N . LYS A 1 348 ? 3.018 9.510 -9.521 1.00 93.56 348 LYS A N 1
ATOM 2807 C CA . LYS A 1 348 ? 4.152 9.929 -10.349 1.00 93.56 348 LYS A CA 1
ATOM 2808 C C . LYS A 1 348 ? 5.242 8.863 -10.385 1.00 93.56 348 LYS A C 1
ATOM 2810 O O . LYS A 1 348 ? 5.958 8.739 -11.376 1.00 93.56 348 LYS A O 1
ATOM 2815 N N . TYR A 1 349 ? 5.384 8.100 -9.310 1.00 96.81 349 TYR A N 1
ATOM 2816 C CA . TYR A 1 34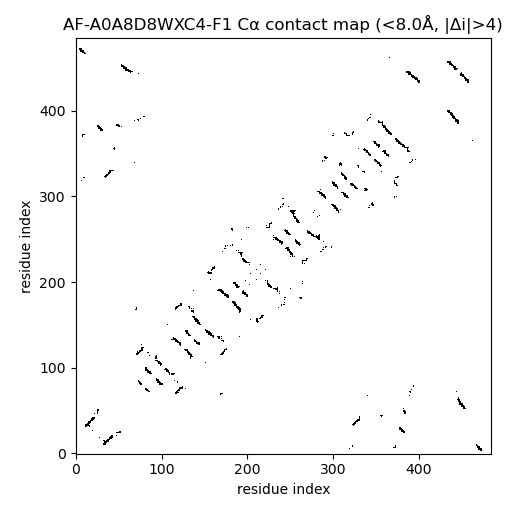9 ? 6.396 7.078 -9.138 1.00 96.81 349 TYR A CA 1
ATOM 2817 C C . TYR A 1 349 ? 5.809 5.812 -8.514 1.00 96.81 349 TYR A C 1
ATOM 2819 O O . TYR A 1 349 ? 5.088 5.847 -7.515 1.00 96.81 349 TYR A O 1
ATOM 2827 N N . ILE A 1 350 ? 6.217 4.665 -9.050 1.00 97.88 350 ILE A N 1
ATOM 2828 C CA . ILE A 1 350 ? 6.098 3.378 -8.365 1.00 97.88 350 ILE A CA 1
ATOM 2829 C C . ILE A 1 350 ? 7.451 3.054 -7.741 1.00 97.88 350 ILE A C 1
ATOM 2831 O O . ILE A 1 350 ? 8.492 3.111 -8.399 1.00 97.88 350 ILE A O 1
ATOM 2835 N N . TYR A 1 351 ? 7.427 2.669 -6.474 1.00 97.56 351 TYR A N 1
ATOM 2836 C CA . TYR A 1 351 ? 8.586 2.235 -5.712 1.00 97.56 351 TYR A CA 1
ATOM 2837 C C . TYR A 1 351 ? 8.482 0.745 -5.469 1.00 97.56 351 TYR A C 1
ATOM 2839 O O . TYR A 1 351 ? 7.432 0.257 -5.050 1.00 97.56 351 TYR A O 1
ATOM 2847 N N . LEU A 1 352 ? 9.576 0.026 -5.681 1.00 96.94 352 LEU A N 1
ATOM 2848 C CA . LEU A 1 352 ? 9.651 -1.398 -5.383 1.00 96.94 352 LEU A CA 1
ATOM 2849 C C . LEU A 1 352 ? 10.896 -1.632 -4.539 1.00 96.94 352 LEU A C 1
ATOM 2851 O O . LEU A 1 352 ? 12.004 -1.348 -4.989 1.00 96.94 352 LEU A O 1
ATOM 2855 N N . SER A 1 353 ? 10.750 -2.165 -3.328 1.00 94.75 353 SER A N 1
ATOM 2856 C CA . SER A 1 353 ? 11.910 -2.715 -2.626 1.00 94.75 353 SER A CA 1
ATOM 2857 C C . SER A 1 353 ? 11.980 -4.214 -2.808 1.00 94.75 353 SER A C 1
ATOM 2859 O O . SER A 1 353 ? 11.127 -4.930 -2.295 1.00 94.75 353 SER A O 1
ATOM 2861 N N . ASP A 1 354 ? 13.047 -4.682 -3.446 1.00 93.00 354 ASP A N 1
ATOM 2862 C CA . ASP A 1 354 ? 13.467 -6.073 -3.365 1.00 93.00 354 ASP A CA 1
ATOM 2863 C C . ASP A 1 354 ? 14.181 -6.301 -2.031 1.00 93.00 354 ASP A C 1
ATOM 2865 O O . ASP A 1 354 ? 15.354 -5.952 -1.844 1.00 93.00 354 ASP A O 1
ATOM 2869 N N . CYS A 1 355 ? 13.445 -6.861 -1.074 1.00 87.06 355 CYS A N 1
ATOM 2870 C CA . CYS A 1 355 ? 13.943 -7.036 0.282 1.00 87.06 355 CYS A CA 1
ATOM 2871 C C . CYS A 1 355 ? 15.014 -8.136 0.368 1.00 87.06 355 CYS A C 1
ATOM 2873 O O . CYS A 1 355 ? 15.849 -8.104 1.277 1.00 87.06 355 CYS A O 1
ATOM 2875 N N . HIS A 1 356 ? 15.030 -9.084 -0.574 1.00 87.25 356 HIS A N 1
ATOM 2876 C CA . HIS A 1 356 ? 15.980 -10.192 -0.580 1.00 87.25 356 HIS A CA 1
ATOM 2877 C C . HIS A 1 356 ? 17.295 -9.790 -1.247 1.00 87.25 356 HIS A C 1
ATOM 2879 O O . HIS A 1 356 ? 18.368 -9.947 -0.657 1.00 87.25 356 HIS A O 1
ATOM 2885 N N . ASN A 1 357 ? 17.210 -9.209 -2.445 1.00 89.06 357 ASN A N 1
ATOM 2886 C CA . ASN A 1 357 ? 18.380 -8.816 -3.227 1.00 89.06 357 ASN A CA 1
ATOM 2887 C C . ASN A 1 357 ? 18.873 -7.399 -2.905 1.00 89.06 357 ASN A C 1
ATOM 2889 O O . ASN A 1 357 ? 19.906 -6.979 -3.425 1.00 89.06 357 ASN A O 1
ATOM 2893 N N . LYS A 1 358 ? 18.188 -6.694 -1.995 1.00 90.81 358 LYS A N 1
ATOM 2894 C CA . LYS A 1 358 ? 18.576 -5.381 -1.466 1.00 90.81 358 LYS A CA 1
ATOM 2895 C C . LYS A 1 358 ? 18.737 -4.328 -2.560 1.00 90.81 358 LYS A C 1
ATOM 2897 O O . LYS A 1 358 ? 19.743 -3.619 -2.631 1.00 90.81 358 LYS A O 1
ATOM 2902 N N . VAL A 1 359 ? 17.706 -4.216 -3.386 1.00 93.12 359 VAL A N 1
ATOM 2903 C CA . VAL A 1 359 ? 17.607 -3.191 -4.424 1.00 93.12 359 VAL A CA 1
ATOM 2904 C C . VAL A 1 359 ? 16.323 -2.402 -4.210 1.00 93.12 359 VAL A C 1
ATOM 2906 O O . VAL A 1 359 ? 15.269 -2.970 -3.921 1.00 93.12 359 VAL A O 1
ATOM 2909 N N . PHE A 1 360 ? 16.419 -1.084 -4.316 1.00 95.56 360 PHE A N 1
ATOM 2910 C CA . PHE A 1 360 ? 15.289 -0.172 -4.302 1.00 95.56 360 PHE A CA 1
ATOM 2911 C C . PHE A 1 360 ? 15.102 0.397 -5.706 1.00 95.56 360 PHE A C 1
ATOM 2913 O O . PHE A 1 360 ? 16.003 1.040 -6.240 1.00 95.56 360 PHE A O 1
ATOM 2920 N N . TYR A 1 361 ? 13.953 0.134 -6.314 1.00 97.12 361 TYR A N 1
ATOM 2921 C CA . TYR A 1 361 ? 13.609 0.593 -7.653 1.00 97.12 361 TYR A CA 1
ATOM 2922 C C . TYR A 1 361 ? 12.652 1.778 -7.584 1.00 97.12 361 TYR A C 1
ATOM 2924 O O . TYR A 1 361 ? 11.748 1.804 -6.747 1.00 97.12 361 TYR A O 1
ATOM 2932 N N . VAL A 1 362 ? 12.831 2.726 -8.500 1.00 97.50 362 VAL A N 1
ATOM 2933 C CA . VAL A 1 362 ? 11.945 3.874 -8.714 1.00 97.50 362 VAL A CA 1
ATOM 2934 C C . VAL A 1 362 ? 11.573 3.920 -10.191 1.00 97.50 362 VAL A C 1
ATOM 2936 O O . VAL A 1 362 ? 12.444 4.028 -11.054 1.00 97.50 362 VAL A O 1
ATOM 2939 N N . LEU A 1 363 ? 10.283 3.800 -10.485 1.00 97.38 363 LEU A N 1
ATOM 2940 C CA . LEU A 1 363 ? 9.722 3.789 -11.832 1.00 97.38 363 LEU A CA 1
ATOM 2941 C C . LEU A 1 363 ? 8.896 5.066 -12.004 1.00 97.38 363 LEU A C 1
ATOM 2943 O O . LEU A 1 363 ? 7.876 5.215 -11.341 1.00 97.38 363 LEU A O 1
ATOM 2947 N N . GLU A 1 364 ? 9.337 5.989 -12.858 1.00 95.69 364 GLU A N 1
ATOM 2948 C CA . GLU A 1 364 ? 8.624 7.246 -13.142 1.00 95.69 364 GLU A CA 1
ATOM 2949 C C . GLU A 1 364 ? 7.524 6.992 -14.173 1.00 95.69 364 GLU A C 1
ATOM 2951 O O . GLU A 1 364 ? 7.788 6.492 -15.275 1.00 95.69 364 GLU A O 1
ATOM 2956 N N . LEU A 1 365 ? 6.298 7.335 -13.793 1.00 94.50 365 LEU A N 1
ATOM 2957 C CA . LEU A 1 365 ? 5.088 7.165 -14.577 1.00 94.50 365 LEU A CA 1
ATOM 2958 C C . LEU A 1 365 ? 4.770 8.429 -15.366 1.00 94.50 365 LEU A C 1
ATOM 2960 O O . LEU A 1 365 ? 4.866 9.551 -14.870 1.00 94.50 365 LEU A O 1
ATOM 2964 N N . PHE A 1 366 ? 4.328 8.221 -16.596 1.00 92.75 366 PHE A N 1
ATOM 2965 C CA . PHE A 1 366 ? 3.539 9.185 -17.336 1.00 92.75 366 PHE A CA 1
ATOM 2966 C C . PHE A 1 366 ? 2.101 8.683 -17.399 1.00 92.75 366 PHE A C 1
ATOM 2968 O O . PHE A 1 366 ? 1.875 7.510 -17.695 1.00 92.75 366 PHE A O 1
ATOM 2975 N N . SER A 1 367 ? 1.155 9.581 -17.150 1.00 90.69 367 SER A N 1
ATOM 2976 C CA . SER A 1 367 ? -0.279 9.369 -17.308 1.00 90.69 367 SER A CA 1
ATOM 2977 C C . SER A 1 367 ? -0.808 10.487 -18.195 1.00 90.69 367 SER A C 1
ATOM 2979 O O . SER A 1 367 ? -0.549 11.661 -17.922 1.00 90.69 367 SER A O 1
ATOM 2981 N N . ASP A 1 368 ? -1.494 10.138 -19.279 1.00 89.31 368 ASP A N 1
ATOM 2982 C CA . ASP A 1 368 ? -2.094 11.138 -20.154 1.00 89.31 368 ASP A CA 1
ATOM 2983 C C . ASP A 1 368 ? -3.448 11.596 -19.587 1.00 89.31 368 ASP A C 1
ATOM 2985 O O . ASP A 1 368 ? -4.304 10.756 -19.286 1.00 89.31 368 ASP A O 1
ATOM 2989 N N . PRO A 1 369 ? -3.681 12.909 -19.431 1.00 86.19 369 PRO A N 1
ATOM 2990 C CA . PRO A 1 369 ? -4.899 13.420 -18.806 1.00 86.19 369 PRO A CA 1
ATOM 2991 C C . PRO A 1 369 ? -6.162 13.168 -19.641 1.00 86.19 369 PRO A C 1
ATOM 2993 O O . PRO A 1 369 ? -7.247 13.055 -19.079 1.00 86.19 369 PRO A O 1
ATOM 2996 N N . GLU A 1 370 ? -6.044 13.039 -20.963 1.00 85.56 370 GLU A N 1
ATOM 2997 C CA . GLU A 1 370 ? -7.187 12.912 -21.874 1.00 85.56 370 GLU A CA 1
ATOM 2998 C C . GLU A 1 370 ? -7.384 11.478 -22.374 1.00 85.56 370 GLU A C 1
ATOM 3000 O O . GLU A 1 370 ? -8.493 11.090 -22.742 1.00 85.56 370 GLU A O 1
ATOM 3005 N N . ARG A 1 371 ? -6.317 10.676 -22.414 1.00 88.38 371 ARG A N 1
ATOM 3006 C CA . ARG A 1 371 ? -6.308 9.354 -23.054 1.00 88.38 371 ARG A CA 1
ATOM 3007 C C . ARG A 1 371 ? -6.064 8.247 -22.035 1.00 88.38 371 ARG A C 1
ATOM 3009 O O . ARG A 1 371 ? -5.291 8.451 -21.103 1.00 88.38 371 ARG A O 1
ATOM 3016 N N . PRO A 1 372 ? -6.629 7.044 -22.229 1.00 89.62 372 PRO A N 1
ATOM 3017 C CA . PRO A 1 372 ? -6.450 5.904 -21.330 1.00 89.62 372 PRO A CA 1
ATOM 3018 C C . PRO A 1 372 ? -5.074 5.238 -21.500 1.00 89.62 372 PRO A C 1
ATOM 3020 O O . PRO A 1 372 ? -4.964 4.020 -21.631 1.00 89.62 372 PRO A O 1
ATOM 3023 N N . ILE A 1 373 ? -4.003 6.032 -21.491 1.00 91.19 373 ILE A N 1
ATOM 3024 C CA . ILE A 1 373 ? -2.621 5.582 -21.601 1.00 91.19 373 ILE A CA 1
ATOM 3025 C C . ILE A 1 373 ? -1.817 6.087 -20.401 1.00 91.19 373 ILE A C 1
ATOM 3027 O O . ILE A 1 373 ? -1.704 7.288 -20.162 1.00 91.19 373 ILE A O 1
ATOM 3031 N N . ALA A 1 374 ? -1.181 5.141 -19.719 1.00 92.94 374 ALA A N 1
ATOM 3032 C CA . ALA A 1 374 ? -0.135 5.370 -18.744 1.00 92.94 374 ALA A CA 1
ATOM 3033 C C . ALA A 1 374 ? 1.004 4.369 -18.963 1.00 92.94 374 ALA A C 1
ATOM 3035 O O . ALA A 1 374 ? 0.772 3.225 -19.365 1.00 92.94 374 ALA A O 1
ATOM 3036 N N . TYR A 1 375 ? 2.241 4.795 -18.722 1.00 94.81 375 TYR A N 1
ATOM 3037 C CA . TYR A 1 375 ? 3.415 3.932 -18.835 1.00 94.81 375 TYR A CA 1
ATOM 3038 C C . TYR A 1 375 ? 4.600 4.467 -18.038 1.00 94.81 375 TYR A C 1
ATOM 3040 O O . TYR A 1 375 ? 4.720 5.662 -17.770 1.00 94.81 375 TYR A O 1
ATOM 3048 N N . VAL A 1 376 ? 5.512 3.570 -17.688 1.00 95.75 376 VAL A N 1
ATOM 3049 C CA . VAL A 1 376 ? 6.810 3.911 -17.114 1.00 95.75 376 VAL A CA 1
ATOM 3050 C C . VAL A 1 376 ? 7.746 4.303 -18.242 1.00 95.75 376 VAL A C 1
ATOM 3052 O O . VAL A 1 376 ? 7.955 3.533 -19.183 1.00 95.75 376 VAL A O 1
ATOM 3055 N N . PHE A 1 377 ? 8.332 5.491 -18.129 1.00 93.06 377 PHE A N 1
ATOM 3056 C CA . PHE A 1 377 ? 9.247 6.041 -19.133 1.00 93.06 377 PHE A CA 1
ATOM 3057 C C . PHE A 1 377 ? 10.664 6.261 -18.599 1.00 93.06 377 PHE A C 1
ATOM 3059 O O . PHE A 1 377 ? 11.604 6.351 -19.390 1.00 93.06 377 PHE A O 1
ATOM 3066 N N . LYS A 1 378 ? 10.852 6.285 -17.274 1.00 93.81 378 LYS A N 1
ATOM 3067 C CA . LYS A 1 378 ? 12.175 6.244 -16.641 1.00 93.81 378 LYS A CA 1
ATOM 3068 C C . LYS A 1 378 ? 12.204 5.210 -15.530 1.00 93.81 378 LYS A C 1
ATOM 3070 O O . LYS A 1 378 ? 11.238 5.018 -14.797 1.00 93.81 378 LYS A O 1
ATOM 3075 N N . PHE A 1 379 ? 13.359 4.589 -15.394 1.00 95.31 379 PHE A N 1
ATOM 3076 C CA . PHE A 1 379 ? 13.654 3.574 -14.404 1.00 95.31 379 PHE A CA 1
ATOM 3077 C C . PHE A 1 379 ? 14.949 3.934 -13.689 1.00 95.31 379 PHE A C 1
ATOM 3079 O O . PHE A 1 379 ? 15.948 4.269 -14.332 1.00 95.31 379 PHE A O 1
ATOM 3086 N N . ALA A 1 380 ? 14.939 3.823 -12.368 1.00 95.25 380 ALA A N 1
ATOM 3087 C CA . ALA A 1 380 ? 16.124 3.916 -11.542 1.00 95.25 380 ALA A CA 1
ATOM 3088 C C . ALA A 1 380 ? 16.198 2.741 -10.563 1.00 95.25 380 ALA A C 1
ATOM 3090 O O . ALA A 1 380 ? 15.173 2.257 -10.080 1.00 95.25 380 ALA A O 1
ATOM 3091 N N . ALA A 1 381 ? 17.412 2.295 -10.259 1.00 95.12 381 ALA A N 1
ATOM 3092 C CA . ALA A 1 381 ? 17.675 1.264 -9.263 1.00 95.12 381 ALA A CA 1
ATOM 3093 C C . ALA A 1 381 ? 18.820 1.693 -8.347 1.00 95.12 381 ALA A C 1
ATOM 3095 O O . ALA A 1 381 ? 19.825 2.222 -8.819 1.00 95.12 381 ALA A O 1
ATOM 3096 N N . PHE A 1 382 ? 18.675 1.430 -7.052 1.00 94.44 382 PHE A N 1
ATOM 3097 C CA . PHE A 1 382 ? 19.607 1.842 -6.008 1.00 94.44 382 PHE A CA 1
ATOM 3098 C C . PHE A 1 382 ? 19.915 0.651 -5.100 1.00 94.44 382 PHE A C 1
ATOM 3100 O O . PHE A 1 382 ? 19.002 0.016 -4.567 1.00 94.44 382 PHE A O 1
ATOM 3107 N N . LEU A 1 383 ? 21.194 0.327 -4.915 1.00 93.12 383 LEU A N 1
ATOM 3108 C CA . LEU A 1 383 ? 21.597 -0.733 -3.990 1.00 93.12 383 LEU A CA 1
ATOM 3109 C C . LEU A 1 383 ? 21.450 -0.254 -2.544 1.00 93.12 383 LEU A C 1
ATOM 3111 O O . LEU A 1 383 ? 21.849 0.863 -2.208 1.00 93.12 383 LEU A O 1
ATOM 3115 N N . VAL A 1 384 ? 20.917 -1.112 -1.672 1.00 91.62 384 VAL A N 1
ATOM 3116 C CA . VAL A 1 384 ? 20.750 -0.813 -0.243 1.00 91.62 384 VAL A CA 1
ATOM 3117 C C . VAL A 1 384 ? 21.523 -1.790 0.635 1.00 91.62 384 VAL A C 1
ATOM 3119 O O . VAL A 1 384 ? 21.711 -2.963 0.326 1.00 91.62 384 VAL A O 1
ATOM 3122 N N . ILE A 1 385 ? 21.981 -1.316 1.791 1.00 87.56 385 ILE A N 1
ATOM 3123 C CA . ILE A 1 385 ? 22.773 -2.136 2.725 1.00 87.56 385 ILE A CA 1
ATOM 3124 C C . ILE A 1 385 ? 21.919 -3.127 3.531 1.00 87.56 385 ILE A C 1
ATOM 3126 O O . ILE A 1 385 ? 22.377 -4.219 3.900 1.00 87.56 385 ILE A O 1
ATOM 3130 N N . SER A 1 386 ? 20.663 -2.763 3.789 1.00 88.88 386 SER A N 1
ATOM 3131 C CA . SER A 1 386 ? 19.715 -3.502 4.620 1.00 88.88 386 SER A CA 1
ATOM 3132 C C . SER A 1 386 ? 18.404 -3.708 3.858 1.00 88.88 386 SER A C 1
ATOM 3134 O O . SER A 1 386 ? 17.995 -2.791 3.148 1.00 88.88 386 SER A O 1
ATOM 3136 N N . PRO A 1 387 ? 17.732 -4.866 4.007 1.00 89.88 387 PRO A N 1
ATOM 3137 C CA . PRO A 1 387 ? 16.382 -5.060 3.492 1.00 89.88 387 PRO A CA 1
ATOM 3138 C C . PRO A 1 387 ? 15.446 -3.945 3.952 1.00 89.88 387 PRO A C 1
ATOM 3140 O O . PRO A 1 387 ? 15.430 -3.603 5.139 1.00 89.88 387 PRO A O 1
ATOM 3143 N N . ILE A 1 388 ? 14.648 -3.420 3.031 1.00 91.56 388 ILE A N 1
ATOM 3144 C CA . ILE A 1 388 ? 13.553 -2.513 3.357 1.00 91.56 388 ILE A CA 1
ATOM 3145 C C . ILE A 1 388 ? 12.288 -3.365 3.464 1.00 91.56 388 ILE A C 1
ATOM 3147 O O . ILE A 1 388 ? 11.947 -4.091 2.540 1.00 91.56 388 ILE A O 1
ATOM 3151 N N . LEU A 1 389 ? 11.639 -3.324 4.623 1.00 89.25 389 LEU A N 1
ATOM 3152 C CA . LEU A 1 389 ? 10.462 -4.120 4.982 1.00 89.25 389 LEU A CA 1
ATOM 3153 C C . LEU A 1 389 ? 9.150 -3.337 4.854 1.00 89.25 389 LEU A C 1
ATOM 3155 O O . LEU A 1 389 ? 8.086 -3.938 4.775 1.00 89.25 389 LEU A O 1
ATOM 3159 N N . SER A 1 390 ? 9.217 -2.005 4.878 1.00 90.12 390 SER A N 1
ATOM 3160 C CA . SER A 1 390 ? 8.074 -1.113 4.674 1.00 90.12 390 SER A CA 1
ATOM 3161 C C . SER A 1 390 ? 8.574 0.244 4.202 1.00 90.12 390 SER A C 1
ATOM 3163 O O . SER A 1 390 ? 9.636 0.700 4.636 1.00 90.12 390 SER A O 1
ATOM 3165 N N . ILE A 1 391 ? 7.797 0.889 3.337 1.00 92.25 391 ILE A N 1
ATOM 3166 C CA . ILE A 1 391 ? 8.100 2.199 2.758 1.00 92.25 391 ILE A CA 1
ATOM 3167 C C . ILE A 1 391 ? 6.882 3.093 2.949 1.0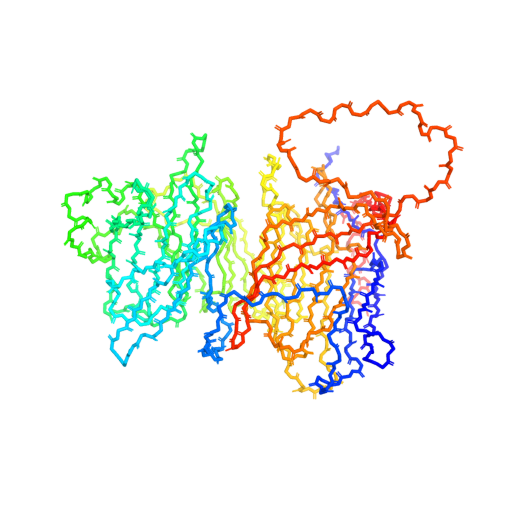0 92.25 391 ILE A C 1
ATOM 3169 O O . ILE A 1 391 ? 5.748 2.630 2.839 1.00 92.25 391 ILE A O 1
ATOM 3173 N N . HIS A 1 392 ? 7.124 4.372 3.200 1.00 93.31 392 HIS A N 1
ATOM 3174 C CA . HIS A 1 392 ? 6.123 5.414 3.042 1.00 93.31 392 HIS A CA 1
ATOM 3175 C C . HIS A 1 392 ? 6.762 6.638 2.397 1.00 93.31 392 HIS A C 1
ATOM 3177 O O . HIS A 1 392 ? 7.786 7.116 2.886 1.00 93.31 392 HIS A O 1
ATOM 3183 N N . VAL A 1 393 ? 6.170 7.160 1.326 1.00 93.56 393 VAL A N 1
ATOM 3184 C CA . VAL A 1 393 ? 6.664 8.369 0.657 1.00 93.56 393 VAL A CA 1
ATOM 3185 C C . VAL A 1 393 ? 6.043 9.586 1.322 1.00 93.56 393 VAL A C 1
ATOM 3187 O O . VAL A 1 393 ? 4.831 9.666 1.474 1.00 93.56 393 VAL A O 1
ATOM 3190 N N . ASN A 1 394 ? 6.881 10.526 1.743 1.00 90.75 394 ASN A N 1
ATOM 3191 C CA . ASN A 1 394 ? 6.443 11.777 2.346 1.00 90.75 394 ASN A CA 1
ATOM 3192 C C . ASN A 1 394 ? 6.307 12.899 1.309 1.00 90.75 394 ASN A C 1
ATOM 3194 O O . ASN A 1 394 ? 5.312 13.614 1.292 1.00 90.75 394 ASN A O 1
ATOM 3198 N N . SER A 1 395 ? 7.314 13.066 0.449 1.00 91.00 395 SER A N 1
ATOM 3199 C CA . SER A 1 395 ? 7.283 14.078 -0.609 1.00 91.00 395 SER A CA 1
ATOM 3200 C C . SER A 1 395 ? 8.150 13.690 -1.801 1.00 91.00 395 SER A C 1
ATOM 3202 O O . SER A 1 395 ? 9.132 12.952 -1.662 1.00 91.00 395 SER A O 1
ATOM 3204 N N . CYS A 1 396 ? 7.784 14.234 -2.960 1.00 91.31 396 CYS A N 1
ATOM 3205 C CA . CYS A 1 396 ? 8.471 14.078 -4.234 1.00 91.31 396 CYS A CA 1
ATOM 3206 C C . CYS A 1 396 ? 8.653 15.460 -4.862 1.00 91.31 396 CYS A C 1
ATOM 3208 O O . CYS A 1 396 ? 7.710 16.014 -5.418 1.00 91.31 396 CYS A O 1
ATOM 3210 N N . ASP A 1 397 ? 9.869 15.992 -4.809 1.00 89.56 397 ASP A N 1
ATOM 3211 C CA . ASP A 1 397 ? 10.187 17.333 -5.296 1.00 89.56 397 ASP A CA 1
ATOM 3212 C C . ASP A 1 397 ? 11.242 17.277 -6.404 1.00 89.56 397 ASP A C 1
ATOM 3214 O O . ASP A 1 397 ? 12.008 16.317 -6.519 1.00 89.56 397 ASP A O 1
ATOM 3218 N N . VAL A 1 398 ? 11.333 18.349 -7.187 1.00 87.62 398 VAL A N 1
ATOM 3219 C CA . VAL A 1 398 ? 12.473 18.603 -8.073 1.00 87.62 398 VAL A CA 1
ATOM 3220 C C . VAL A 1 398 ? 13.262 19.767 -7.486 1.00 87.62 398 VAL A C 1
ATOM 3222 O O . VAL A 1 398 ? 12.701 20.824 -7.205 1.00 87.62 398 VAL A O 1
ATOM 3225 N N . VAL A 1 399 ? 14.561 19.577 -7.273 1.00 89.25 399 VAL A N 1
ATOM 3226 C CA . VAL A 1 399 ? 15.449 20.576 -6.666 1.00 89.25 399 VAL A CA 1
ATOM 3227 C C . VAL A 1 399 ? 16.596 20.930 -7.601 1.00 89.25 399 VAL A C 1
ATOM 3229 O O . VAL A 1 399 ? 17.006 20.134 -8.441 1.00 89.25 399 VAL A O 1
ATOM 3232 N N . LEU A 1 400 ? 17.141 22.136 -7.447 1.00 85.06 400 LEU A N 1
ATOM 3233 C CA . LEU A 1 400 ? 18.324 22.568 -8.188 1.00 85.06 400 LEU A CA 1
ATOM 3234 C C . LEU A 1 400 ? 19.547 21.755 -7.748 1.00 85.06 400 LEU A C 1
ATOM 3236 O O . LEU A 1 400 ? 19.883 21.726 -6.558 1.00 85.06 400 LEU A O 1
ATOM 3240 N N . ARG A 1 401 ? 20.239 21.133 -8.706 1.00 78.94 401 ARG A N 1
ATOM 3241 C CA . ARG A 1 401 ? 21.495 20.423 -8.454 1.00 78.94 401 ARG A CA 1
ATOM 3242 C C . ARG A 1 401 ? 22.574 21.443 -8.107 1.00 78.94 401 ARG A C 1
ATOM 3244 O O . ARG A 1 401 ? 22.910 22.307 -8.914 1.00 78.94 401 ARG A O 1
ATOM 3251 N N . ARG A 1 402 ? 23.148 21.321 -6.911 1.00 68.69 402 ARG A N 1
ATOM 3252 C CA . ARG A 1 402 ? 24.295 22.138 -6.490 1.00 68.69 402 ARG A CA 1
ATOM 3253 C C . ARG A 1 402 ? 25.587 21.466 -6.942 1.00 68.69 402 ARG A C 1
ATOM 3255 O O . ARG A 1 402 ? 25.795 20.287 -6.663 1.00 68.69 402 ARG A O 1
ATOM 3262 N N . ASN A 1 403 ? 26.461 22.204 -7.624 1.00 58.84 403 ASN A N 1
ATOM 3263 C CA . ASN A 1 403 ? 27.764 21.671 -8.014 1.00 58.84 403 ASN A CA 1
ATOM 3264 C C . ASN A 1 403 ? 28.687 21.558 -6.785 1.00 58.84 403 ASN A C 1
ATOM 3266 O O . ASN A 1 403 ? 28.679 22.462 -5.941 1.00 58.84 403 ASN A O 1
ATOM 3270 N N . PRO A 1 404 ? 29.526 20.507 -6.682 1.00 43.78 404 PRO A N 1
ATOM 3271 C CA . PRO A 1 404 ? 30.550 20.408 -5.644 1.00 43.78 404 PRO A CA 1
ATOM 3272 C C . PRO A 1 404 ? 31.602 21.509 -5.866 1.00 43.78 404 PRO A C 1
ATOM 3274 O O . PRO A 1 404 ? 32.555 21.345 -6.622 1.00 43.78 404 PRO A O 1
ATOM 3277 N N . GLY A 1 405 ? 31.374 22.680 -5.274 1.00 45.38 405 GLY A N 1
ATOM 3278 C CA . GLY A 1 405 ? 32.145 23.903 -5.515 1.00 45.38 405 GLY A CA 1
ATOM 3279 C C . GLY A 1 405 ? 31.393 25.181 -5.132 1.00 45.38 405 GLY A C 1
ATOM 3280 O O . GLY A 1 405 ? 32.032 26.169 -4.779 1.00 45.38 405 GLY A O 1
ATOM 3281 N N . ASP A 1 406 ? 30.057 25.142 -5.097 1.00 49.38 406 ASP A N 1
ATOM 3282 C CA . ASP A 1 406 ? 29.224 26.234 -4.576 1.00 49.38 406 ASP A CA 1
ATOM 3283 C C . ASP A 1 406 ? 29.191 26.211 -3.036 1.00 49.38 406 ASP A C 1
ATOM 3285 O O . ASP A 1 406 ? 28.178 25.930 -2.399 1.00 49.38 406 ASP A O 1
ATOM 3289 N N . THR A 1 407 ? 30.325 26.506 -2.400 1.00 40.59 407 THR A N 1
ATOM 3290 C CA . THR A 1 407 ? 30.424 26.794 -0.953 1.00 40.59 407 THR A CA 1
ATOM 3291 C C . THR A 1 407 ? 30.191 28.273 -0.633 1.00 40.59 407 THR A C 1
ATOM 3293 O O . THR A 1 407 ? 30.654 28.784 0.386 1.00 40.59 407 THR A O 1
ATOM 3296 N N . GLY A 1 408 ? 29.453 28.987 -1.480 1.00 40.28 408 GLY A N 1
ATOM 3297 C CA . GLY A 1 408 ? 29.212 30.415 -1.329 1.00 40.28 408 GLY A CA 1
ATOM 3298 C C . GLY A 1 408 ? 27.776 30.765 -1.652 1.00 40.28 408 GLY A C 1
ATOM 3299 O O . GLY A 1 408 ? 27.511 31.200 -2.758 1.00 40.28 408 GLY A O 1
ATOM 3300 N N . LEU A 1 409 ? 26.877 30.532 -0.695 1.00 36.12 409 LEU A N 1
ATOM 3301 C CA . LEU A 1 409 ? 25.729 31.373 -0.329 1.00 36.12 409 LEU A CA 1
ATOM 3302 C C . LEU A 1 409 ? 24.918 30.581 0.704 1.00 36.12 409 LEU A C 1
ATOM 3304 O O . LEU A 1 409 ? 23.961 29.872 0.400 1.00 36.12 409 LEU A O 1
ATOM 3308 N N . MET A 1 410 ? 25.358 30.675 1.958 1.00 31.84 410 MET A N 1
ATOM 3309 C CA . MET A 1 410 ? 24.500 30.384 3.099 1.00 31.84 410 MET A CA 1
ATOM 3310 C C . MET A 1 410 ? 23.337 31.380 3.041 1.00 31.84 410 MET A C 1
ATOM 3312 O O . MET A 1 410 ? 23.495 32.523 3.463 1.00 31.84 410 MET A O 1
ATOM 3316 N N . LEU A 1 411 ? 22.182 30.976 2.511 1.00 33.94 411 LEU A N 1
ATOM 3317 C CA . LEU A 1 411 ? 20.930 31.623 2.891 1.00 33.94 411 LEU A CA 1
ATOM 3318 C C . LEU A 1 411 ? 20.643 31.148 4.315 1.00 33.94 411 LEU A C 1
ATOM 3320 O O . LEU A 1 411 ? 20.088 30.076 4.545 1.00 33.94 411 LEU A O 1
ATOM 3324 N N . SER A 1 412 ? 21.184 31.901 5.271 1.00 28.25 412 SER A N 1
ATOM 3325 C CA . SER A 1 412 ? 20.862 31.783 6.685 1.00 28.25 412 SER A CA 1
ATOM 3326 C C . SER A 1 412 ? 19.351 31.877 6.859 1.00 28.25 412 SER A C 1
ATOM 3328 O O . SER A 1 412 ? 18.727 32.759 6.274 1.00 28.25 412 SER A O 1
ATOM 3330 N N . GLY A 1 413 ? 18.798 30.966 7.658 1.00 35.00 413 GLY A N 1
ATOM 3331 C CA . GLY A 1 413 ? 17.370 30.878 7.920 1.00 35.00 413 GLY A CA 1
ATOM 3332 C C . GLY A 1 413 ? 16.749 32.174 8.439 1.00 35.00 413 GLY A C 1
ATOM 3333 O O . GLY A 1 413 ? 17.393 32.975 9.118 1.00 35.00 413 GLY A O 1
ATOM 3334 N N . GLY A 1 414 ? 15.468 32.315 8.126 1.00 27.55 414 GLY A N 1
ATOM 3335 C CA . GLY A 1 414 ? 14.586 33.354 8.627 1.00 27.55 414 GLY A CA 1
ATOM 3336 C C . GLY A 1 414 ? 13.348 33.433 7.746 1.00 27.55 414 GLY A C 1
ATOM 3337 O O . GLY A 1 414 ? 13.462 33.901 6.624 1.00 27.55 414 GLY A O 1
ATOM 3338 N N . ASP A 1 415 ? 12.237 32.936 8.290 1.00 31.00 415 ASP A N 1
ATOM 3339 C CA . ASP A 1 415 ? 10.832 33.159 7.933 1.00 31.00 415 ASP A CA 1
ATOM 3340 C C . ASP A 1 415 ? 10.374 33.039 6.470 1.00 31.00 415 ASP A C 1
ATOM 3342 O O . ASP A 1 415 ? 10.819 33.734 5.559 1.00 31.00 415 ASP A O 1
ATOM 3346 N N . ASP A 1 416 ? 9.348 32.200 6.300 1.00 42.62 416 ASP A N 1
ATOM 3347 C CA . ASP A 1 416 ? 8.345 32.327 5.250 1.00 42.62 416 ASP A CA 1
ATOM 3348 C C . ASP A 1 416 ? 7.890 33.789 5.147 1.00 42.62 416 ASP A C 1
ATOM 3350 O O . ASP A 1 416 ? 7.279 34.304 6.082 1.00 42.62 416 ASP A O 1
ATOM 3354 N N . ASN A 1 417 ? 8.221 34.458 4.041 1.00 34.81 417 ASN A N 1
ATOM 3355 C CA . ASN A 1 417 ? 7.388 35.433 3.329 1.00 34.81 417 ASN A CA 1
ATOM 3356 C C . ASN A 1 417 ? 8.162 35.975 2.111 1.00 34.81 417 ASN A C 1
ATOM 3358 O O . ASN A 1 417 ? 9.294 36.435 2.228 1.00 34.81 417 ASN A O 1
ATOM 3362 N N . ASP A 1 418 ? 7.509 35.931 0.949 1.00 41.22 418 ASP A N 1
ATOM 3363 C CA . ASP A 1 418 ? 7.826 36.667 -0.281 1.00 41.22 418 ASP A CA 1
ATOM 3364 C C . ASP A 1 418 ? 9.234 36.506 -0.885 1.00 41.22 418 ASP A C 1
ATOM 3366 O O . ASP A 1 418 ? 10.100 37.374 -0.782 1.00 41.22 418 ASP A O 1
ATOM 3370 N N . ILE A 1 419 ? 9.413 35.456 -1.695 1.00 36.84 419 ILE A N 1
ATOM 3371 C CA . ILE A 1 419 ? 10.440 35.439 -2.748 1.00 36.84 419 ILE A CA 1
ATOM 3372 C C . ILE A 1 419 ? 9.763 35.799 -4.077 1.00 36.84 419 ILE A C 1
ATOM 3374 O O . ILE A 1 419 ? 9.549 34.965 -4.953 1.00 36.84 419 ILE A O 1
ATOM 3378 N N . HIS A 1 420 ? 9.436 37.081 -4.236 1.00 38.38 420 HIS A N 1
ATOM 3379 C CA . HIS A 1 420 ? 9.468 37.713 -5.552 1.00 38.38 420 HIS A CA 1
ATOM 3380 C C . HIS A 1 420 ? 10.924 38.115 -5.824 1.00 38.38 420 HIS A C 1
ATOM 3382 O O . HIS A 1 420 ? 11.315 39.257 -5.606 1.00 38.38 420 HIS A O 1
ATOM 3388 N N . THR A 1 421 ? 11.765 37.166 -6.243 1.00 38.91 421 THR A N 1
ATOM 3389 C CA . THR A 1 421 ? 13.069 37.516 -6.825 1.00 38.91 421 THR A CA 1
ATOM 3390 C C . THR A 1 421 ? 12.879 37.834 -8.296 1.00 38.91 421 THR A C 1
ATOM 3392 O O . THR A 1 421 ? 12.476 36.965 -9.070 1.00 38.91 421 THR A O 1
ATOM 3395 N N . ASP A 1 422 ? 13.157 39.086 -8.652 1.00 32.75 422 ASP A N 1
ATOM 3396 C CA . ASP A 1 422 ? 13.100 39.619 -10.009 1.00 32.75 422 ASP A CA 1
ATOM 3397 C C . ASP A 1 422 ? 13.835 38.706 -11.003 1.00 32.75 422 ASP A C 1
ATOM 3399 O O . ASP A 1 422 ? 15.055 38.547 -10.977 1.00 32.75 422 ASP A O 1
ATOM 3403 N N . PHE A 1 423 ? 13.057 38.110 -11.907 1.00 42.56 423 PHE A N 1
ATOM 3404 C CA . PHE A 1 423 ? 13.487 37.160 -12.938 1.00 42.56 423 PHE A CA 1
ATOM 3405 C C . PHE A 1 423 ? 14.301 37.792 -14.089 1.00 42.56 423 PHE A C 1
ATOM 3407 O O . PHE A 1 423 ? 14.607 37.109 -15.069 1.00 42.56 423 PHE A O 1
ATOM 3414 N N . ASP A 1 424 ? 14.662 39.077 -14.011 1.00 37.28 424 ASP A N 1
ATOM 3415 C CA . ASP A 1 424 ? 15.207 39.811 -15.162 1.00 37.28 424 ASP A CA 1
ATOM 3416 C C . ASP A 1 424 ? 16.740 39.954 -15.205 1.00 37.28 424 ASP A C 1
ATOM 3418 O O . ASP A 1 424 ? 17.272 40.245 -16.277 1.00 37.28 424 ASP A O 1
ATOM 3422 N N . ASP A 1 425 ? 17.479 39.627 -14.137 1.00 38.41 425 ASP A N 1
ATOM 3423 C CA . ASP A 1 425 ? 18.946 39.825 -14.095 1.00 38.41 425 ASP A CA 1
ATOM 3424 C C . ASP A 1 425 ? 19.801 38.588 -14.465 1.00 38.41 425 ASP A C 1
ATOM 3426 O O . ASP A 1 425 ? 21.032 38.648 -14.465 1.00 38.41 425 ASP A O 1
ATOM 3430 N N . LEU A 1 426 ? 19.184 37.461 -14.849 1.00 43.44 426 LEU A N 1
ATOM 3431 C CA . LEU A 1 426 ? 19.897 36.225 -15.237 1.00 43.44 426 LEU A CA 1
ATOM 3432 C C . LEU A 1 426 ? 19.862 35.899 -16.741 1.00 43.44 426 LEU A C 1
ATOM 3434 O O . LEU A 1 426 ? 20.382 34.861 -17.154 1.00 43.44 426 LEU A O 1
ATOM 3438 N N . ARG A 1 427 ? 19.332 36.783 -17.598 1.00 36.06 427 ARG A N 1
ATOM 3439 C CA . ARG A 1 427 ? 19.215 36.555 -19.059 1.00 36.06 427 ARG A CA 1
ATOM 3440 C C . ARG A 1 427 ? 20.536 36.672 -19.843 1.00 36.06 427 ARG A C 1
ATOM 3442 O O . ARG A 1 427 ? 20.559 37.215 -20.946 1.00 36.06 427 ARG A O 1
ATOM 3449 N N . GLY A 1 428 ? 21.650 36.190 -19.296 1.00 36.44 428 GLY A N 1
ATOM 3450 C CA . GLY A 1 428 ? 22.962 36.361 -19.931 1.00 36.44 428 GLY A CA 1
ATOM 3451 C C . GLY A 1 428 ? 24.034 35.319 -19.623 1.00 36.44 428 GLY A C 1
ATOM 3452 O O . GLY A 1 428 ? 25.168 35.500 -20.063 1.00 36.44 428 GLY A O 1
ATOM 3453 N N . ARG A 1 429 ? 23.735 34.241 -18.890 1.00 40.09 429 ARG A N 1
ATOM 3454 C CA . ARG A 1 429 ? 24.667 33.111 -18.747 1.00 40.09 429 ARG A CA 1
ATOM 3455 C C . ARG A 1 429 ? 23.917 31.798 -18.913 1.00 40.09 429 ARG A C 1
ATOM 3457 O O . ARG A 1 429 ? 23.146 31.430 -18.035 1.00 40.09 429 ARG A O 1
ATOM 3464 N N . ASP A 1 430 ? 24.200 31.095 -20.006 1.00 38.22 430 ASP A N 1
ATOM 3465 C CA . ASP A 1 430 ? 23.855 29.685 -20.214 1.00 38.22 430 ASP A CA 1
ATOM 3466 C C . ASP A 1 430 ? 24.594 28.812 -19.183 1.00 38.22 430 ASP A C 1
ATOM 3468 O O . ASP A 1 430 ? 25.596 28.154 -19.467 1.00 38.22 430 ASP A O 1
ATOM 3472 N N . LEU A 1 431 ? 24.138 28.846 -17.935 1.00 47.94 431 LEU A N 1
ATOM 3473 C CA . LEU A 1 431 ? 24.404 27.790 -16.975 1.00 47.94 431 LEU A CA 1
ATOM 3474 C C . LEU A 1 431 ? 23.338 26.732 -17.241 1.00 47.94 431 LEU A C 1
ATOM 3476 O O . LEU A 1 431 ? 22.157 26.995 -17.046 1.00 47.94 431 LEU A O 1
ATOM 3480 N N . ASN A 1 432 ? 23.736 25.547 -17.704 1.00 53.78 432 ASN A N 1
ATOM 3481 C CA . ASN A 1 432 ? 22.857 24.380 -17.718 1.00 53.78 432 ASN A CA 1
ATOM 3482 C C . ASN A 1 432 ? 22.415 24.107 -16.273 1.00 53.78 432 ASN A C 1
ATOM 3484 O O . ASN A 1 432 ? 23.136 23.453 -15.518 1.00 53.78 432 ASN A O 1
ATOM 3488 N N . ILE A 1 433 ? 21.270 24.655 -15.867 1.00 62.88 433 ILE A N 1
ATOM 3489 C CA . ILE A 1 433 ? 20.700 24.439 -14.541 1.00 62.88 433 ILE A CA 1
ATOM 3490 C C . ILE A 1 433 ? 20.229 22.985 -14.492 1.00 62.88 433 ILE A C 1
ATOM 3492 O O . ILE A 1 433 ? 19.185 22.620 -15.035 1.00 62.88 433 ILE A O 1
ATOM 3496 N N . LEU A 1 434 ? 21.047 22.133 -13.881 1.00 77.00 434 LEU A N 1
ATOM 3497 C CA . LEU A 1 434 ? 20.721 20.731 -13.667 1.00 77.00 434 LEU A CA 1
ATOM 3498 C C . LEU A 1 434 ? 19.752 20.619 -12.490 1.00 77.00 434 LEU A C 1
ATOM 3500 O O . LEU A 1 434 ? 19.870 21.342 -11.503 1.00 77.00 434 LEU A O 1
ATOM 3504 N N . HIS A 1 435 ? 18.803 19.699 -12.603 1.00 83.81 435 HIS A N 1
ATOM 3505 C CA . HIS A 1 435 ? 17.817 19.426 -11.568 1.00 83.81 435 HIS A CA 1
ATOM 3506 C C . HIS A 1 435 ? 17.957 17.981 -11.090 1.00 83.81 435 HIS A C 1
ATOM 3508 O O . HIS A 1 435 ? 18.283 17.083 -11.874 1.00 83.81 435 HIS A O 1
ATOM 3514 N N . ASP A 1 436 ? 17.687 17.762 -9.810 1.00 89.00 436 ASP A N 1
ATOM 3515 C CA . ASP A 1 436 ? 17.622 16.448 -9.185 1.00 89.00 436 ASP A CA 1
ATOM 3516 C C . ASP A 1 436 ? 16.208 16.184 -8.681 1.00 89.00 436 ASP A C 1
ATOM 3518 O O . ASP A 1 436 ? 15.536 17.068 -8.148 1.00 89.00 436 ASP A O 1
ATOM 3522 N N . ASN A 1 437 ? 15.760 14.947 -8.843 1.00 91.31 437 ASN A N 1
ATOM 3523 C CA . ASN A 1 437 ? 14.603 14.430 -8.141 1.00 91.31 437 ASN A CA 1
ATOM 3524 C C . ASN A 1 437 ? 14.998 14.201 -6.681 1.00 91.31 437 ASN A C 1
ATOM 3526 O O . ASN A 1 437 ? 15.987 13.518 -6.404 1.00 91.31 437 ASN A O 1
ATOM 3530 N N . ARG A 1 438 ? 14.217 14.758 -5.756 1.00 94.81 438 ARG A N 1
ATOM 3531 C CA . ARG A 1 438 ? 14.355 14.560 -4.315 1.00 94.81 438 ARG A CA 1
ATOM 3532 C C . ARG A 1 438 ? 13.115 13.863 -3.785 1.00 94.81 438 ARG A C 1
ATOM 3534 O O . ARG A 1 438 ? 12.027 14.430 -3.801 1.00 94.81 438 ARG A O 1
ATOM 3541 N N . ILE A 1 439 ? 13.294 12.656 -3.271 1.00 96.06 439 ILE A N 1
ATOM 3542 C CA . ILE A 1 439 ? 12.217 11.852 -2.699 1.00 96.06 439 ILE A CA 1
ATOM 3543 C C . ILE A 1 439 ? 12.513 11.644 -1.219 1.00 96.06 439 ILE A C 1
ATOM 3545 O O . ILE A 1 439 ? 13.579 11.146 -0.856 1.00 96.06 439 ILE A O 1
ATOM 3549 N N . ARG A 1 440 ? 11.576 12.032 -0.356 1.00 95.56 440 ARG A N 1
ATOM 3550 C CA . ARG A 1 440 ? 11.678 11.833 1.094 1.00 95.56 440 ARG A CA 1
ATOM 3551 C C . ARG A 1 440 ? 10.794 10.674 1.507 1.00 95.56 440 ARG A C 1
ATOM 3553 O O . ARG A 1 440 ? 9.608 10.666 1.189 1.00 95.56 440 ARG A O 1
ATOM 3560 N N . LEU A 1 441 ? 11.371 9.705 2.206 1.00 95.00 441 LEU A N 1
ATOM 3561 C CA . LEU A 1 441 ? 10.735 8.437 2.543 1.00 95.00 441 LEU A CA 1
ATOM 3562 C C . LEU A 1 441 ? 10.945 8.107 4.021 1.00 95.00 441 LEU A C 1
ATOM 3564 O O . LEU A 1 441 ? 12.016 8.351 4.573 1.00 95.00 441 LEU A O 1
ATOM 3568 N N . TYR A 1 442 ? 9.979 7.425 4.622 1.00 95.25 442 TYR A N 1
ATOM 3569 C CA . TYR A 1 442 ? 10.213 6.630 5.821 1.00 95.25 442 TYR A CA 1
ATOM 3570 C C . TYR A 1 442 ? 10.447 5.181 5.419 1.00 95.25 442 TYR A C 1
ATOM 3572 O O . TYR A 1 442 ? 9.641 4.580 4.706 1.00 95.25 442 TYR A O 1
ATOM 3580 N N . ILE A 1 443 ? 11.566 4.627 5.875 1.00 93.75 443 ILE A N 1
ATOM 3581 C CA . ILE A 1 443 ? 12.016 3.281 5.538 1.00 93.75 443 ILE A CA 1
ATOM 3582 C C . ILE A 1 443 ? 12.113 2.469 6.819 1.00 93.75 443 ILE A C 1
ATOM 3584 O O . ILE A 1 443 ? 12.833 2.834 7.753 1.00 93.75 443 ILE A O 1
ATOM 3588 N N . LEU A 1 444 ? 11.416 1.337 6.848 1.00 92.50 444 LEU A N 1
ATOM 3589 C CA . LEU A 1 444 ? 11.577 0.349 7.898 1.00 92.50 444 LEU A CA 1
ATOM 3590 C C . LEU A 1 444 ? 12.547 -0.737 7.449 1.00 92.50 444 LEU A C 1
ATOM 3592 O O . LEU A 1 444 ? 12.318 -1.397 6.443 1.00 92.50 444 LEU A O 1
ATOM 3596 N N . SER A 1 445 ? 13.588 -0.972 8.233 1.00 91.12 445 SER A N 1
ATOM 3597 C CA . SER A 1 445 ? 14.500 -2.104 8.093 1.00 91.12 445 SER A CA 1
ATOM 3598 C C . SER A 1 445 ? 14.357 -3.052 9.295 1.00 91.12 445 SER A C 1
ATOM 3600 O O . SER A 1 445 ? 13.761 -2.677 10.308 1.00 91.12 445 SER A O 1
ATOM 3602 N N . PRO A 1 446 ? 14.942 -4.267 9.269 1.00 89.00 446 PRO A N 1
ATOM 3603 C 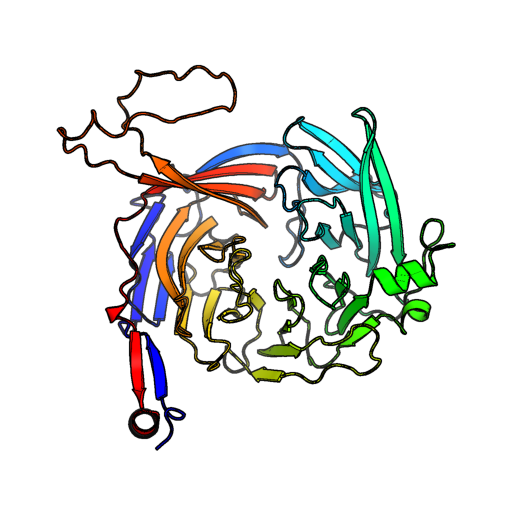CA . PRO A 1 446 ? 14.843 -5.210 10.386 1.00 89.00 446 PRO A CA 1
ATOM 3604 C C . PRO A 1 446 ? 15.272 -4.655 11.757 1.00 89.00 446 PRO A C 1
ATOM 3606 O O . PRO A 1 446 ? 14.868 -5.193 12.786 1.00 89.00 446 PRO A O 1
ATOM 3609 N N . LYS A 1 447 ? 16.125 -3.621 11.793 1.00 90.56 447 LYS A N 1
ATOM 3610 C CA . LYS A 1 447 ? 16.717 -3.087 13.036 1.00 90.56 447 LYS A CA 1
ATOM 3611 C C . LYS A 1 447 ? 16.485 -1.592 13.263 1.00 90.56 447 LYS A C 1
ATOM 3613 O O . LYS A 1 447 ? 16.902 -1.070 14.302 1.00 90.56 447 LYS A O 1
ATOM 3618 N N . SER A 1 448 ? 15.868 -0.893 12.316 1.00 92.69 448 SER A N 1
ATOM 3619 C CA . SER A 1 448 ? 15.688 0.555 12.405 1.00 92.69 448 SER A CA 1
ATOM 3620 C C . SER A 1 448 ? 14.504 1.046 11.581 1.00 92.69 448 SER A C 1
ATOM 3622 O O . SER A 1 448 ? 14.230 0.529 10.503 1.00 92.69 448 SER A O 1
ATOM 3624 N N . LEU A 1 449 ? 13.842 2.085 12.085 1.00 93.56 449 LEU A N 1
ATOM 3625 C CA . LEU A 1 449 ? 13.023 2.992 11.288 1.00 93.56 449 LEU A CA 1
ATOM 3626 C C . LEU A 1 449 ? 13.877 4.223 10.999 1.00 93.56 449 LEU A C 1
ATOM 3628 O O . LEU A 1 449 ? 14.449 4.810 11.927 1.00 93.56 449 LEU A O 1
ATOM 3632 N N . GLN A 1 450 ? 13.980 4.588 9.729 1.00 94.69 450 GLN A N 1
ATOM 3633 C CA . GLN A 1 450 ? 14.877 5.632 9.250 1.00 94.69 450 GLN A CA 1
ATOM 3634 C C . GLN A 1 450 ? 14.112 6.629 8.382 1.00 94.69 450 GLN A C 1
ATOM 3636 O O . GLN A 1 450 ? 13.215 6.249 7.628 1.00 94.69 450 GLN A O 1
ATOM 3641 N N . ASN A 1 451 ? 14.499 7.897 8.473 1.00 95.00 451 ASN A N 1
ATOM 3642 C CA . ASN A 1 451 ? 14.185 8.886 7.454 1.00 95.00 451 ASN A CA 1
ATOM 3643 C C . ASN A 1 451 ? 15.195 8.720 6.315 1.00 95.00 451 ASN A C 1
ATOM 3645 O O . ASN A 1 451 ? 16.392 8.569 6.574 1.00 95.00 451 ASN A O 1
ATOM 3649 N N . CYS A 1 452 ? 14.726 8.738 5.077 1.00 95.56 452 CYS A N 1
ATOM 3650 C CA . CYS A 1 452 ? 15.543 8.594 3.886 1.00 95.56 452 CYS A CA 1
ATOM 3651 C C . CYS A 1 452 ? 15.299 9.770 2.949 1.00 95.56 452 CYS A C 1
ATOM 3653 O O . CYS A 1 452 ? 14.165 10.026 2.551 1.00 95.56 452 CYS A O 1
ATOM 3655 N N . GLU A 1 453 ? 16.370 10.439 2.540 1.00 96.12 453 GLU A N 1
ATOM 3656 C CA . GLU A 1 453 ? 16.346 11.375 1.420 1.00 96.12 453 GLU A CA 1
ATOM 3657 C C . GLU A 1 453 ? 17.065 10.724 0.238 1.00 96.12 453 GLU A C 1
ATOM 3659 O O . GLU A 1 453 ? 18.260 10.436 0.305 1.00 96.12 453 GLU A O 1
ATOM 3664 N N . LEU A 1 454 ? 16.309 10.440 -0.820 1.00 95.75 454 LEU A N 1
ATOM 3665 C CA . LEU A 1 454 ? 16.808 9.906 -2.078 1.00 95.75 454 LEU A CA 1
ATOM 3666 C C . LEU A 1 454 ? 16.954 11.063 -3.073 1.00 95.75 454 LEU A C 1
ATOM 3668 O O . LEU A 1 454 ? 15.956 11.681 -3.448 1.00 95.75 454 LEU A O 1
ATOM 3672 N N . LEU A 1 455 ? 18.184 11.351 -3.494 1.00 94.31 455 LEU A N 1
ATOM 3673 C CA . LEU A 1 455 ? 18.506 12.431 -4.427 1.00 94.31 455 LEU A CA 1
ATOM 3674 C C . LEU A 1 455 ? 19.183 11.865 -5.673 1.00 94.31 455 LEU A C 1
ATOM 3676 O O . LEU A 1 455 ? 20.255 11.269 -5.580 1.00 94.31 455 LEU A O 1
ATOM 3680 N N . PHE A 1 456 ? 18.579 12.057 -6.842 1.00 91.62 456 PHE A N 1
ATOM 3681 C CA . PHE A 1 456 ? 19.122 11.531 -8.093 1.00 91.62 456 PHE A CA 1
ATOM 3682 C C . PHE A 1 456 ? 18.810 12.425 -9.295 1.00 91.62 456 PHE A C 1
ATOM 3684 O O . PHE A 1 456 ? 17.840 13.180 -9.260 1.00 91.62 456 PHE A O 1
ATOM 3691 N N . PRO A 1 457 ? 19.595 12.336 -10.382 1.00 86.38 457 PRO A N 1
ATOM 3692 C CA . PRO A 1 457 ? 19.392 13.154 -11.568 1.00 86.38 457 PRO A CA 1
ATOM 3693 C C . PRO A 1 457 ? 17.975 13.110 -12.136 1.00 86.38 457 PRO A C 1
ATOM 3695 O O . PRO A 1 457 ? 17.465 12.038 -12.461 1.00 86.38 457 PRO A O 1
ATOM 3698 N N . SER A 1 458 ? 17.381 14.285 -12.361 1.00 81.25 458 SER A N 1
ATOM 3699 C CA . SER A 1 458 ? 16.227 14.388 -13.250 1.00 81.25 458 SER A CA 1
ATOM 3700 C C . SER A 1 458 ? 16.734 14.322 -14.688 1.00 81.25 458 SER A C 1
ATOM 3702 O O . SER A 1 458 ? 17.388 15.242 -15.185 1.00 81.25 458 SER A O 1
ATOM 3704 N N . LEU A 1 459 ? 16.522 13.180 -15.344 1.00 73.06 459 LEU A N 1
ATOM 3705 C CA . LEU A 1 459 ? 16.894 13.024 -16.747 1.00 73.06 459 LEU A CA 1
ATOM 3706 C C . LEU A 1 459 ? 16.007 13.942 -17.607 1.00 73.06 459 LEU A C 1
ATOM 3708 O O . LEU A 1 459 ? 14.790 13.941 -17.398 1.00 73.06 459 LEU A O 1
ATOM 3712 N N . PRO A 1 460 ? 16.561 14.661 -18.606 1.00 67.38 460 PRO A N 1
ATOM 3713 C CA . PRO A 1 460 ? 15.826 15.595 -19.470 1.00 67.38 460 PRO A CA 1
ATOM 3714 C C . PRO A 1 460 ? 14.945 14.874 -20.508 1.00 67.38 460 PRO A C 1
ATOM 3716 O O . PRO A 1 460 ? 14.751 15.349 -21.623 1.00 67.38 460 PRO A O 1
ATOM 3719 N N . ILE A 1 461 ? 14.452 13.688 -20.162 1.00 71.19 461 ILE A N 1
ATOM 3720 C CA . ILE A 1 461 ? 13.556 12.890 -20.984 1.00 71.19 461 ILE A CA 1
ATOM 3721 C C . ILE A 1 461 ? 12.141 13.331 -20.635 1.00 71.19 461 ILE A C 1
ATOM 3723 O O . ILE A 1 461 ? 11.725 13.243 -19.474 1.00 71.19 461 ILE A O 1
ATOM 3727 N N . VAL A 1 462 ? 11.427 13.809 -21.647 1.00 72.88 462 VAL A N 1
ATOM 3728 C CA . VAL A 1 462 ? 10.015 14.176 -21.560 1.00 72.88 462 VAL A CA 1
ATOM 3729 C C . VAL A 1 462 ? 9.196 13.013 -22.125 1.00 72.88 462 VAL A C 1
ATOM 3731 O O . VAL A 1 462 ? 9.611 12.426 -23.128 1.00 72.88 462 VAL A O 1
ATOM 3734 N N . PRO A 1 463 ? 8.059 12.658 -21.507 1.00 74.50 463 PRO A N 1
ATOM 3735 C CA . PRO A 1 463 ? 7.117 11.714 -22.091 1.00 74.50 463 PRO A CA 1
ATOM 3736 C C . PRO A 1 463 ? 6.729 12.132 -23.511 1.00 74.50 463 PRO A C 1
ATOM 3738 O O . PRO A 1 463 ? 6.374 13.281 -23.766 1.00 74.50 463 PRO A O 1
ATOM 3741 N N . ASP A 1 464 ? 6.841 11.199 -24.449 1.00 73.25 464 ASP A N 1
ATOM 3742 C CA . ASP A 1 464 ? 6.659 11.470 -25.867 1.00 73.25 464 ASP A CA 1
ATOM 3743 C C . ASP A 1 464 ? 5.233 11.110 -26.287 1.00 73.25 464 ASP A C 1
ATOM 3745 O O . ASP A 1 464 ? 4.893 9.937 -26.458 1.00 73.25 464 ASP A O 1
ATOM 3749 N N . SER A 1 465 ? 4.403 12.133 -26.486 1.00 70.81 465 SER A N 1
ATOM 3750 C CA . SER A 1 465 ? 3.013 11.976 -26.924 1.00 70.81 465 SER A CA 1
ATOM 3751 C C . SER A 1 465 ? 2.883 11.340 -28.313 1.00 70.81 465 SER A C 1
ATOM 3753 O O . SER A 1 465 ? 1.815 10.822 -28.642 1.00 70.81 465 SER A O 1
ATOM 3755 N N . SER A 1 466 ? 3.955 11.299 -29.118 1.00 70.81 466 SER A N 1
ATOM 3756 C CA . SER A 1 466 ? 3.969 10.578 -30.399 1.00 70.81 466 SER A CA 1
ATOM 3757 C C . SER A 1 466 ? 3.950 9.054 -30.237 1.00 70.81 466 SER A C 1
ATOM 3759 O O . SER A 1 466 ? 3.645 8.331 -31.190 1.00 70.81 466 SER A O 1
ATOM 3761 N N . ARG A 1 467 ? 4.202 8.548 -29.021 1.00 76.69 467 ARG A N 1
ATOM 3762 C CA . ARG A 1 467 ? 4.040 7.131 -28.671 1.00 76.69 467 ARG A CA 1
ATOM 3763 C C . ARG A 1 467 ? 2.574 6.730 -28.520 1.00 76.69 467 ARG A C 1
ATOM 3765 O O . ARG A 1 467 ? 2.310 5.580 -28.215 1.00 76.69 467 ARG A O 1
ATOM 3772 N N . MET A 1 468 ? 1.613 7.626 -28.709 1.00 80.56 468 MET A N 1
ATOM 3773 C CA . MET A 1 468 ? 0.193 7.340 -28.505 1.00 80.56 468 MET A CA 1
ATOM 3774 C C . MET A 1 468 ? -0.509 7.322 -29.855 1.00 80.56 468 MET A C 1
ATOM 3776 O O . MET A 1 468 ? -0.570 8.343 -30.541 1.00 80.56 468 MET A O 1
ATOM 3780 N N . ILE A 1 469 ? -1.022 6.163 -30.250 1.00 80.31 469 ILE A N 1
ATOM 3781 C CA . ILE A 1 469 ? -1.679 5.967 -31.543 1.00 80.31 469 ILE A CA 1
ATOM 3782 C C . ILE A 1 469 ? -3.107 5.481 -31.331 1.00 80.31 469 ILE A C 1
ATOM 3784 O O . ILE A 1 469 ? -3.373 4.683 -30.438 1.00 80.31 469 ILE A O 1
ATOM 3788 N N . LEU A 1 470 ? -4.025 5.984 -32.147 1.00 78.44 470 LEU A N 1
ATOM 3789 C CA . LEU A 1 470 ? -5.395 5.497 -32.204 1.00 78.44 470 LEU A CA 1
ATOM 3790 C C . LEU A 1 470 ? -5.449 4.415 -33.284 1.00 78.44 470 LEU A C 1
ATOM 3792 O O . LEU A 1 470 ? -5.006 4.674 -34.404 1.00 78.44 470 LEU A O 1
ATOM 3796 N N . VAL A 1 471 ? -5.927 3.225 -32.936 1.00 78.62 471 VAL A N 1
ATOM 3797 C CA . VAL A 1 471 ? -6.001 2.071 -33.843 1.00 78.62 471 VAL A CA 1
ATOM 3798 C C . VAL A 1 471 ? -7.462 1.637 -33.960 1.00 78.62 471 VAL A C 1
ATOM 3800 O O . VAL A 1 471 ? -8.199 1.723 -32.977 1.00 78.62 471 VAL A O 1
ATOM 3803 N N . ASP A 1 472 ? -7.879 1.238 -35.162 1.00 72.25 472 ASP A N 1
ATOM 3804 C CA . ASP A 1 472 ? -9.213 0.684 -35.408 1.00 72.25 472 ASP A CA 1
ATOM 3805 C C . ASP A 1 472 ? -9.228 -0.798 -34.980 1.00 72.25 472 ASP A C 1
ATOM 3807 O O . ASP A 1 472 ? -8.296 -1.545 -35.291 1.00 72.25 472 ASP A O 1
ATOM 3811 N N . ASP A 1 473 ? -10.277 -1.238 -34.281 1.00 59.50 473 ASP A N 1
ATOM 3812 C CA . ASP A 1 473 ? -10.345 -2.588 -33.691 1.00 59.50 473 ASP A CA 1
ATOM 3813 C C . ASP A 1 473 ? -10.342 -3.723 -34.751 1.00 59.50 473 ASP A C 1
ATOM 3815 O O . ASP A 1 473 ? -9.987 -4.859 -34.446 1.00 59.50 473 ASP A O 1
ATOM 3819 N N . GLU A 1 474 ? -10.644 -3.430 -36.026 1.00 53.56 474 GLU A N 1
ATOM 3820 C CA . GLU A 1 474 ? -10.589 -4.404 -37.136 1.00 53.56 474 GLU A CA 1
ATOM 3821 C C . GLU A 1 474 ? -9.157 -4.892 -37.462 1.00 53.56 474 GLU A C 1
ATOM 3823 O O . GLU A 1 474 ? -8.994 -5.998 -37.977 1.00 53.56 474 GLU A O 1
ATOM 3828 N N . GLU A 1 475 ? -8.105 -4.129 -37.127 1.00 51.88 475 GLU A N 1
ATOM 3829 C CA . GLU A 1 475 ? -6.709 -4.579 -37.304 1.00 51.88 475 GLU A CA 1
ATOM 3830 C C . GLU A 1 475 ? -6.286 -5.633 -36.251 1.00 51.88 475 GLU A C 1
ATOM 3832 O O . GLU A 1 475 ? -5.268 -6.309 -36.427 1.00 51.88 475 GLU A O 1
ATOM 3837 N N . GLU A 1 476 ? -7.053 -5.815 -35.164 1.00 47.53 476 GLU A N 1
ATOM 3838 C CA . GLU A 1 476 ? -6.748 -6.802 -34.113 1.00 47.53 476 GLU A CA 1
ATOM 3839 C C . GLU A 1 476 ? -7.023 -8.249 -34.538 1.00 47.53 476 GLU A C 1
ATOM 3841 O O . GLU A 1 476 ? -6.227 -9.138 -34.214 1.00 47.53 476 GLU A O 1
ATOM 3846 N N . GLU A 1 477 ? -8.096 -8.499 -35.300 1.00 40.44 477 GLU A N 1
ATOM 3847 C CA . GLU A 1 477 ? -8.428 -9.855 -35.761 1.00 40.44 477 GLU A CA 1
ATOM 3848 C C . GLU A 1 477 ? -7.345 -10.409 -36.702 1.00 40.44 477 GLU A C 1
ATOM 3850 O O . GLU A 1 477 ? -7.036 -11.602 -36.664 1.00 40.44 477 GLU A O 1
ATOM 3855 N N . GLU A 1 478 ? -6.692 -9.560 -37.502 1.00 42.75 478 GLU A N 1
ATOM 3856 C CA . GLU A 1 478 ? -5.635 -10.006 -38.416 1.00 42.75 478 GLU A CA 1
ATOM 3857 C C . GLU A 1 478 ? -4.321 -10.362 -37.690 1.00 42.75 478 GLU A C 1
ATOM 3859 O O . GLU A 1 478 ? -3.640 -11.315 -38.090 1.00 42.75 478 GLU A O 1
ATOM 3864 N N . GLU A 1 479 ? -3.967 -9.672 -36.596 1.00 44.00 479 GLU A N 1
ATOM 3865 C CA . GLU A 1 479 ? -2.759 -9.984 -35.813 1.00 44.00 479 GLU A CA 1
ATOM 3866 C C . GLU A 1 479 ? -2.930 -11.187 -34.865 1.00 44.00 479 GLU A C 1
ATOM 3868 O O . GLU A 1 479 ? -1.966 -11.936 -34.658 1.00 44.00 479 GLU A O 1
ATOM 3873 N N . GLU A 1 480 ? -4.112 -11.413 -34.279 1.00 39.94 480 GLU A N 1
ATOM 3874 C CA . GLU A 1 480 ? -4.365 -12.605 -33.447 1.00 39.94 480 GLU A CA 1
ATOM 3875 C C . GLU A 1 480 ? -4.487 -13.889 -34.280 1.00 39.94 480 GLU A C 1
ATOM 3877 O O . GLU A 1 480 ? -3.977 -14.946 -33.882 1.00 39.94 480 GLU A O 1
ATOM 3882 N N . VAL A 1 481 ? -5.073 -13.808 -35.478 1.00 38.28 481 VAL A N 1
ATOM 3883 C CA . VAL A 1 481 ? -5.126 -14.943 -36.412 1.00 38.28 481 VAL A CA 1
ATOM 3884 C C . VAL A 1 481 ? -3.721 -15.322 -36.893 1.00 38.28 481 VAL A C 1
ATOM 3886 O O . VAL A 1 481 ? -3.416 -16.508 -36.996 1.00 38.28 481 VAL A O 1
ATOM 3889 N N . GLN A 1 482 ? -2.813 -14.358 -37.078 1.00 38.38 482 GLN A N 1
ATOM 3890 C CA . GLN A 1 482 ? -1.410 -14.652 -37.412 1.00 38.38 482 GLN A CA 1
ATOM 3891 C C . GLN A 1 482 ? -0.581 -15.209 -36.243 1.00 38.38 482 GLN A C 1
ATOM 3893 O O . GLN A 1 482 ? 0.448 -15.835 -36.486 1.00 38.38 482 GLN A O 1
ATOM 3898 N N . LYS A 1 483 ? -0.993 -15.008 -34.983 1.00 39.41 483 LYS A N 1
ATOM 3899 C CA . LYS A 1 483 ? -0.327 -15.587 -33.795 1.00 39.41 483 LYS A CA 1
ATOM 3900 C C . LYS A 1 483 ? -0.807 -17.003 -33.454 1.00 39.41 483 LYS A C 1
ATOM 3902 O O . LYS A 1 483 ? -0.157 -17.676 -32.655 1.00 39.41 483 LYS A O 1
ATOM 3907 N N . SER A 1 484 ? -1.931 -17.442 -34.023 1.00 35.34 484 SER A N 1
ATOM 3908 C CA . SER A 1 484 ? -2.545 -18.757 -33.775 1.00 35.34 484 SER A CA 1
ATOM 3909 C C . SER A 1 484 ? -2.322 -19.786 -34.898 1.00 35.34 484 SER A C 1
ATOM 3911 O O . SER A 1 484 ? -2.705 -20.949 -34.744 1.00 35.34 484 SER A O 1
ATOM 3913 N N . THR A 1 485 ? -1.644 -19.391 -35.979 1.00 32.72 485 THR A N 1
ATOM 3914 C CA . THR A 1 485 ? -1.064 -20.262 -37.025 1.00 32.72 485 THR A CA 1
ATOM 3915 C C . THR A 1 485 ? 0.448 -20.303 -36.935 1.00 32.72 485 THR A C 1
ATOM 3917 O O . THR A 1 485 ? 1.014 -21.402 -37.142 1.00 32.72 485 THR A O 1
#

pLDDT: mean 84.53, std 16.66, range [27.55, 98.56]

Foldseek 3Di:
DDPPQKAKAFFFAAEDEAEDEQPPAQKDKDFGGHQEYEYAYQDFQDPGDFHPLKDWFFLDFDFDPPDPDQAFQWEAALQNQWIWGWDDPDPFWIWIWIARNVVRDIDIDTPDGATWLYKYAANDPPFGKIWTAHQQGKIWIKGWDADPNDIDIFTQAIEGEDPPFAGDDKDWDWQNDDPPAPEATWIWIFGWQKIKIFRSVVQCVVQVVPRRPDYHYVVVRLLRIQIDRPDPGGWQDWDAKNSNQKIWTFFQQQKIFIFGDDYRNPNDRTDTPDMDRPPVRGGFNDKDWLAAPPDPDGSQKMWTAGDLRQKIWIAGPVVRDTRHIYGYDYNDPPQDWHWDWDADNGSQWIWIFRQRRQKIKIFGKDDDNPHSDMDGGMIMIGGHPFGFSHKDWNDKDKAFDDDPPPPPDPPDDDDDDDPPDPPPPPPPDPDVGWIWIWIWMFTDGSTGTIIMIRIGGDDPDDDDPVSMDIDRNVVVVVVVVVVVD

Radius of gyration: 23.85 Å; Cα contacts (8 Å, |Δi|>4): 1136; chains: 1; bounding box: 60×60×66 Å

InterPro domains:
  IPR001680 WD40 repeat [PS50082] (228-261)
  IPR001680 WD40 repeat [SM00320] (221-260)
  IPR001680 WD40 repeat [SM00320] (269-316)
  IPR015943 WD40/YVTN repeat-like-containing domain superfamily [G3DSA:2.130.10.10] (6-421)
  IPR032401 Enhancer of mRNA-decapping protein 4, WD40 repeat region [PF16529] (51-368)
  IPR036322 WD40-repeat-containing domain superfamily [SSF50978] (66-419)
  IPR045152 Enhancer of mRNA-decapping protein 4-like [PTHR15598] (49-466)

Mean predicted aligned error: 8.93 Å